Protein AF-F4PU18-F1 (afdb_monomer)

Solvent-accessible surface area (backbone atoms only — not comparable to full-atom values): 32353 Å² total; per-residue (Å²): 118,70,70,62,52,55,51,50,51,51,52,50,49,50,50,49,54,50,52,64,65,69,61,72,71,82,73,64,43,27,36,27,38,69,55,65,57,72,38,96,82,24,49,23,77,75,90,49,86,57,50,41,47,47,77,37,74,53,84,44,94,93,34,92,56,51,36,38,30,37,48,58,71,89,50,53,90,70,27,47,22,42,37,38,46,48,82,70,54,35,102,73,51,53,53,43,73,77,41,72,59,80,87,52,79,81,71,53,93,81,44,41,31,30,44,38,47,75,72,58,40,88,60,36,50,55,70,69,30,65,84,54,48,76,69,38,76,34,42,35,23,33,42,78,86,39,82,37,47,33,36,37,48,50,54,71,42,43,61,94,73,50,46,86,68,52,56,53,49,79,50,64,58,78,89,77,28,42,91,33,33,38,35,75,41,70,75,53,57,62,43,50,14,43,62,47,49,54,49,47,60,56,19,52,76,63,35,60,64,43,15,60,24,73,41,81,55,76,40,84,77,57,68,93,77,51,72,100,49,69,85,83,30,69,40,52,25,37,47,50,49,24,59,52,41,25,45,20,50,28,22,53,24,60,43,42,43,70,37,75,54,50,58,59,51,53,49,40,44,20,44,55,20,33,12,42,20,37,36,42,37,25,85,57,47,74,63,61,46,62,75,64,48,59,49,58,50,87,81,36,97,45,43,56,57,47,22,53,49,52,54,50,39,72,76,29,65,70,70,46,51,57,41,52,54,56,62,80,47,83,78,50,68,53,35,52,58,36,31,64,18,8,58,74,81,29,25,61,46,53,45,46,53,50,50,51,50,52,54,52,51,46,54,58,40,69,77,70,65,67,82,69,69,42,80,48,43,39,55,83,91,36,54,91,50,54,32,21,33,47,35,40,91,76,17,22,34,37,33,35,43,90,86,66,69,49,63,30,49,79,66,15,29,24,42,33,32,36,38,24,33,67,58,83,41,59,20,32,45,37,41,34,33,55,97,87,46,34,39,40,33,31,35,39,63,55,96,93,41,20,27,47,32,46,26,27,73,89,27,69,54,60,48,77,64,59,66,51,71,75,38,55,42,38,42,34,40,32,31,30,77,56,37,40,35,38,24,53,65,43,36,86,62,39,78,45,72,39,85,82,54,46,60,60,56,70,39,37,55,35,33,42,34,38,29,65,48,86,51,37,42,37,30,37,38,32,49,43,35,32,32,64,31,50,65,52,67,67,55,43,37,47,51,74,35,50,42,61,64,24,75,55,89,58,50,56,43,31,31,58,23,31,41,87,93,28,69,52,44,50,13,82,68,54,45,48,67,59,65,43,68,49,49,47,40,81,54,75,86,79,67,63,67,75,72,84,74,78,70,78,88,125

Foldseek 3Di:
DVVVVVVVVVVVVVVVVVVVVPPPPLPEAEEEELQADQDPLRCYDDDALFPPQAQHWDPDPLFPHTYHYHNDVVCVVVHLEYEYELPRQDPQCVVCVVPVQVSDDFDFLSYAYELDDAADCQQRVLSPDPVNCVQGPFYDYLDPPTLQHFFQLWDFLCRQNTDPLLLLDDADDLVQADLEEEEADADCDGPQNVVVLVQVVVLCVQTHYQYDYPHPHDDDDDPVLADPDCDRYRSVVLVSLLSVLSSHQEYEQEDSAADASNDHNSCVSNSSSNHAYAYHHYPPCCLAFPPLQHNDPVPDPGSNRVSVVSVVLSVDVVVSCSNVPCSVDPTDPSNVVNHCRHPRHHVVSSVSVSSVVVSVVVVVVVVPFDDAQDLGQADPVLRPFAKWWFQDVFWKKKWAQPDDKDFFAQQWKKKKKKWAFQDAAWAWFKWFADPQWIKTWIWHDDPNFIWIWIATPNFIDIFPDGDDHRAIWMWMWIDHPFWIFIDILLHTRDIDGPPPGHDRGGTIRRMMMGQRDPPGTGTTMAWIWMFSHGDDSVRSNSSSRYDHNQDPPRTDFTWGLSDQVATWTRHPSTTDIDTDPGGMDHDDGHRRPPVPPPDPDD

Sequence (602 aa):
MHHNQTIIVAITLLLLVLLEYNNQVVESVYILNWNEKALWTGFGIHPFPLPNYVGQYITKKECEVECYYLGDRARLADADAVLFEPQQIGGWVRQYFDDPLTPFPQKEPHQKWINFGFEHDEYFPLASEKRFVQHMDINMTYRSSCNVPTTFACSWGQQYNGSVNDFYVTPKEFNVKRSAAVFMAENCCLGGASFRNIYLLEMMKYTKVESVGSCLHNYDIPVEETQKSIWTDLGKAMINKVRILGRYKFALTFENNNLTDYVSEKVYTALLSGALPVYMGAPNIYSYIPENSIVDTSKFSNPKQLADYLNYLTNNETAYQEYFAWKKKPLPQHLIEKYERCIFYTGECALCKHVDKLLKEDKLKLGNIVQYRVNYGEPNHVRHSMRALSLKNGTCMRLYQESKSHVIGDNGFTISFWIEPFHLGTSHIIEIGDTNYKCEIQTYRILKKTFIRLCVDGQCFASERPLRKKEWTHVGFVLTETKAIIYMNGKPDVEDLVGGGPKPSGLDLKVVSVGCDRPALAGHMDDLTIYKRALTEDEIGILMHKKLRGNEKDLILYLTFNDIDGPTDYSINHYSAKSQLADTVEITHRPLNLRCCDYKKN

Secondary structure (DSSP, 8-state):
-HHHHHHHHHHHHHHHHHHHHT-----PEEEEES--S--TTS-SSSS--SS--TT-EE--TT--S-EEEE--GGGGGG-SEEEE-TTTSSTTSHHHHH-SSTTSPPPPTTPEEEEEESS-TTTSGGGG-HHHHTT-SEEEES-TTSSS--B--S-TT-GGG--GGGGGPPPPPGGGSEEEEEE--S-SSGGGHHHHHHHHHHHTTTS-EEE-SSTT---PPPGGGS-S-SSS-HHHHHHHHHHHHTTEEEEEEE-SS--TT---HHHHHHHHHT-EEEEES-TTGGGTS-TT-SEEGGGSSSHHHHHHHHHHHHH-HHHHHHTTGGGGSPPPHHHHHHHTTBTTTTHHHHHHHHHHHHHHHHHHHHTSS-PPPB-SSS-TTTTT--EEEEE-TT-EEEEE-SS---B--TT-EEEEEEEEESS-S-EEEEEEE-SSSEEEEEEEEETTEEEEEEEETTEEEE-SSPB-TT--EEEEEEE-SSEEEEEETTEEEEEEE-SS----TT-BTTEEEES-SSSBPPEEEEEEEEESSPPPHHHHHHHTTB---S--TTEEEEE----SSS--B-STT--EEEEES--EEE---------TT-----

Organism: Cavenderia fasciculata (NCBI:txid261658)

Nearest PDB structures (foldseek):
  7yro-assembly2_D  TM=7.881E-01  e=1.896E-17  Mangifera indica
  7yro-assembly1_B  TM=7.735E-01  e=3.926E-17  Mangifera indica
  7yro-assembly4_H  TM=7.750E-01  e=1.017E-16  Mangifera indica
  7yro-assembly1_A  TM=7.520E-01  e=7.685E-17  Mangifera indica
  7yro-assembly3_E  TM=7.748E-01  e=1.682E-16  Mangifera indica

Structure (mmCIF, N/CA/C/O backbone):
data_AF-F4PU18-F1
#
_entry.id   AF-F4PU18-F1
#
loop_
_atom_site.group_PDB
_atom_site.id
_atom_site.type_symbol
_atom_site.label_atom_id
_atom_site.label_alt_id
_atom_site.label_comp_id
_atom_site.label_asym_id
_atom_site.label_entity_id
_atom_site.label_seq_id
_atom_site.pdbx_PDB_ins_code
_atom_site.Cartn_x
_atom_site.Cartn_y
_atom_site.Cartn_z
_atom_site.occupancy
_atom_site.B_iso_or_equiv
_atom_site.auth_seq_id
_atom_site.auth_comp_id
_atom_site.auth_asym_id
_atom_site.auth_atom_id
_atom_site.pdbx_PDB_model_num
ATOM 1 N N . MET A 1 1 ? -34.562 -25.175 -48.359 1.00 48.41 1 MET A N 1
ATOM 2 C CA . MET A 1 1 ? -33.096 -25.049 -48.176 1.00 48.41 1 MET A CA 1
ATOM 3 C C . MET A 1 1 ? -32.672 -23.720 -47.547 1.00 48.41 1 MET A C 1
ATOM 5 O O . MET A 1 1 ? -31.821 -23.763 -46.673 1.00 48.41 1 MET A O 1
ATOM 9 N N . HIS A 1 2 ? -33.285 -22.573 -47.876 1.00 47.03 2 HIS A N 1
ATOM 10 C CA . HIS A 1 2 ? -32.896 -21.282 -47.276 1.00 47.03 2 HIS A CA 1
ATOM 11 C C . HIS A 1 2 ? -33.195 -21.117 -45.775 1.00 47.03 2 HIS A C 1
ATOM 13 O O . HIS A 1 2 ? -32.419 -20.473 -45.083 1.00 47.03 2 HIS A O 1
ATOM 19 N N . HIS A 1 3 ? -34.251 -21.738 -45.239 1.00 46.78 3 HIS A N 1
ATOM 20 C CA . HIS A 1 3 ? -34.620 -21.561 -43.825 1.00 46.78 3 HIS A CA 1
ATOM 21 C C . HIS A 1 3 ? -33.630 -22.226 -42.843 1.00 46.78 3 HIS A C 1
ATOM 23 O O . HIS A 1 3 ? -33.329 -21.670 -41.792 1.00 46.78 3 HIS A O 1
ATOM 29 N N . ASN A 1 4 ? -33.038 -23.366 -43.225 1.00 49.88 4 ASN A N 1
ATOM 30 C CA . ASN A 1 4 ? -32.031 -24.047 -42.402 1.00 49.88 4 ASN A CA 1
ATOM 31 C C . ASN A 1 4 ? -30.692 -23.296 -42.372 1.00 49.88 4 ASN A C 1
ATOM 33 O O . ASN A 1 4 ? -30.007 -23.331 -41.357 1.00 49.88 4 ASN A O 1
ATOM 37 N N . GLN A 1 5 ? -30.327 -22.580 -43.442 1.00 52.97 5 GLN A N 1
ATOM 38 C CA . GLN A 1 5 ? -29.100 -21.777 -43.458 1.00 52.97 5 GLN A CA 1
ATOM 39 C C . GLN A 1 5 ? -29.197 -20.567 -42.522 1.00 52.97 5 GLN A C 1
ATOM 41 O O . GLN A 1 5 ? -28.233 -20.267 -41.825 1.00 52.97 5 GLN A O 1
ATOM 46 N N . THR A 1 6 ? -30.358 -19.913 -42.435 1.00 61.38 6 THR A N 1
ATOM 47 C CA . THR A 1 6 ? -30.553 -18.768 -41.531 1.00 61.38 6 THR A CA 1
ATOM 48 C C . THR A 1 6 ? -30.500 -19.183 -40.059 1.00 61.38 6 THR A C 1
ATOM 50 O O . THR A 1 6 ? -29.904 -18.479 -39.248 1.00 61.38 6 THR A O 1
ATOM 53 N N . ILE A 1 7 ? -31.055 -20.352 -39.718 1.00 66.81 7 ILE A N 1
ATOM 54 C CA . ILE A 1 7 ? -31.020 -20.898 -38.351 1.00 66.81 7 ILE A CA 1
ATOM 55 C C . ILE A 1 7 ? -29.593 -21.310 -37.965 1.00 66.81 7 ILE A C 1
ATOM 57 O O . ILE A 1 7 ? -29.150 -20.997 -36.865 1.00 66.81 7 ILE A O 1
ATOM 61 N N . ILE A 1 8 ? -28.840 -21.941 -38.873 1.00 69.69 8 ILE A N 1
ATOM 62 C CA . ILE A 1 8 ? -27.438 -22.307 -38.618 1.00 69.69 8 ILE A CA 1
ATOM 63 C C . ILE A 1 8 ? -26.579 -21.052 -38.432 1.00 69.69 8 ILE A C 1
ATOM 65 O O . ILE A 1 8 ? -25.792 -21.001 -37.493 1.00 69.69 8 ILE A O 1
ATOM 69 N N . VAL A 1 9 ? -26.762 -20.012 -39.251 1.00 71.44 9 VAL A N 1
ATOM 70 C CA . VAL A 1 9 ? -26.031 -18.742 -39.104 1.00 71.44 9 VAL A CA 1
ATOM 71 C C . VAL A 1 9 ? -26.380 -18.048 -37.786 1.00 71.44 9 VAL A C 1
ATOM 73 O O . VAL A 1 9 ? -25.472 -17.600 -37.094 1.00 71.44 9 VAL A O 1
ATOM 76 N N . ALA A 1 10 ? -27.655 -18.029 -37.383 1.00 70.31 10 ALA A N 1
ATOM 77 C CA . ALA A 1 10 ? -28.077 -17.452 -36.106 1.00 70.31 10 ALA A CA 1
ATOM 78 C C . ALA A 1 10 ? -27.537 -18.229 -34.894 1.00 70.31 10 ALA A C 1
ATOM 80 O O . ALA A 1 10 ? -27.071 -17.612 -33.944 1.00 70.31 10 ALA A O 1
ATOM 81 N N . ILE A 1 11 ? -27.534 -19.567 -34.936 1.00 70.81 11 ILE A N 1
ATOM 82 C CA . ILE A 1 11 ? -26.961 -20.412 -33.875 1.00 70.81 11 ILE A CA 1
ATOM 83 C C . ILE A 1 11 ? -25.437 -20.265 -33.825 1.00 70.81 11 ILE A C 1
ATOM 85 O O . ILE A 1 11 ? -24.871 -20.226 -32.740 1.00 70.81 11 ILE A O 1
ATOM 89 N N . THR A 1 12 ? -24.771 -20.124 -34.975 1.00 69.81 12 THR A N 1
ATOM 90 C CA . THR A 1 12 ? -23.314 -19.918 -35.039 1.00 69.81 12 THR A CA 1
ATOM 91 C C . THR A 1 12 ? -22.930 -18.531 -34.528 1.00 69.81 12 THR A C 1
ATOM 93 O O . THR A 1 12 ? -21.967 -18.415 -33.783 1.00 69.81 12 THR A O 1
ATOM 96 N N . LEU A 1 13 ? -23.709 -17.491 -34.848 1.00 65.00 13 LEU A N 1
ATOM 97 C CA . LEU A 1 13 ? -23.558 -16.145 -34.281 1.00 65.00 13 LEU A CA 1
ATOM 98 C C . LEU A 1 13 ? -23.832 -16.131 -32.776 1.00 65.00 13 LEU A C 1
ATOM 100 O O . LEU A 1 13 ? -23.079 -15.510 -32.041 1.00 65.00 13 LEU A O 1
ATOM 104 N N . LEU A 1 14 ? -24.856 -16.845 -32.302 1.00 60.66 14 LEU A N 1
ATOM 105 C CA . LEU A 1 14 ? -25.147 -16.952 -30.873 1.00 60.66 14 LEU A CA 1
ATOM 106 C C . LEU A 1 14 ? -24.043 -17.725 -30.134 1.00 60.66 14 LEU A C 1
ATOM 108 O O . LEU A 1 14 ? -23.648 -17.317 -29.051 1.00 60.66 14 LEU A O 1
ATOM 112 N N . LEU A 1 15 ? -23.506 -18.798 -30.727 1.00 53.75 15 LEU A N 1
ATOM 113 C CA . LEU A 1 15 ? -22.363 -19.546 -30.195 1.00 53.75 15 LEU A CA 1
ATOM 114 C C . LEU A 1 15 ? -21.071 -18.727 -30.232 1.00 53.75 15 LEU A C 1
ATOM 116 O O . LEU A 1 15 ? -20.306 -18.820 -29.286 1.00 53.75 15 LEU A O 1
ATOM 120 N N . LEU A 1 16 ? -20.836 -17.911 -31.263 1.00 50.12 16 LEU A N 1
ATOM 121 C CA . LEU A 1 16 ? -19.694 -16.993 -31.339 1.00 50.12 16 LEU A CA 1
ATOM 122 C C . LEU A 1 16 ? -19.806 -15.869 -30.307 1.00 50.12 16 LEU A C 1
ATOM 124 O O . LEU A 1 16 ? -18.826 -15.589 -29.633 1.00 50.12 16 LEU A O 1
ATOM 128 N N . VAL A 1 17 ? -20.998 -15.300 -30.105 1.00 50.28 17 VAL A N 1
ATOM 129 C CA . VAL A 1 17 ? -21.257 -14.308 -29.047 1.00 50.28 17 VAL A CA 1
ATOM 130 C C . VAL A 1 17 ? -21.132 -14.945 -27.660 1.00 50.28 17 VAL A C 1
ATOM 132 O O . VAL A 1 17 ? -20.564 -14.334 -26.764 1.00 50.28 17 VAL A O 1
ATOM 135 N N . LEU A 1 18 ? -21.590 -16.187 -27.471 1.00 44.03 18 LEU A N 1
ATOM 136 C CA . LEU A 1 18 ? -21.411 -16.928 -26.217 1.00 44.03 18 LEU A CA 1
ATOM 137 C C . LEU A 1 18 ? -19.950 -17.354 -25.992 1.00 44.03 18 LEU A C 1
ATOM 139 O O . LEU A 1 18 ? -19.516 -17.380 -24.847 1.00 44.03 18 LEU A O 1
ATOM 143 N N . LEU A 1 19 ? -19.181 -17.645 -27.046 1.00 40.06 19 LEU A N 1
ATOM 144 C CA . LEU A 1 19 ? -17.743 -17.940 -26.981 1.00 40.06 19 LEU A CA 1
ATOM 145 C C . LEU A 1 19 ? -16.905 -16.673 -26.745 1.00 40.06 19 LEU A C 1
ATOM 147 O O . LEU A 1 19 ? -15.921 -16.740 -26.017 1.00 40.06 19 LEU A O 1
ATOM 151 N N . GLU A 1 20 ? -17.310 -15.518 -27.279 1.00 40.41 20 GLU A N 1
ATOM 152 C CA . GLU A 1 20 ? -16.718 -14.214 -26.947 1.00 40.41 20 GLU A CA 1
ATOM 153 C C . GLU A 1 20 ? -17.079 -13.771 -25.520 1.00 40.41 20 GLU A C 1
ATOM 155 O O . GLU A 1 20 ? -16.263 -13.133 -24.858 1.00 40.41 20 GLU A O 1
ATOM 160 N N . TYR A 1 21 ? -18.245 -14.171 -24.996 1.00 36.62 21 TYR A N 1
ATOM 161 C CA . TYR A 1 21 ? -18.636 -13.897 -23.607 1.00 36.62 21 TYR A CA 1
ATOM 162 C C . TYR A 1 21 ? -17.989 -14.858 -22.589 1.00 36.62 21 TYR A C 1
ATOM 164 O O . TYR A 1 21 ? -17.806 -14.483 -21.435 1.00 36.62 21 TYR A O 1
ATOM 172 N N . ASN A 1 22 ? -17.585 -16.066 -23.006 1.00 32.94 22 ASN A N 1
ATOM 173 C CA . ASN A 1 22 ? -16.924 -17.066 -22.148 1.00 32.94 22 ASN A CA 1
ATOM 174 C C . ASN A 1 22 ? -15.386 -17.041 -22.191 1.00 32.94 22 ASN A C 1
ATOM 176 O O . ASN A 1 22 ? -14.753 -17.916 -21.605 1.00 32.94 22 ASN A O 1
ATOM 180 N N . ASN A 1 23 ? -14.779 -16.043 -22.836 1.00 35.84 23 ASN A N 1
ATOM 181 C CA . ASN A 1 23 ? -13.324 -15.862 -22.866 1.00 35.84 23 ASN A CA 1
ATOM 182 C C . ASN A 1 23 ? -12.829 -14.708 -21.976 1.00 35.84 23 ASN A C 1
ATOM 184 O O . ASN A 1 23 ? -11.719 -14.210 -22.170 1.00 35.84 23 ASN A O 1
ATOM 188 N N . GLN A 1 24 ? -13.603 -14.296 -20.965 1.00 42.22 24 GLN A N 1
ATOM 189 C CA . GLN A 1 24 ? -13.020 -13.553 -19.846 1.00 42.22 24 GLN A CA 1
ATOM 190 C C . GLN A 1 24 ? -12.249 -14.533 -18.966 1.00 42.22 24 GLN A C 1
ATOM 192 O O . GLN A 1 24 ? -12.755 -15.055 -17.977 1.00 42.22 24 GLN A O 1
ATOM 197 N N . VAL A 1 25 ? -11.018 -14.805 -19.399 1.00 43.22 25 VAL A N 1
ATOM 198 C CA . VAL A 1 25 ? -9.947 -15.391 -18.600 1.00 43.22 25 VAL A CA 1
ATOM 199 C C . VAL A 1 25 ? -10.025 -14.773 -17.207 1.00 43.22 25 VAL A C 1
ATOM 201 O O . VAL A 1 25 ? -9.895 -13.556 -17.059 1.00 43.22 25 VAL A O 1
ATOM 204 N N . VAL A 1 26 ? -10.290 -15.600 -16.196 1.00 47.12 26 VAL A N 1
ATOM 205 C CA . VAL A 1 26 ? -10.050 -15.214 -14.810 1.00 47.12 26 VAL A CA 1
ATOM 206 C C . VAL A 1 26 ? -8.537 -15.097 -14.698 1.00 47.12 26 VAL A C 1
ATOM 208 O O . VAL A 1 26 ? -7.834 -16.082 -14.503 1.00 47.12 26 VAL A O 1
ATOM 211 N N . GLU A 1 27 ? -8.008 -13.908 -14.960 1.00 65.94 27 GLU A N 1
ATOM 212 C CA . GLU A 1 27 ? -6.644 -13.605 -14.568 1.00 65.94 27 GLU A CA 1
ATOM 213 C C . GLU A 1 27 ? -6.659 -13.474 -13.059 1.00 65.94 27 GLU A C 1
ATOM 215 O O . GLU A 1 27 ? -7.241 -12.545 -12.499 1.00 65.94 27 GLU A O 1
ATOM 220 N N . SER A 1 28 ? -6.081 -14.465 -12.399 1.00 85.31 28 SER A N 1
ATOM 221 C CA . SER A 1 28 ? -5.889 -14.403 -10.967 1.00 85.31 28 SER A CA 1
ATOM 222 C C . SER A 1 28 ? -4.938 -13.248 -10.640 1.00 85.31 28 SER A C 1
ATOM 224 O O . SER A 1 28 ? -3.918 -13.078 -11.305 1.00 85.31 28 SER A O 1
ATOM 226 N N . VAL A 1 29 ? -5.256 -12.478 -9.604 1.00 88.44 29 VAL A N 1
ATOM 227 C CA . VAL A 1 29 ? -4.448 -11.339 -9.156 1.00 88.44 29 VAL A CA 1
ATOM 228 C C . VAL A 1 29 ? -3.458 -11.785 -8.084 1.00 88.44 29 VAL A C 1
ATOM 230 O O . VAL A 1 29 ? -3.832 -12.392 -7.077 1.00 88.44 29 VAL A O 1
ATOM 233 N N . TYR A 1 30 ? -2.188 -11.441 -8.259 1.00 89.88 30 TYR A N 1
ATOM 234 C CA . TYR A 1 30 ? -1.110 -11.766 -7.331 1.00 89.88 30 TYR A CA 1
ATOM 235 C C . TYR A 1 30 ? -0.750 -10.549 -6.476 1.00 89.88 30 TYR A C 1
ATOM 237 O O . TYR A 1 30 ? -0.278 -9.530 -6.975 1.00 89.88 30 TYR A O 1
ATOM 245 N N . ILE A 1 31 ? -0.942 -10.654 -5.160 1.00 89.50 31 ILE A N 1
ATOM 246 C CA . ILE A 1 31 ? -0.636 -9.588 -4.198 1.00 89.50 31 ILE A CA 1
ATOM 247 C C . ILE A 1 31 ? 0.511 -10.045 -3.300 1.00 89.50 31 ILE A C 1
ATOM 249 O O . ILE A 1 31 ? 0.336 -10.894 -2.428 1.00 89.50 31 ILE A O 1
ATOM 253 N N . LEU A 1 32 ? 1.699 -9.475 -3.484 1.00 87.69 32 LEU A N 1
ATOM 254 C CA . LEU A 1 32 ? 2.853 -9.735 -2.630 1.00 87.69 32 LEU A CA 1
ATOM 255 C C . LEU A 1 32 ? 2.799 -8.876 -1.373 1.00 87.69 32 LEU A C 1
ATOM 257 O O . LEU A 1 32 ? 2.800 -7.652 -1.445 1.00 87.69 32 LEU A O 1
ATOM 261 N N . ASN A 1 33 ? 2.853 -9.512 -0.210 1.00 84.62 33 ASN A N 1
ATOM 262 C CA . ASN A 1 33 ? 3.158 -8.828 1.030 1.00 84.62 33 ASN A CA 1
ATOM 263 C C . ASN A 1 33 ? 4.667 -8.588 1.134 1.00 84.62 33 ASN A C 1
ATOM 265 O O . ASN A 1 33 ? 5.454 -9.532 1.220 1.00 84.62 33 ASN A O 1
ATOM 269 N N . TRP A 1 34 ? 5.076 -7.321 1.130 1.00 82.44 34 TRP A N 1
ATOM 270 C CA . TRP A 1 34 ? 6.487 -6.958 1.187 1.00 82.44 34 TRP A CA 1
ATOM 271 C C . TRP A 1 34 ? 7.122 -7.242 2.549 1.00 82.44 34 TRP A C 1
ATOM 273 O O . TRP A 1 34 ? 8.339 -7.374 2.659 1.00 82.44 34 TRP A O 1
ATOM 283 N N . ASN A 1 35 ? 6.346 -7.313 3.620 1.00 73.38 35 ASN A N 1
ATOM 284 C CA . ASN A 1 35 ? 6.862 -7.396 4.973 1.00 73.38 35 ASN A CA 1
ATOM 285 C C . ASN A 1 35 ? 6.920 -8.877 5.419 1.00 73.38 35 ASN A C 1
ATOM 287 O O . ASN A 1 35 ? 5.993 -9.396 6.020 1.00 73.38 35 ASN A O 1
ATOM 291 N N . GLU A 1 36 ? 8.033 -9.567 5.124 1.00 59.97 36 GLU A N 1
ATOM 292 C CA . GLU A 1 36 ? 8.254 -11.023 5.334 1.00 59.97 36 GLU A CA 1
ATOM 293 C C . GLU A 1 36 ? 8.100 -11.538 6.785 1.00 59.97 36 GLU A C 1
ATOM 295 O O . GLU A 1 36 ? 8.014 -12.747 7.008 1.00 59.97 36 GLU A O 1
ATOM 300 N N . LYS A 1 37 ? 8.128 -10.657 7.795 1.00 53.94 37 LYS A N 1
ATOM 301 C CA . LYS A 1 37 ? 8.126 -11.031 9.222 1.00 53.94 37 LYS A CA 1
ATOM 302 C C . LYS A 1 37 ? 6.741 -10.833 9.823 1.00 53.94 37 LYS A C 1
ATOM 304 O O . LYS A 1 37 ? 6.111 -9.827 9.534 1.00 53.94 37 LYS A O 1
ATOM 309 N N . ALA A 1 38 ? 6.331 -11.779 10.678 1.00 51.94 38 ALA A N 1
ATOM 310 C CA . ALA A 1 38 ? 5.078 -11.800 11.439 1.00 51.94 38 ALA A CA 1
ATOM 311 C C . ALA A 1 38 ? 4.494 -10.399 11.665 1.00 51.94 38 ALA A C 1
ATOM 313 O O . ALA A 1 38 ? 5.022 -9.606 12.448 1.00 51.94 38 ALA A O 1
ATOM 314 N N . LEU A 1 39 ? 3.424 -10.101 10.934 1.00 54.66 39 LEU A N 1
ATOM 315 C CA . LEU A 1 39 ? 2.808 -8.791 10.981 1.00 54.66 39 LEU A CA 1
ATOM 316 C C . LEU A 1 39 ? 1.972 -8.621 12.235 1.00 54.66 39 LEU A C 1
ATOM 318 O O . LEU A 1 39 ? 1.254 -9.531 12.651 1.00 54.66 39 LEU A O 1
ATOM 322 N N . TRP A 1 40 ? 2.009 -7.407 12.785 1.00 52.12 40 TRP A N 1
ATOM 323 C CA . TRP A 1 40 ? 1.074 -6.981 13.829 1.00 52.12 40 TRP A CA 1
ATOM 324 C C . TRP A 1 40 ? -0.378 -7.139 13.357 1.00 52.12 40 TRP A C 1
ATOM 326 O O . TRP A 1 40 ? -1.280 -7.426 14.138 1.00 52.12 40 TRP A O 1
ATOM 336 N N . THR A 1 41 ? -0.580 -7.008 12.047 1.00 53.62 41 THR A N 1
ATOM 337 C CA . THR A 1 41 ? -1.865 -7.104 11.361 1.00 53.62 41 THR A CA 1
ATOM 338 C C . THR A 1 41 ? -2.326 -8.526 11.048 1.00 53.62 41 THR A C 1
ATOM 340 O O . THR A 1 41 ? -3.454 -8.710 10.592 1.00 53.62 41 THR A O 1
ATOM 343 N N . GLY A 1 42 ? -1.493 -9.535 11.320 1.00 51.88 42 GLY A N 1
ATOM 344 C CA . GLY A 1 42 ? -1.819 -10.945 11.106 1.00 51.88 42 GLY A CA 1
ATOM 345 C C . GLY A 1 42 ? -1.473 -11.500 9.720 1.00 51.88 42 GLY A C 1
ATOM 346 O O . GLY A 1 42 ? -1.604 -12.705 9.528 1.00 51.88 42 GLY A O 1
ATOM 347 N N . PHE A 1 43 ? -0.965 -10.698 8.776 1.00 52.72 43 PHE A N 1
ATOM 348 C CA . PHE A 1 43 ? -0.477 -11.213 7.489 1.00 52.72 43 PHE A CA 1
ATOM 349 C C . PHE A 1 43 ? 0.976 -11.714 7.626 1.00 52.72 43 PHE A C 1
ATOM 351 O O . PHE A 1 43 ? 1.917 -10.981 7.379 1.00 52.72 43 PHE A O 1
ATOM 358 N N . GLY A 1 44 ? 1.235 -12.950 8.036 1.00 44.25 44 GLY A N 1
ATOM 359 C CA . GLY A 1 44 ? 2.621 -13.429 8.098 1.00 44.25 44 GLY A CA 1
ATOM 360 C C . GLY A 1 44 ? 2.745 -14.901 8.445 1.00 44.25 44 GLY A C 1
ATOM 361 O O . GLY A 1 44 ? 1.894 -15.456 9.131 1.00 44.25 44 GLY A O 1
ATOM 362 N N . ILE A 1 45 ? 3.826 -15.526 7.975 1.00 44.34 45 ILE A N 1
ATOM 363 C CA . ILE A 1 45 ? 4.061 -16.974 8.044 1.00 44.34 45 ILE A CA 1
ATOM 364 C C . ILE A 1 45 ? 3.968 -17.499 9.495 1.00 44.34 45 ILE A C 1
ATOM 366 O O . ILE A 1 45 ? 4.898 -17.301 10.270 1.00 44.34 45 ILE A O 1
ATOM 370 N N . HIS A 1 46 ? 2.895 -18.250 9.797 1.00 49.06 46 HIS A N 1
ATOM 371 C CA . HIS A 1 46 ? 2.686 -19.132 10.971 1.00 49.06 46 HIS A CA 1
ATOM 372 C C . HIS A 1 46 ? 2.721 -18.495 12.391 1.00 49.06 46 HIS A C 1
ATOM 374 O O . HIS A 1 46 ? 3.410 -17.510 12.624 1.00 49.06 46 HIS A O 1
ATOM 380 N N . PRO A 1 47 ? 2.054 -19.084 13.418 1.00 46.38 47 PRO A N 1
ATOM 381 C CA . PRO A 1 47 ? 1.105 -20.204 13.421 1.00 46.38 47 PRO A CA 1
ATOM 382 C C . PRO A 1 47 ? -0.360 -19.776 13.666 1.00 46.38 47 PRO A C 1
ATOM 384 O O . PRO A 1 47 ? -1.202 -20.624 13.955 1.00 46.38 47 PRO A O 1
ATOM 387 N N . PHE A 1 48 ? -0.682 -18.481 13.604 1.00 48.19 48 PHE A N 1
ATOM 388 C CA . PHE A 1 48 ? -1.992 -17.973 14.018 1.00 48.19 48 PHE A CA 1
ATOM 389 C C . PHE A 1 48 ? -3.058 -18.094 12.905 1.00 48.19 48 PHE A C 1
ATOM 391 O O . PHE A 1 48 ? -2.844 -17.592 11.804 1.00 48.19 48 PHE A O 1
ATOM 398 N N . PRO A 1 49 ? -4.225 -18.717 13.165 1.00 46.78 49 PRO A N 1
ATOM 399 C CA . PRO A 1 49 ? -5.269 -18.975 12.160 1.00 46.78 49 PRO A CA 1
ATOM 400 C C . PRO A 1 49 ? -6.171 -17.764 11.813 1.00 46.78 49 PRO A C 1
ATOM 402 O O . PRO A 1 49 ? -7.292 -17.954 11.351 1.00 46.78 49 PRO A O 1
ATOM 405 N N . LEU A 1 50 ? -5.720 -16.521 12.033 1.00 48.94 50 LEU A N 1
ATOM 406 C CA . LEU A 1 50 ? -6.488 -15.289 11.782 1.00 48.94 50 LEU A CA 1
ATOM 407 C C . LEU A 1 50 ? -5.574 -14.084 11.462 1.00 48.94 50 LEU A C 1
ATOM 409 O O . LEU A 1 50 ? -4.771 -13.709 12.310 1.00 48.94 50 LEU A O 1
ATOM 413 N N . PRO A 1 51 ? -5.774 -13.411 10.321 1.00 52.38 51 PRO A N 1
ATOM 414 C CA . PRO A 1 51 ? -5.873 -14.003 9.015 1.00 52.38 51 PRO A CA 1
ATOM 415 C C . PRO A 1 51 ? -4.486 -13.965 8.345 1.00 52.38 51 PRO A C 1
ATOM 417 O O . PRO A 1 51 ? -4.051 -12.962 7.778 1.00 52.38 51 PRO A O 1
ATOM 420 N N . ASN A 1 52 ? -3.769 -15.079 8.416 1.00 55.00 52 ASN A N 1
ATOM 421 C CA . ASN A 1 52 ? -2.522 -15.216 7.686 1.00 55.00 52 ASN A CA 1
ATOM 422 C C . ASN A 1 52 ? -2.820 -15.607 6.231 1.00 55.00 52 ASN A C 1
ATOM 424 O O . ASN A 1 52 ? -2.846 -16.791 5.913 1.00 55.00 52 ASN A O 1
ATOM 428 N N . TYR A 1 53 ? -3.062 -14.627 5.358 1.00 56.59 53 TYR A N 1
ATOM 429 C CA . TYR A 1 53 ? -3.346 -14.877 3.935 1.00 56.59 53 TYR A CA 1
ATOM 430 C C . TYR A 1 53 ? -2.098 -15.237 3.116 1.00 56.59 53 TYR A C 1
ATOM 432 O O . TYR A 1 53 ? -2.212 -15.693 1.983 1.00 56.59 53 TYR A O 1
ATOM 440 N N . VAL A 1 54 ? -0.896 -15.046 3.666 1.00 56.03 54 VAL A N 1
ATOM 441 C CA . VAL A 1 54 ? 0.360 -15.350 2.972 1.00 56.03 54 VAL A CA 1
ATOM 442 C C . VAL A 1 54 ? 0.439 -16.848 2.670 1.00 56.03 54 VAL A C 1
ATOM 444 O O . VAL A 1 54 ? 0.409 -17.680 3.577 1.00 56.03 54 VAL A O 1
ATOM 447 N N . GLY A 1 55 ? 0.553 -17.187 1.385 1.00 53.06 55 GLY A N 1
ATOM 448 C CA . GLY A 1 55 ? 0.552 -18.569 0.903 1.00 53.06 55 GLY A CA 1
ATOM 449 C C . GLY A 1 55 ? -0.843 -19.191 0.773 1.00 53.06 55 GLY A C 1
ATOM 450 O O . GLY A 1 55 ? -0.936 -20.391 0.524 1.00 53.06 55 GLY A O 1
ATOM 451 N N . GLN A 1 56 ? -1.919 -18.411 0.932 1.00 55.44 56 GLN A N 1
ATOM 452 C CA . GLN A 1 56 ? -3.298 -18.872 0.756 1.00 55.44 56 GLN A CA 1
ATOM 453 C C . GLN A 1 56 ? -3.869 -18.456 -0.609 1.00 55.44 56 GLN A C 1
ATOM 455 O O . GLN A 1 56 ? -3.629 -17.352 -1.102 1.00 55.44 56 GLN A O 1
ATOM 460 N N . TYR A 1 57 ? -4.668 -19.351 -1.191 1.00 56.59 57 TYR A N 1
ATOM 461 C CA . TYR A 1 57 ? -5.587 -19.051 -2.289 1.00 56.59 57 TYR A CA 1
ATOM 462 C C . TYR A 1 57 ? -6.944 -18.701 -1.689 1.00 56.59 57 TYR A C 1
ATOM 464 O O . TYR A 1 57 ? -7.480 -19.462 -0.879 1.00 56.59 57 TYR A O 1
ATOM 472 N N . ILE A 1 58 ? -7.496 -17.550 -2.064 1.00 58.97 58 ILE A N 1
ATOM 473 C CA . ILE A 1 58 ? -8.790 -17.118 -1.542 1.00 58.97 58 ILE A CA 1
ATOM 474 C C . ILE A 1 58 ? -9.878 -17.516 -2.533 1.00 58.97 58 ILE A C 1
ATOM 476 O O . ILE A 1 58 ? -10.166 -16.789 -3.475 1.00 58.97 58 ILE A O 1
ATOM 480 N N . THR A 1 59 ? -10.522 -18.656 -2.284 1.00 54.38 59 THR A N 1
ATOM 481 C CA . THR A 1 59 ? -11.826 -19.006 -2.875 1.00 54.38 59 THR A CA 1
ATOM 482 C C . THR A 1 59 ? -12.897 -18.839 -1.810 1.00 54.38 59 THR A C 1
ATOM 484 O O . THR A 1 59 ? -13.316 -19.783 -1.142 1.00 54.38 59 THR A O 1
ATOM 487 N N . LYS A 1 60 ? -13.317 -17.593 -1.602 1.00 59.81 60 LYS A N 1
ATOM 488 C CA . LYS A 1 60 ? -14.489 -17.276 -0.781 1.00 59.81 60 LYS A CA 1
ATOM 489 C C . LYS A 1 60 ? -15.667 -17.027 -1.710 1.00 59.81 60 LYS A C 1
ATOM 491 O O . LYS A 1 60 ? -15.491 -16.415 -2.758 1.00 59.81 60 LYS A O 1
ATOM 496 N N . LYS A 1 61 ? -16.870 -17.467 -1.331 1.00 60.97 61 LYS A N 1
ATOM 497 C CA . LYS A 1 61 ? -18.092 -17.253 -2.131 1.00 60.97 61 LYS A CA 1
ATOM 498 C C . LYS A 1 61 ? -18.340 -15.760 -2.391 1.00 60.97 61 LYS A C 1
ATOM 500 O O . LYS A 1 61 ? -18.910 -15.386 -3.407 1.00 60.97 61 LYS A O 1
ATOM 505 N N . GLU A 1 62 ? -17.884 -14.918 -1.473 1.00 62.34 62 GLU A N 1
ATOM 506 C CA . GLU A 1 62 ? -17.988 -13.462 -1.487 1.00 62.34 62 GLU A CA 1
ATOM 507 C C . GLU A 1 62 ? -16.936 -12.794 -2.402 1.00 62.34 62 GLU A C 1
ATOM 509 O O . GLU A 1 62 ? -17.018 -11.587 -2.673 1.00 62.34 62 GLU A O 1
ATOM 514 N N . CYS A 1 63 ? -15.961 -13.566 -2.904 1.00 71.19 63 CYS A N 1
ATOM 515 C CA . CYS A 1 63 ? -14.888 -13.101 -3.774 1.00 71.19 63 CYS A CA 1
ATOM 516 C C . CYS A 1 63 ? -14.974 -13.688 -5.182 1.00 71.19 63 CYS A C 1
ATOM 518 O O . CYS A 1 63 ? -14.489 -14.775 -5.460 1.00 71.19 63 CYS A O 1
ATOM 520 N N . GLU A 1 64 ? -15.577 -12.915 -6.085 1.00 76.75 64 GLU A N 1
ATOM 521 C CA . GLU A 1 64 ? -15.710 -13.247 -7.511 1.00 76.75 64 GLU A CA 1
ATOM 522 C C . GLU A 1 64 ? -14.387 -13.128 -8.292 1.00 76.75 64 GLU A C 1
ATOM 524 O O . GLU A 1 64 ? -14.321 -13.531 -9.448 1.00 76.75 64 GLU A O 1
ATOM 529 N N . VAL A 1 65 ? -13.346 -12.561 -7.672 1.00 81.44 65 VAL A N 1
ATOM 530 C CA . VAL A 1 65 ? -12.003 -12.409 -8.243 1.00 81.44 65 VAL A CA 1
ATOM 531 C C . VAL A 1 65 ? -11.076 -13.402 -7.555 1.00 81.44 65 VAL A C 1
ATOM 533 O O . VAL A 1 65 ? -11.010 -13.440 -6.325 1.00 81.44 65 VAL A O 1
ATOM 536 N N . GLU A 1 66 ? -10.340 -14.185 -8.340 1.00 85.00 66 GLU A N 1
ATOM 537 C CA . GLU A 1 66 ? -9.305 -15.068 -7.811 1.00 85.00 66 GLU A CA 1
ATOM 538 C C . GLU A 1 66 ? -8.069 -14.267 -7.405 1.00 85.00 66 GLU A C 1
ATOM 540 O O . GLU A 1 66 ? -7.488 -13.560 -8.226 1.00 85.00 66 GLU A O 1
ATOM 545 N N . CYS A 1 67 ? -7.639 -14.407 -6.149 1.00 82.38 67 CYS A N 1
ATOM 546 C CA . CYS A 1 67 ? -6.444 -13.743 -5.636 1.00 82.38 67 CYS A CA 1
ATOM 547 C C . CYS A 1 67 ? -5.482 -14.699 -4.930 1.00 82.38 67 CYS A C 1
ATOM 549 O O . CYS A 1 67 ? -5.890 -15.562 -4.145 1.00 82.38 67 CYS A O 1
ATOM 551 N N . TYR A 1 68 ? -4.190 -14.464 -5.156 1.00 84.56 68 TYR A N 1
ATOM 552 C CA . TYR A 1 68 ? -3.075 -15.154 -4.517 1.00 84.56 68 TYR A CA 1
ATOM 553 C C . TYR A 1 68 ? -2.240 -14.168 -3.705 1.00 84.56 68 TYR A C 1
ATOM 555 O O . TYR A 1 68 ? -1.637 -13.248 -4.256 1.00 84.56 68 TYR A O 1
ATOM 563 N N . TYR A 1 69 ? -2.162 -14.385 -2.393 1.00 81.94 69 TYR A N 1
ATOM 564 C CA . TYR A 1 69 ? -1.336 -13.565 -1.510 1.00 81.94 69 TYR A CA 1
ATOM 565 C C . TYR A 1 69 ? 0.030 -14.215 -1.305 1.00 81.94 69 TYR A C 1
ATOM 567 O O . TYR A 1 69 ? 0.152 -15.302 -0.735 1.00 81.94 69 TYR A O 1
ATOM 575 N N . LEU A 1 70 ? 1.076 -13.545 -1.774 1.00 82.31 70 LEU A N 1
ATOM 576 C CA . LEU A 1 70 ? 2.455 -14.016 -1.702 1.00 82.31 70 LEU A CA 1
ATOM 577 C C . LEU A 1 70 ? 3.139 -13.432 -0.462 1.00 82.31 70 LEU A C 1
ATOM 579 O O . LEU A 1 70 ? 2.816 -12.329 -0.032 1.00 82.31 70 LEU A O 1
ATOM 583 N N . GLY A 1 71 ? 4.110 -14.148 0.098 1.00 77.75 71 GLY A N 1
ATOM 584 C CA . GLY A 1 71 ? 4.988 -13.613 1.153 1.00 77.75 71 GLY A CA 1
ATOM 585 C C . GLY A 1 71 ? 6.462 -13.915 0.935 1.00 77.75 71 GLY A C 1
ATOM 586 O O . GLY A 1 71 ? 7.264 -13.695 1.835 1.00 77.75 71 GLY A O 1
ATOM 587 N N . ASP A 1 72 ? 6.809 -14.427 -0.245 1.00 79.00 72 ASP A N 1
ATOM 588 C CA . ASP A 1 72 ? 8.187 -14.607 -0.680 1.00 79.00 72 ASP A CA 1
ATOM 589 C C . ASP A 1 72 ? 8.558 -13.450 -1.612 1.00 79.00 72 ASP A C 1
ATOM 591 O O . ASP A 1 72 ? 8.017 -13.337 -2.717 1.00 79.00 72 ASP A O 1
ATOM 595 N N . ARG A 1 73 ? 9.485 -12.586 -1.179 1.00 83.19 73 ARG A N 1
ATOM 596 C CA . ARG A 1 73 ? 9.957 -11.452 -1.988 1.00 83.19 73 ARG A CA 1
ATOM 597 C C . ARG A 1 73 ? 10.643 -11.883 -3.280 1.00 83.19 73 ARG A C 1
ATOM 599 O O . ARG A 1 73 ? 10.695 -11.078 -4.208 1.00 83.19 73 ARG A O 1
ATOM 606 N N . ALA A 1 74 ? 11.130 -13.123 -3.384 1.00 83.88 74 ALA A N 1
ATOM 607 C CA . ALA A 1 74 ? 11.684 -13.642 -4.634 1.00 83.88 74 ALA A CA 1
ATOM 608 C C . ALA A 1 74 ? 10.639 -13.669 -5.762 1.00 83.88 74 ALA A C 1
ATOM 610 O O . ALA A 1 74 ? 11.001 -13.594 -6.934 1.00 83.88 74 ALA A O 1
ATOM 611 N N . ARG A 1 75 ? 9.346 -13.694 -5.414 1.00 84.25 75 ARG A N 1
ATOM 612 C CA . ARG A 1 75 ? 8.223 -13.639 -6.357 1.00 84.25 75 ARG A CA 1
ATOM 613 C C . ARG A 1 75 ? 7.727 -12.227 -6.668 1.00 84.25 75 ARG A C 1
ATOM 615 O O . ARG A 1 75 ? 6.639 -12.070 -7.209 1.00 84.25 75 ARG A O 1
ATOM 622 N N . LEU A 1 76 ? 8.508 -11.192 -6.354 1.00 85.38 76 LEU A N 1
ATOM 623 C CA . LEU A 1 76 ? 8.172 -9.806 -6.693 1.00 85.38 76 LEU A CA 1
ATOM 624 C C . LEU A 1 76 ? 7.820 -9.632 -8.173 1.00 85.38 76 LEU A C 1
ATOM 626 O O . LEU A 1 76 ? 6.866 -8.925 -8.464 1.00 85.38 76 LEU A O 1
ATOM 630 N N . ALA A 1 77 ? 8.562 -10.261 -9.086 1.00 80.31 77 ALA A N 1
ATOM 631 C CA . ALA A 1 77 ? 8.327 -10.123 -10.525 1.00 80.31 77 ALA A CA 1
ATOM 632 C C . ALA A 1 77 ? 6.966 -10.681 -10.979 1.00 80.31 77 ALA A C 1
ATOM 634 O O . ALA A 1 77 ? 6.456 -10.259 -12.010 1.00 80.31 77 ALA A O 1
ATOM 635 N N . ASP A 1 78 ? 6.380 -11.589 -10.197 1.00 84.19 78 ASP A N 1
ATOM 636 C CA . ASP A 1 78 ? 5.101 -12.226 -10.508 1.00 84.19 78 ASP A CA 1
ATOM 637 C C . ASP A 1 78 ? 3.909 -11.491 -9.879 1.00 84.19 78 ASP A C 1
ATOM 639 O O . ASP A 1 78 ? 2.763 -11.885 -10.078 1.00 84.19 78 ASP A O 1
ATOM 643 N N . ALA A 1 79 ? 4.167 -10.495 -9.030 1.00 89.44 79 ALA A N 1
ATOM 644 C CA . ALA A 1 79 ? 3.133 -9.810 -8.274 1.00 89.44 79 ALA A CA 1
ATOM 645 C C . ALA A 1 79 ? 2.533 -8.667 -9.094 1.00 89.44 79 ALA A C 1
ATOM 647 O O . ALA A 1 79 ? 3.263 -7.764 -9.493 1.00 89.44 79 ALA A O 1
ATOM 648 N N . ASP A 1 80 ? 1.209 -8.640 -9.240 1.00 88.94 80 ASP A N 1
ATOM 649 C CA . ASP A 1 80 ? 0.472 -7.509 -9.813 1.00 88.94 80 ASP A CA 1
ATOM 650 C C . ASP A 1 80 ? 0.352 -6.340 -8.832 1.00 88.94 80 ASP A C 1
ATOM 652 O O . ASP A 1 80 ? 0.202 -5.179 -9.219 1.00 88.94 80 ASP A O 1
ATOM 656 N N . ALA A 1 81 ? 0.402 -6.634 -7.534 1.00 91.12 81 ALA A N 1
ATOM 657 C CA . ALA A 1 81 ? 0.420 -5.623 -6.496 1.00 91.12 81 ALA A CA 1
ATOM 658 C C . ALA A 1 81 ? 1.377 -5.982 -5.360 1.00 91.12 81 ALA A C 1
ATOM 660 O O . ALA A 1 81 ? 1.577 -7.148 -5.032 1.00 91.12 81 ALA A O 1
ATOM 661 N N . VAL A 1 82 ? 1.944 -4.959 -4.729 1.00 89.44 82 VAL A N 1
ATOM 662 C CA . VAL A 1 82 ? 2.853 -5.075 -3.592 1.00 89.44 82 VAL A CA 1
ATOM 663 C C . VAL A 1 82 ? 2.268 -4.298 -2.422 1.00 89.44 82 VAL A C 1
ATOM 665 O O . VAL A 1 82 ? 2.062 -3.085 -2.495 1.00 89.44 82 VAL A O 1
ATOM 668 N N . LEU A 1 83 ? 1.977 -5.013 -1.344 1.00 89.00 83 LEU A N 1
ATOM 669 C CA . LEU A 1 83 ? 1.424 -4.487 -0.111 1.00 89.00 83 LEU A CA 1
ATOM 670 C C . LEU A 1 83 ? 2.536 -4.168 0.879 1.00 89.00 83 LEU A C 1
ATOM 672 O O . LEU A 1 83 ? 3.353 -5.025 1.212 1.00 89.00 83 LEU A O 1
ATOM 676 N N . PHE A 1 84 ? 2.530 -2.929 1.356 1.00 85.44 84 PHE A N 1
ATOM 677 C CA . PHE A 1 84 ? 3.465 -2.399 2.332 1.00 85.44 84 PHE A CA 1
ATOM 678 C C . PHE A 1 84 ? 2.725 -2.098 3.628 1.00 85.44 84 PHE A C 1
ATOM 680 O O . PHE A 1 84 ? 1.743 -1.359 3.619 1.00 85.44 84 PHE A O 1
ATOM 687 N N . GLU A 1 85 ? 3.233 -2.626 4.738 1.00 82.94 85 GLU A N 1
ATOM 688 C CA . GLU A 1 85 ? 2.797 -2.278 6.088 1.00 82.94 85 GLU A CA 1
ATOM 689 C C . GLU A 1 85 ? 3.796 -1.274 6.700 1.00 82.94 85 GLU A C 1
ATOM 691 O O . GLU A 1 85 ? 4.888 -1.678 7.130 1.00 82.94 85 GLU A O 1
ATOM 696 N N . PRO A 1 86 ? 3.478 0.038 6.744 1.00 77.88 86 PRO A N 1
ATOM 697 C CA . PRO A 1 86 ? 4.389 1.072 7.240 1.00 77.88 86 PRO A CA 1
ATOM 698 C C . PRO A 1 86 ? 4.893 0.825 8.666 1.00 77.88 86 PRO A C 1
ATOM 700 O O . PRO A 1 86 ? 5.992 1.254 9.006 1.00 77.88 86 PRO A O 1
ATOM 703 N N . GLN A 1 87 ? 4.120 0.107 9.486 1.00 75.25 87 GLN A N 1
ATOM 704 C CA . GLN A 1 87 ? 4.457 -0.291 10.855 1.00 75.25 87 GLN A CA 1
ATOM 705 C C . GLN A 1 87 ? 5.788 -1.061 10.933 1.00 75.25 87 GLN A C 1
ATOM 707 O O . GLN A 1 87 ? 6.474 -1.007 11.951 1.00 75.25 87 GLN A O 1
ATOM 712 N N . GLN A 1 88 ? 6.150 -1.783 9.869 1.00 69.06 88 GLN A N 1
ATOM 713 C CA . GLN A 1 88 ? 7.284 -2.711 9.832 1.00 69.06 88 GLN A CA 1
ATOM 714 C C . GLN A 1 88 ? 8.454 -2.213 8.976 1.00 69.06 88 GLN A C 1
ATOM 716 O O . GLN A 1 88 ? 9.545 -2.789 9.017 1.00 69.06 88 GLN A O 1
ATOM 721 N N . ILE A 1 89 ? 8.249 -1.170 8.169 1.00 67.81 89 ILE A N 1
ATOM 722 C CA . ILE A 1 89 ? 9.280 -0.638 7.274 1.00 67.81 89 ILE A CA 1
ATOM 723 C C . ILE A 1 89 ? 10.222 0.254 8.083 1.00 67.81 89 ILE A C 1
ATOM 725 O O . ILE A 1 89 ? 10.026 1.458 8.235 1.00 67.81 89 ILE A O 1
ATOM 729 N N . GLY A 1 90 ? 11.261 -0.397 8.606 1.00 51.00 90 GLY A N 1
ATOM 730 C CA . GLY A 1 90 ? 12.351 0.195 9.366 1.00 51.00 90 GLY A CA 1
ATOM 731 C C . GLY A 1 90 ? 11.973 0.434 10.816 1.00 51.00 90 GLY A C 1
ATOM 732 O O . GLY A 1 90 ? 10.931 1.013 11.084 1.00 51.00 90 GLY A O 1
ATOM 733 N N . GLY A 1 91 ? 12.805 -0.029 11.754 1.00 52.34 91 GLY A N 1
ATOM 734 C CA . GLY A 1 91 ? 12.537 -0.010 13.199 1.00 52.34 91 GLY A CA 1
ATOM 735 C C . GLY A 1 91 ? 12.271 1.385 13.779 1.00 52.34 91 GLY A C 1
ATOM 736 O O . GLY A 1 91 ? 13.117 1.903 14.496 1.00 52.34 91 GLY A O 1
ATOM 737 N N . TRP A 1 92 ? 11.085 1.939 13.503 1.00 52.75 92 TRP A N 1
ATOM 738 C CA . TRP A 1 92 ? 10.589 3.297 13.746 1.00 52.75 92 TRP A CA 1
ATOM 739 C C . TRP A 1 92 ? 11.091 4.376 12.771 1.00 52.75 92 TRP A C 1
ATOM 741 O O . TRP A 1 92 ? 11.802 5.283 13.189 1.00 52.75 92 TRP A O 1
ATOM 751 N N . VAL A 1 93 ? 10.675 4.320 11.489 1.00 58.16 93 VAL A N 1
ATOM 752 C CA . VAL A 1 93 ? 10.631 5.436 10.493 1.00 58.16 93 VAL A CA 1
ATOM 753 C C . VAL A 1 93 ? 11.987 6.033 10.060 1.00 58.16 93 VAL A C 1
ATOM 755 O O . VAL A 1 93 ? 12.146 6.505 8.937 1.00 58.16 93 VAL A O 1
ATOM 758 N N . ARG A 1 94 ? 13.009 5.964 10.908 1.00 58.81 94 ARG A N 1
ATOM 759 C CA . ARG A 1 94 ? 14.326 6.570 10.726 1.00 58.81 94 ARG A CA 1
ATOM 760 C C . ARG A 1 94 ? 15.043 6.048 9.488 1.00 58.81 94 ARG A C 1
ATOM 762 O O . ARG A 1 94 ? 15.557 6.841 8.717 1.00 58.81 94 ARG A O 1
ATOM 769 N N . GLN A 1 95 ? 14.978 4.739 9.244 1.00 59.56 95 GLN A N 1
ATOM 770 C CA . GLN A 1 95 ? 15.580 4.134 8.051 1.00 59.56 95 GLN A CA 1
ATOM 771 C C . GLN A 1 95 ? 14.966 4.668 6.750 1.00 59.56 95 GLN A C 1
ATOM 773 O O . GLN A 1 95 ? 15.692 4.868 5.787 1.00 59.56 95 GLN A O 1
ATOM 778 N N . TYR A 1 96 ? 13.659 4.961 6.733 1.00 64.56 96 TYR A N 1
ATOM 779 C CA . TYR A 1 96 ? 13.013 5.587 5.578 1.00 64.56 96 TYR A CA 1
ATOM 780 C C . TYR A 1 96 ? 13.482 7.031 5.358 1.00 64.56 96 TYR A C 1
ATOM 782 O O . TYR A 1 96 ? 13.634 7.472 4.222 1.00 64.56 96 TYR A O 1
ATOM 790 N N . PHE A 1 97 ? 13.703 7.784 6.437 1.00 65.50 97 PHE A N 1
ATOM 791 C CA . PHE A 1 97 ? 14.184 9.160 6.328 1.00 65.50 97 PHE A CA 1
ATOM 792 C C . PHE A 1 97 ? 15.660 9.256 5.942 1.00 65.50 97 PHE A C 1
ATOM 794 O O . PHE A 1 97 ? 16.014 10.200 5.237 1.00 65.50 97 PHE A O 1
ATOM 801 N N . ASP A 1 98 ? 16.479 8.297 6.374 1.00 66.00 98 ASP A N 1
ATOM 802 C CA . ASP A 1 98 ? 17.902 8.232 6.041 1.00 66.00 98 ASP A CA 1
ATOM 803 C C . ASP A 1 98 ? 18.111 7.753 4.589 1.00 66.00 98 ASP A C 1
ATOM 805 O O . ASP A 1 98 ? 18.930 8.323 3.870 1.00 66.00 98 ASP A O 1
ATOM 809 N N . ASP A 1 99 ? 17.337 6.760 4.129 1.00 65.31 99 ASP A N 1
ATOM 810 C CA . ASP A 1 99 ? 17.332 6.302 2.736 1.00 65.31 99 ASP A CA 1
ATOM 811 C C . ASP A 1 99 ? 15.950 5.747 2.314 1.00 65.31 99 ASP A C 1
ATOM 813 O O . ASP A 1 99 ? 15.621 4.583 2.579 1.00 65.31 99 ASP A O 1
ATOM 817 N N . PRO A 1 100 ? 15.123 6.546 1.611 1.00 60.03 100 PRO A N 1
ATOM 818 C CA . PRO A 1 100 ? 13.756 6.164 1.271 1.00 60.03 100 PRO A CA 1
ATOM 819 C C . PRO A 1 100 ? 13.660 5.076 0.195 1.00 60.03 100 PRO A C 1
ATOM 821 O O . PRO A 1 100 ? 12.561 4.577 -0.038 1.00 60.03 100 PRO A O 1
ATOM 824 N N . LEU A 1 101 ? 14.757 4.716 -0.484 1.00 59.81 101 LEU A N 1
ATOM 825 C CA . LEU A 1 101 ? 14.757 3.712 -1.556 1.00 59.81 101 LEU A CA 1
ATOM 826 C C . LEU A 1 101 ? 15.216 2.334 -1.068 1.00 59.81 101 LEU A C 1
ATOM 828 O O . LEU A 1 101 ? 14.759 1.319 -1.598 1.00 59.81 101 LEU A O 1
ATOM 832 N N . THR A 1 102 ? 16.074 2.290 -0.049 1.00 58.72 102 THR A N 1
ATOM 833 C CA . THR A 1 102 ? 16.758 1.063 0.380 1.00 58.72 102 THR A CA 1
ATOM 834 C C . THR A 1 102 ? 15.879 -0.017 1.033 1.00 58.72 102 THR A C 1
ATOM 836 O O . THR A 1 102 ? 16.232 -1.187 0.880 1.00 58.72 102 THR A O 1
ATOM 839 N N . PRO A 1 103 ? 14.704 0.240 1.654 1.00 63.09 103 PRO A N 1
ATOM 840 C CA . PRO A 1 103 ? 13.840 -0.871 2.052 1.00 63.09 103 PRO A CA 1
ATOM 841 C C . PRO A 1 103 ? 12.814 -1.273 0.983 1.00 63.09 103 PRO A C 1
ATOM 843 O O . PRO A 1 103 ? 12.093 -2.243 1.207 1.00 63.09 103 PRO A O 1
ATOM 846 N N . PHE A 1 104 ? 12.709 -0.566 -0.148 1.00 72.56 104 PHE A N 1
ATOM 847 C CA . PHE A 1 104 ? 11.665 -0.811 -1.148 1.00 72.56 104 PHE A CA 1
ATOM 848 C C . PHE A 1 104 ? 12.205 -1.502 -2.403 1.00 72.56 104 PHE A C 1
ATOM 850 O O . PHE A 1 104 ? 13.302 -1.158 -2.853 1.00 72.56 104 PHE A O 1
ATOM 857 N N . PRO A 1 105 ? 11.434 -2.404 -3.037 1.00 74.50 105 PRO A N 1
ATOM 858 C CA . PRO A 1 105 ? 11.811 -2.966 -4.325 1.00 74.50 105 PRO A CA 1
ATOM 859 C C . PRO A 1 105 ? 11.707 -1.916 -5.425 1.00 74.50 105 PRO A C 1
ATOM 861 O O . PRO A 1 105 ? 11.080 -0.875 -5.245 1.00 74.50 105 PRO A O 1
ATOM 864 N N . GLN A 1 106 ? 12.273 -2.193 -6.594 1.00 72.88 106 GLN A N 1
ATOM 865 C CA . GLN A 1 106 ? 11.927 -1.415 -7.774 1.00 72.88 106 GLN A CA 1
ATOM 866 C C . GLN A 1 106 ? 10.499 -1.756 -8.216 1.00 72.88 106 GLN A C 1
ATOM 868 O O . GLN A 1 106 ? 10.192 -2.921 -8.439 1.00 72.88 106 GLN A O 1
ATOM 873 N N . LYS A 1 107 ? 9.629 -0.747 -8.314 1.00 74.62 107 LYS A N 1
ATOM 874 C CA . LYS A 1 107 ? 8.263 -0.898 -8.825 1.00 74.62 107 LYS A CA 1
ATOM 875 C C . LYS A 1 107 ? 8.287 -1.207 -10.319 1.00 74.62 107 LYS A C 1
ATOM 877 O O . LYS A 1 107 ? 8.831 -0.413 -11.090 1.00 74.62 107 LYS A O 1
ATOM 882 N N . GLU A 1 108 ? 7.672 -2.312 -10.724 1.00 73.06 108 GLU A N 1
ATOM 883 C CA . GLU A 1 108 ? 7.437 -2.586 -12.142 1.00 73.06 108 GLU A CA 1
ATOM 884 C C . GLU A 1 108 ? 6.252 -1.763 -12.680 1.00 73.06 108 GLU A C 1
ATOM 886 O O . GLU A 1 108 ? 5.333 -1.451 -11.921 1.00 73.06 108 GLU A O 1
ATOM 891 N N . PRO A 1 109 ? 6.215 -1.402 -13.979 1.00 68.38 109 PRO A N 1
ATOM 892 C CA . PRO A 1 109 ? 5.158 -0.544 -14.523 1.00 68.38 109 PRO A CA 1
ATOM 893 C C . PRO A 1 109 ? 3.732 -1.076 -14.374 1.00 68.38 109 PRO A C 1
ATOM 895 O O . PRO A 1 109 ? 2.797 -0.284 -14.281 1.00 68.38 109 PRO A O 1
ATOM 898 N N . HIS A 1 110 ? 3.562 -2.398 -14.341 1.00 72.44 110 HIS A N 1
ATOM 899 C CA . HIS A 1 110 ? 2.263 -3.038 -14.138 1.00 72.44 110 HIS A CA 1
ATOM 900 C C . HIS A 1 110 ? 1.845 -3.082 -12.657 1.00 72.44 110 HIS A C 1
ATOM 902 O O . HIS A 1 110 ? 0.665 -3.253 -12.363 1.00 72.44 110 HIS A O 1
ATOM 908 N N . GLN A 1 111 ? 2.790 -2.912 -11.724 1.00 81.00 111 GLN A N 1
ATOM 909 C CA . GLN A 1 111 ? 2.553 -3.142 -10.304 1.00 81.00 111 GLN A CA 1
ATOM 910 C C . GLN A 1 111 ? 1.769 -2.026 -9.629 1.00 81.00 111 GLN A C 1
ATOM 912 O O . GLN A 1 111 ? 2.070 -0.840 -9.788 1.00 81.00 111 GLN A O 1
ATOM 917 N N . LYS A 1 112 ? 0.836 -2.422 -8.759 1.00 86.50 112 LYS A N 1
ATOM 918 C CA . LYS A 1 112 ? 0.153 -1.529 -7.817 1.00 86.50 112 LYS A CA 1
ATOM 919 C C . LYS A 1 112 ? 0.776 -1.595 -6.436 1.00 86.50 112 LYS A C 1
ATOM 921 O O . LYS A 1 112 ? 0.931 -2.660 -5.862 1.00 86.50 112 LYS A O 1
ATOM 926 N N . TRP A 1 113 ? 1.141 -0.456 -5.876 1.00 89.75 113 TRP A N 1
ATOM 927 C CA . TRP A 1 113 ? 1.692 -0.356 -4.532 1.00 89.75 113 TRP A CA 1
ATOM 928 C C . TRP A 1 113 ? 0.604 0.048 -3.549 1.00 89.75 113 TRP A C 1
ATOM 930 O O . TRP A 1 113 ? -0.127 1.013 -3.780 1.00 89.75 113 TRP A O 1
ATOM 940 N N . ILE A 1 114 ? 0.486 -0.708 -2.461 1.00 91.00 114 ILE A N 1
ATOM 941 C CA . ILE A 1 114 ? -0.585 -0.563 -1.478 1.00 91.00 114 ILE A CA 1
ATOM 942 C C . ILE A 1 114 ? 0.015 -0.109 -0.151 1.00 91.00 114 ILE A C 1
ATOM 944 O O . ILE A 1 114 ? 0.837 -0.810 0.436 1.00 91.00 114 ILE A O 1
ATOM 948 N N . ASN A 1 115 ? -0.449 1.034 0.346 1.00 88.94 115 ASN A N 1
ATOM 949 C CA . ASN A 1 115 ? -0.277 1.443 1.733 1.00 88.94 115 ASN A CA 1
ATOM 950 C C . ASN A 1 115 ? -1.334 0.743 2.583 1.00 88.94 115 ASN A C 1
ATOM 952 O O . ASN A 1 115 ? -2.525 1.048 2.463 1.00 88.94 115 ASN A O 1
ATOM 956 N N . PHE A 1 116 ? -0.903 -0.188 3.424 1.00 88.31 116 PHE A N 1
ATOM 957 C CA . PHE A 1 116 ? -1.787 -0.974 4.265 1.00 88.31 116 PHE A CA 1
ATOM 958 C C . PHE A 1 116 ? -1.529 -0.713 5.747 1.00 88.31 116 PHE A C 1
ATOM 960 O O . PHE A 1 116 ? -0.407 -0.834 6.227 1.00 88.31 116 PHE A O 1
ATOM 967 N N . GLY A 1 117 ? -2.583 -0.404 6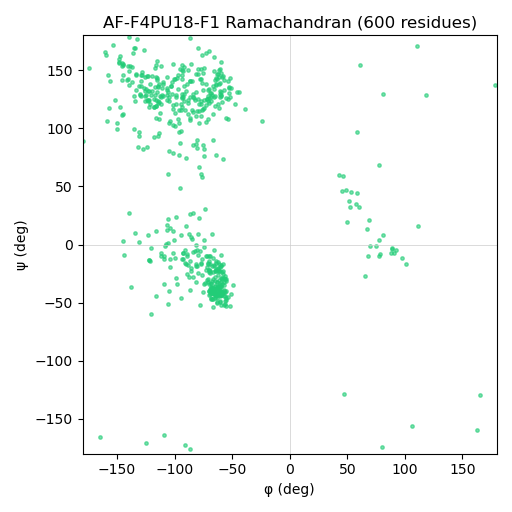.498 1.00 83.44 117 GLY A N 1
ATOM 968 C CA . GLY A 1 117 ? -2.473 -0.279 7.946 1.00 83.44 117 GLY A CA 1
ATOM 969 C C . GLY A 1 117 ? -3.780 0.123 8.610 1.00 83.44 117 GLY A C 1
ATOM 970 O O . GLY A 1 117 ? -4.488 1.012 8.146 1.00 83.44 117 GLY A O 1
ATOM 971 N N . PHE A 1 118 ? -4.098 -0.516 9.730 1.00 82.25 118 PHE A N 1
ATOM 972 C CA . PHE A 1 118 ? -5.295 -0.201 10.516 1.00 82.25 118 PHE A CA 1
ATOM 973 C C . PHE A 1 118 ? -5.001 0.598 11.788 1.00 82.25 118 PHE A C 1
ATOM 975 O O . PHE A 1 118 ? -5.923 1.111 12.415 1.00 82.25 118 PHE A O 1
ATOM 982 N N . GLU A 1 119 ? -3.731 0.701 12.181 1.00 84.31 119 GLU A N 1
ATOM 983 C CA . GLU A 1 119 ? -3.323 1.571 13.279 1.00 84.31 119 GLU A CA 1
ATOM 984 C C . GLU A 1 119 ? -3.229 3.013 12.796 1.00 84.31 119 GLU A C 1
ATOM 986 O O . GLU A 1 119 ? -2.955 3.284 11.623 1.00 84.31 119 GLU A O 1
ATOM 991 N N . HIS A 1 120 ? -3.468 3.949 13.706 1.00 87.00 120 HIS A N 1
ATOM 992 C CA . HIS A 1 120 ? -3.456 5.357 13.357 1.00 87.00 120 HIS A CA 1
ATOM 993 C C . HIS A 1 120 ? -2.040 5.899 13.144 1.00 87.00 120 HIS A C 1
ATOM 995 O O . HIS A 1 120 ? -1.053 5.441 13.720 1.00 87.00 120 HIS A O 1
ATOM 1001 N N . ASP A 1 121 ? -1.952 6.920 12.305 1.00 82.50 121 ASP A N 1
ATOM 1002 C CA . ASP A 1 121 ? -0.718 7.554 11.859 1.00 82.50 121 ASP A CA 1
ATOM 1003 C C . ASP A 1 121 ? -0.001 8.354 12.952 1.00 82.50 121 ASP A C 1
ATOM 1005 O O . ASP A 1 121 ? 1.211 8.505 12.888 1.00 82.50 121 ASP A O 1
ATOM 1009 N N . GLU A 1 122 ? -0.679 8.787 14.018 1.00 81.94 122 GLU A N 1
ATOM 1010 C CA . GLU A 1 122 ? 0.054 9.310 15.188 1.00 81.94 122 GLU A CA 1
ATOM 1011 C C . GLU A 1 122 ? 0.870 8.225 15.907 1.00 81.94 122 GLU A C 1
ATOM 1013 O O . GLU A 1 122 ? 1.847 8.536 16.588 1.00 81.94 122 GLU A O 1
ATOM 1018 N N . TYR A 1 123 ? 0.484 6.953 15.764 1.00 81.62 123 TYR A N 1
ATOM 1019 C CA . TYR A 1 123 ? 1.292 5.839 16.243 1.00 81.62 123 TYR A CA 1
ATOM 1020 C C . TYR A 1 123 ? 2.322 5.407 15.186 1.00 81.62 123 TYR A C 1
ATOM 1022 O O . TYR A 1 123 ? 3.478 5.145 15.523 1.00 81.62 123 TYR A O 1
ATOM 1030 N N . PHE A 1 124 ? 1.934 5.404 13.906 1.00 81.62 124 PHE A N 1
ATOM 1031 C CA . PHE A 1 124 ? 2.783 5.004 12.779 1.00 81.62 124 PHE A CA 1
ATOM 1032 C C . PHE A 1 124 ? 2.818 6.073 11.674 1.00 81.62 124 PHE A C 1
ATOM 1034 O O . PHE A 1 124 ? 2.123 5.949 10.662 1.00 81.62 124 PHE A O 1
ATOM 1041 N N . PRO A 1 125 ? 3.657 7.115 11.818 1.00 79.12 125 PRO A N 1
ATOM 1042 C CA . PRO A 1 125 ? 3.566 8.316 10.984 1.00 79.12 125 PRO A CA 1
ATOM 1043 C C . PRO A 1 125 ? 3.996 8.102 9.535 1.00 79.12 125 PRO A C 1
ATOM 1045 O O . PRO A 1 125 ? 3.632 8.896 8.673 1.00 79.12 125 PRO A O 1
ATOM 1048 N N . LEU A 1 126 ? 4.709 7.011 9.230 1.00 79.06 126 LEU A N 1
ATOM 1049 C CA . LEU A 1 126 ? 5.040 6.659 7.849 1.00 79.06 126 LEU A CA 1
ATOM 1050 C C . LEU A 1 126 ? 3.777 6.444 6.993 1.00 79.06 126 LEU A C 1
ATOM 1052 O O . LEU A 1 126 ? 3.777 6.807 5.822 1.00 79.06 126 LEU A O 1
ATOM 1056 N N . ALA A 1 127 ? 2.685 5.943 7.585 1.00 82.00 127 ALA A N 1
ATOM 1057 C CA . ALA A 1 127 ? 1.434 5.660 6.880 1.00 82.00 127 ALA A CA 1
ATOM 1058 C C . ALA A 1 127 ? 0.762 6.904 6.269 1.00 82.00 127 ALA A C 1
ATOM 1060 O O . ALA A 1 127 ? -0.060 6.761 5.364 1.00 82.00 127 ALA A O 1
ATOM 1061 N N . SER A 1 128 ? 1.098 8.110 6.743 1.00 83.06 128 SER A N 1
ATOM 1062 C CA . SER A 1 128 ? 0.610 9.383 6.194 1.00 83.06 128 SER A CA 1
ATOM 1063 C C . SER A 1 128 ? 1.728 10.333 5.753 1.00 83.06 128 SER A C 1
ATOM 1065 O O . SER A 1 128 ? 1.467 11.477 5.370 1.00 83.06 128 SER A O 1
ATOM 1067 N N . GLU A 1 129 ? 2.980 9.872 5.750 1.00 78.38 129 GLU A N 1
ATOM 1068 C CA . GLU A 1 129 ? 4.115 10.678 5.316 1.00 78.38 129 GLU A CA 1
ATOM 1069 C C . GLU A 1 129 ? 4.044 10.895 3.796 1.00 78.38 129 GLU A C 1
ATOM 1071 O O . GLU A 1 129 ? 3.920 9.954 3.013 1.00 78.38 129 GLU A O 1
ATOM 1076 N N . LYS A 1 130 ? 4.092 12.159 3.359 1.00 72.81 130 LYS A N 1
ATOM 1077 C CA . LYS A 1 130 ? 3.825 12.535 1.960 1.00 72.81 130 LYS A CA 1
ATOM 1078 C C . LYS A 1 130 ? 4.766 11.873 0.956 1.00 72.81 130 LYS A C 1
ATOM 1080 O O . LYS A 1 130 ? 4.312 11.473 -0.113 1.00 72.81 130 LYS A O 1
ATOM 1085 N N . ARG A 1 131 ? 6.058 11.772 1.281 1.00 67.44 131 ARG A N 1
ATOM 1086 C CA . ARG A 1 131 ? 7.062 11.119 0.435 1.00 67.44 131 ARG A CA 1
ATOM 1087 C C . ARG A 1 131 ? 6.808 9.626 0.333 1.00 67.44 131 ARG A C 1
ATOM 1089 O O . ARG A 1 131 ? 7.137 9.066 -0.700 1.00 67.44 131 ARG A O 1
ATOM 1096 N N . PHE A 1 132 ? 6.220 8.991 1.342 1.00 76.31 132 PHE A N 1
ATOM 1097 C CA . PHE A 1 132 ? 5.836 7.583 1.269 1.00 76.31 132 PHE A CA 1
ATOM 1098 C C . PHE A 1 132 ? 4.540 7.405 0.469 1.00 76.31 132 PHE A C 1
ATOM 1100 O O . PHE A 1 132 ? 4.512 6.661 -0.510 1.00 76.31 132 PHE A O 1
ATOM 1107 N N . VAL A 1 133 ? 3.487 8.144 0.826 1.00 76.75 133 VAL A N 1
ATOM 1108 C CA . VAL A 1 133 ? 2.149 8.005 0.229 1.00 76.75 133 VAL A CA 1
ATOM 1109 C C . VAL A 1 133 ? 2.136 8.348 -1.263 1.00 76.75 133 VAL A C 1
ATOM 1111 O O . VAL A 1 133 ? 1.412 7.708 -2.016 1.00 76.75 133 VAL A O 1
ATOM 1114 N N . GLN A 1 134 ? 2.970 9.284 -1.732 1.00 71.62 134 GLN A N 1
ATOM 1115 C CA . GLN A 1 134 ? 3.080 9.598 -3.168 1.00 71.62 134 GLN A CA 1
ATOM 1116 C C . GLN A 1 134 ? 3.557 8.415 -4.035 1.00 71.62 134 GLN A C 1
ATOM 1118 O O . GLN A 1 134 ? 3.436 8.472 -5.256 1.00 71.62 134 GLN A O 1
ATOM 1123 N N . HIS A 1 135 ? 4.143 7.371 -3.435 1.00 73.38 135 HIS A N 1
ATOM 1124 C CA . HIS A 1 135 ? 4.573 6.167 -4.153 1.00 73.38 135 HIS A CA 1
ATOM 1125 C C . HIS A 1 135 ? 3.481 5.092 -4.236 1.00 73.38 135 HIS A C 1
ATOM 1127 O O . HIS A 1 135 ? 3.645 4.108 -4.961 1.00 73.38 135 HIS A O 1
ATOM 1133 N N . MET A 1 136 ? 2.388 5.274 -3.498 1.00 83.31 136 MET A N 1
ATOM 1134 C CA . MET A 1 136 ? 1.329 4.289 -3.315 1.00 83.31 136 MET A CA 1
ATOM 1135 C C . MET A 1 136 ? 0.187 4.587 -4.284 1.00 83.31 136 MET A C 1
ATOM 1137 O O . MET A 1 136 ? -0.248 5.730 -4.405 1.00 83.31 136 MET A O 1
ATOM 1141 N N . ASP A 1 137 ? -0.317 3.558 -4.961 1.00 85.94 137 ASP A N 1
ATOM 1142 C CA . ASP A 1 137 ? -1.489 3.678 -5.836 1.00 85.94 137 ASP A CA 1
ATOM 1143 C C . ASP A 1 137 ? -2.791 3.470 -5.056 1.00 85.94 137 ASP A C 1
ATOM 1145 O O . ASP A 1 137 ? -3.841 3.988 -5.434 1.00 85.94 137 ASP A O 1
ATOM 1149 N N . ILE A 1 138 ? -2.727 2.694 -3.969 1.00 92.69 138 ILE A N 1
ATOM 1150 C CA . ILE A 1 138 ? -3.883 2.281 -3.175 1.00 92.69 138 ILE A CA 1
ATOM 1151 C C . ILE A 1 138 ? -3.599 2.567 -1.702 1.00 92.69 138 ILE A C 1
ATOM 1153 O O . ILE A 1 138 ? -2.590 2.128 -1.156 1.00 92.69 138 ILE A O 1
ATOM 1157 N N . ASN A 1 139 ? -4.524 3.248 -1.031 1.00 92.25 139 ASN A N 1
ATOM 1158 C CA . ASN A 1 139 ? -4.576 3.298 0.425 1.00 92.25 139 ASN A CA 1
ATOM 1159 C C . ASN A 1 139 ? -5.660 2.340 0.932 1.00 92.25 139 ASN A C 1
ATOM 1161 O O . ASN A 1 139 ? -6.839 2.509 0.609 1.00 92.25 139 ASN A O 1
ATOM 1165 N N . MET A 1 140 ? -5.255 1.366 1.748 1.00 92.31 140 MET A N 1
ATOM 1166 C CA . MET A 1 140 ? -6.130 0.434 2.455 1.00 92.31 140 MET A CA 1
ATOM 1167 C C . MET A 1 140 ? -5.945 0.616 3.964 1.00 92.31 140 MET A C 1
ATOM 1169 O O . MET A 1 140 ? -5.054 0.031 4.580 1.00 92.31 140 MET A O 1
ATOM 1173 N N . THR A 1 141 ? -6.772 1.471 4.562 1.00 89.81 141 THR A N 1
ATOM 1174 C CA . THR A 1 141 ? -6.629 1.875 5.970 1.00 89.81 141 THR A CA 1
ATOM 1175 C C . THR A 1 141 ? -7.976 1.970 6.678 1.00 89.81 141 THR A C 1
ATOM 1177 O O . THR A 1 141 ? -9.022 1.771 6.060 1.00 89.81 141 THR A O 1
ATOM 1180 N N . TYR A 1 142 ? -7.971 2.300 7.972 1.00 90.75 142 TYR A N 1
ATOM 1181 C CA . TYR A 1 142 ? -9.202 2.530 8.740 1.00 90.75 142 TYR A CA 1
ATOM 1182 C C . TYR A 1 142 ? -9.995 3.765 8.270 1.00 90.75 142 TYR A C 1
ATOM 1184 O O . TYR A 1 142 ? -11.174 3.902 8.587 1.00 90.75 142 TYR A O 1
ATOM 1192 N N . ARG A 1 143 ? -9.369 4.684 7.518 1.00 91.38 143 ARG A N 1
ATOM 1193 C CA . ARG A 1 143 ? -10.004 5.934 7.081 1.00 91.38 143 ARG A CA 1
ATOM 1194 C C . ARG A 1 143 ? -11.091 5.657 6.049 1.00 91.38 143 ARG A C 1
ATOM 1196 O O . ARG A 1 143 ? -10.838 5.016 5.033 1.00 91.38 143 ARG A O 1
ATOM 1203 N N . SER A 1 144 ? -12.278 6.224 6.246 1.00 90.94 144 SER A N 1
ATOM 1204 C CA . SER A 1 144 ? -13.401 6.050 5.314 1.00 90.94 144 SER A CA 1
ATOM 1205 C C . SER A 1 144 ? -13.149 6.648 3.923 1.00 90.94 144 SER A C 1
ATOM 1207 O O . SER A 1 144 ? -13.765 6.210 2.955 1.00 90.94 144 SER A O 1
ATOM 1209 N N . SER A 1 145 ? -12.231 7.613 3.818 1.00 90.06 145 SER A N 1
ATOM 1210 C CA . SER A 1 145 ? -11.876 8.318 2.582 1.00 90.06 145 SER A CA 1
ATOM 1211 C C . SER A 1 145 ? -10.847 7.604 1.698 1.00 90.06 145 SER A C 1
ATOM 1213 O O . SER A 1 145 ? -10.549 8.099 0.612 1.00 90.06 145 SER A O 1
ATOM 1215 N N . CYS A 1 146 ? -10.261 6.488 2.145 1.00 90.88 146 CYS A N 1
ATOM 1216 C CA . CYS A 1 146 ? -9.247 5.782 1.361 1.00 90.88 146 CYS A CA 1
ATOM 1217 C C . CYS A 1 146 ? -9.859 4.903 0.254 1.00 90.88 146 CYS A C 1
ATOM 1219 O O . CYS A 1 146 ? -11.069 4.690 0.208 1.00 90.88 146 CYS A O 1
ATOM 1221 N N . ASN A 1 147 ? -9.018 4.403 -0.657 1.00 93.75 147 ASN A N 1
ATOM 1222 C CA . ASN A 1 147 ? -9.451 3.598 -1.804 1.00 93.75 147 ASN A CA 1
ATOM 1223 C C . ASN A 1 147 ? -10.181 2.319 -1.371 1.00 93.75 147 ASN A C 1
ATOM 1225 O O . ASN A 1 147 ? -11.178 1.936 -1.983 1.00 93.75 147 ASN A O 1
ATOM 1229 N N . VAL A 1 148 ? -9.668 1.672 -0.319 1.00 92.38 148 VAL A N 1
ATOM 1230 C CA . VAL A 1 148 ? -10.197 0.423 0.239 1.00 92.38 148 VAL A CA 1
ATOM 1231 C C . VAL A 1 148 ? -10.325 0.578 1.761 1.00 92.38 148 VAL A C 1
ATOM 1233 O O . VAL A 1 148 ? -9.415 0.203 2.503 1.00 92.38 148 VAL A O 1
ATOM 1236 N N . PRO A 1 149 ? -11.425 1.165 2.263 1.00 91.69 149 PRO A N 1
ATOM 1237 C CA . PRO A 1 149 ? -11.617 1.345 3.697 1.00 91.69 149 PRO A CA 1
ATOM 1238 C C . PRO A 1 149 ? -11.817 -0.006 4.383 1.00 91.69 149 PRO A C 1
ATOM 1240 O O . PRO A 1 149 ? -12.707 -0.771 4.004 1.00 91.69 149 PRO A O 1
ATOM 1243 N N . THR A 1 150 ? -11.019 -0.270 5.415 1.00 88.31 150 THR A N 1
ATOM 1244 C CA . THR A 1 150 ? -11.073 -1.507 6.203 1.00 88.31 150 THR A CA 1
ATOM 1245 C C . THR A 1 150 ? -11.574 -1.246 7.618 1.00 88.31 150 THR A C 1
ATOM 1247 O O . THR A 1 150 ? -11.448 -0.139 8.141 1.00 88.31 150 THR A O 1
ATOM 1250 N N . THR A 1 151 ? -12.165 -2.258 8.248 1.00 90.56 151 THR A N 1
ATOM 1251 C CA . THR A 1 151 ? -12.743 -2.130 9.590 1.00 90.56 151 THR A CA 1
ATOM 1252 C C . THR A 1 151 ? -12.348 -3.289 10.501 1.00 90.56 151 THR A C 1
ATOM 1254 O O . THR A 1 151 ? -11.859 -4.333 10.063 1.00 90.56 151 THR A O 1
ATOM 1257 N N . PHE A 1 152 ? -12.645 -3.113 11.787 1.00 88.44 152 PHE A N 1
ATOM 1258 C CA . PHE A 1 152 ? -12.620 -4.170 12.793 1.00 88.44 152 PHE A CA 1
ATOM 1259 C C . PHE A 1 152 ? -14.008 -4.628 13.245 1.00 88.44 152 PHE A C 1
ATOM 1261 O O . PHE A 1 152 ? -14.131 -5.284 14.281 1.00 88.44 152 PHE A O 1
ATOM 1268 N N . ALA A 1 153 ? -15.045 -4.291 12.474 1.00 90.00 153 ALA A N 1
ATOM 1269 C CA . ALA A 1 153 ? -16.448 -4.463 12.829 1.00 90.00 153 ALA A CA 1
ATOM 1270 C C . ALA A 1 153 ? -16.927 -5.908 12.699 1.00 90.00 153 ALA A C 1
ATOM 1272 O O . ALA A 1 153 ? -17.808 -6.200 11.903 1.00 90.00 153 ALA A O 1
ATOM 1273 N N . CYS A 1 154 ? -16.332 -6.834 13.444 1.00 84.31 154 CYS A N 1
ATOM 1274 C CA . CYS A 1 154 ? -16.576 -8.250 13.228 1.00 84.31 154 CYS A CA 1
ATOM 1275 C C . CYS A 1 154 ? -16.371 -9.125 14.467 1.00 84.31 154 CYS A C 1
ATOM 1277 O O . CYS A 1 154 ? -15.931 -8.675 15.524 1.00 84.31 154 CYS A O 1
ATOM 1279 N N . SER A 1 155 ? -16.750 -10.393 14.333 1.00 79.50 155 SER A N 1
ATOM 1280 C CA . SER A 1 155 ? -16.789 -11.422 15.377 1.00 79.50 155 SER A CA 1
ATOM 1281 C C . SER A 1 155 ? -15.404 -12.015 15.670 1.00 79.50 155 SER A C 1
ATOM 1283 O O . SER A 1 155 ? -15.137 -13.186 15.396 1.00 79.50 155 SER A O 1
ATOM 1285 N N . TRP A 1 156 ? -14.498 -11.198 16.214 1.00 74.00 156 TRP A N 1
ATOM 1286 C CA . TRP A 1 156 ? -13.115 -11.598 16.498 1.00 74.00 156 TRP A CA 1
ATOM 1287 C C . TRP A 1 156 ? -13.024 -12.908 17.295 1.00 74.00 156 TRP A C 1
ATOM 1289 O O . TRP A 1 156 ? -13.711 -13.104 18.297 1.00 74.00 156 TRP A O 1
ATOM 1299 N N . GLY A 1 157 ? -12.122 -13.794 16.866 1.00 66.19 157 GLY A N 1
ATOM 1300 C CA . GLY A 1 157 ? -11.886 -15.091 17.505 1.00 66.19 157 GLY A CA 1
ATOM 1301 C C . GLY A 1 157 ? -12.724 -16.249 16.959 1.00 66.19 157 GLY A C 1
ATOM 1302 O O . GLY A 1 157 ? -12.420 -17.390 17.286 1.00 66.19 157 GLY A O 1
ATOM 1303 N N . GLN A 1 158 ? -13.700 -15.999 16.078 1.00 66.75 158 GLN A N 1
ATOM 1304 C CA . GLN A 1 158 ? -14.523 -17.053 15.458 1.00 66.75 158 GLN A CA 1
ATOM 1305 C C . GLN A 1 158 ? -13.920 -17.656 14.173 1.00 66.75 158 GLN A C 1
ATOM 1307 O O . GLN A 1 158 ? -14.585 -18.429 13.484 1.00 66.75 158 GLN A O 1
ATOM 1312 N N . GLN A 1 159 ? -12.662 -17.332 13.842 1.00 64.19 159 GLN A N 1
ATOM 1313 C CA . GLN A 1 159 ? -11.988 -17.783 12.611 1.00 64.19 159 GLN A CA 1
ATOM 1314 C C . GLN A 1 159 ? -12.894 -17.590 11.381 1.00 64.19 159 GLN A C 1
ATOM 1316 O O . GLN A 1 159 ? -13.451 -16.509 11.224 1.00 64.19 159 GLN A O 1
ATOM 1321 N N . TYR A 1 160 ? -13.082 -18.627 10.560 1.00 60.00 160 TYR A N 1
ATOM 1322 C CA . TYR A 1 160 ? -13.924 -18.623 9.358 1.00 60.00 160 TYR A CA 1
ATOM 1323 C C . TYR A 1 160 ? -15.436 -18.748 9.633 1.00 60.00 160 TYR A C 1
ATOM 1325 O O . TYR A 1 160 ? -16.223 -18.633 8.702 1.00 60.00 160 TYR A O 1
ATOM 1333 N N . ASN A 1 161 ? -15.853 -18.966 10.885 1.00 67.44 161 ASN A N 1
ATOM 1334 C CA . ASN A 1 161 ? -17.256 -19.207 11.259 1.00 67.44 161 ASN A CA 1
ATOM 1335 C C . ASN A 1 161 ? -17.948 -17.973 11.856 1.00 67.44 161 ASN A C 1
ATOM 1337 O O . ASN A 1 161 ? -19.024 -18.092 12.439 1.00 67.44 161 ASN A O 1
ATOM 1341 N N . GLY A 1 162 ? -17.324 -16.801 11.752 1.00 79.88 162 GLY A N 1
ATOM 1342 C CA . GLY A 1 162 ? -17.928 -15.560 12.214 1.00 79.88 162 GLY A CA 1
ATOM 1343 C C . GLY A 1 162 ? -19.189 -15.203 11.436 1.00 79.88 162 GLY A C 1
ATOM 1344 O O . GLY A 1 162 ? -19.258 -15.399 10.223 1.00 79.88 162 GLY A O 1
ATOM 1345 N N . SER A 1 163 ? -20.173 -14.639 12.130 1.00 86.88 163 SER A N 1
ATOM 1346 C CA . SER A 1 163 ? -21.371 -14.080 11.513 1.00 86.88 163 SER A CA 1
ATOM 1347 C C . SER A 1 163 ? -21.692 -12.707 12.087 1.00 86.88 163 SER A C 1
ATOM 1349 O O . SER A 1 163 ? -21.529 -12.453 13.279 1.00 86.88 163 SER A O 1
ATOM 1351 N N . VAL A 1 164 ? -22.252 -11.821 11.260 1.00 90.19 164 VAL A N 1
ATOM 1352 C CA . VAL 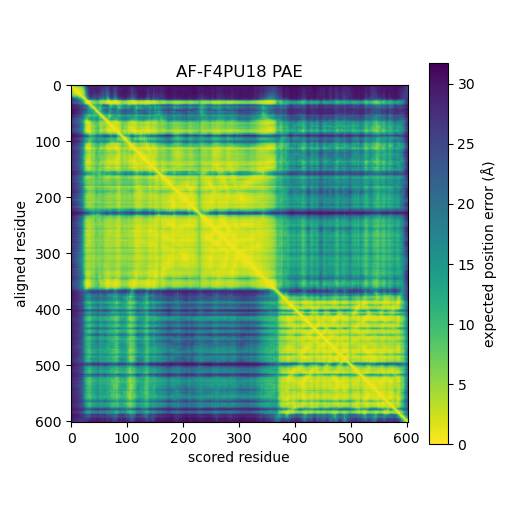A 1 164 ? -22.831 -10.562 11.751 1.00 90.19 164 VAL A CA 1
ATOM 1353 C C . VAL A 1 164 ? -23.934 -10.824 12.791 1.00 90.19 164 VAL A C 1
ATOM 1355 O O . VAL A 1 164 ? -24.148 -10.023 13.698 1.00 90.19 164 VAL A O 1
ATOM 1358 N N . ASN A 1 165 ? -24.580 -11.995 12.741 1.00 91.75 165 ASN A N 1
ATOM 1359 C CA . ASN A 1 165 ? -25.584 -12.398 13.722 1.00 91.75 165 ASN A CA 1
ATOM 1360 C C . ASN A 1 165 ? -25.004 -12.700 15.114 1.00 91.75 165 ASN A C 1
ATOM 1362 O O . ASN A 1 165 ? -25.763 -12.725 16.081 1.00 91.75 165 ASN A O 1
ATOM 1366 N N . ASP A 1 166 ? -23.685 -12.856 15.264 1.00 91.69 166 ASP A N 1
ATOM 1367 C CA . ASP A 1 166 ? -23.048 -13.087 16.570 1.00 91.69 166 ASP A CA 1
ATOM 1368 C C . ASP A 1 166 ? -23.254 -11.900 17.530 1.00 91.69 166 ASP A C 1
ATOM 1370 O O . ASP A 1 166 ? -23.258 -12.055 18.755 1.00 91.69 166 ASP A O 1
ATOM 1374 N N . PHE A 1 167 ? -23.524 -10.703 16.994 1.00 93.38 167 PHE A N 1
ATOM 1375 C CA . PHE A 1 167 ? -23.897 -9.535 17.793 1.00 93.38 167 PHE A CA 1
ATOM 1376 C C . PHE A 1 167 ? -25.231 -9.707 18.543 1.00 93.38 167 PHE A C 1
ATOM 1378 O O . PHE A 1 167 ? -25.470 -8.992 19.521 1.00 93.38 167 PHE A O 1
ATOM 1385 N N . TYR A 1 168 ? -26.067 -10.686 18.181 1.00 94.31 168 TYR A N 1
ATOM 1386 C CA . TYR A 1 168 ? -27.299 -11.035 18.900 1.00 94.31 168 TYR A CA 1
ATOM 1387 C C . TYR A 1 168 ? -27.087 -11.900 20.150 1.00 94.31 168 TYR A C 1
ATOM 1389 O O . TYR A 1 168 ? -28.060 -12.335 20.765 1.00 94.31 168 TYR A O 1
ATOM 1397 N N . VAL A 1 169 ? -25.837 -12.110 20.585 1.00 90.00 169 VAL A N 1
ATOM 1398 C CA . VAL A 1 169 ? -25.524 -12.802 21.846 1.00 90.00 169 VAL A CA 1
ATOM 1399 C C . VAL A 1 169 ? -26.390 -12.296 23.007 1.00 90.00 169 VAL A C 1
ATOM 1401 O O . VAL A 1 169 ? -26.508 -11.085 23.232 1.00 90.00 169 VAL A O 1
ATOM 1404 N N . THR A 1 170 ? -26.991 -13.223 23.755 1.00 92.88 170 THR A N 1
ATOM 1405 C CA . THR A 1 170 ? -27.797 -12.898 24.938 1.00 92.88 170 THR A CA 1
ATOM 1406 C C . THR A 1 170 ? -26.869 -12.563 26.113 1.00 92.88 170 THR A C 1
ATOM 1408 O O . THR A 1 170 ? -26.043 -13.402 26.482 1.00 92.88 170 THR A O 1
ATOM 1411 N N . PRO A 1 171 ? -26.948 -11.351 26.697 1.00 94.31 171 PRO A N 1
ATOM 1412 C CA . PRO A 1 171 ? -26.160 -10.994 27.873 1.00 94.31 171 PRO A CA 1
ATOM 1413 C C . PRO A 1 171 ? -26.469 -11.897 29.070 1.00 94.31 171 PRO A C 1
ATOM 1415 O O . PRO A 1 171 ? -27.595 -12.352 29.237 1.00 94.31 171 PRO A O 1
ATOM 1418 N N . LYS A 1 172 ? -25.484 -12.095 29.954 1.00 94.75 172 LYS A N 1
ATOM 1419 C CA . LYS A 1 172 ? -25.746 -12.675 31.281 1.00 94.75 172 LYS A CA 1
ATOM 1420 C C . LYS A 1 172 ? -26.689 -11.776 32.085 1.00 94.75 172 LYS A C 1
ATOM 1422 O O . LYS A 1 172 ? -26.611 -10.553 31.953 1.00 94.75 172 LYS A O 1
ATOM 1427 N N . GLU A 1 173 ? -27.480 -12.387 32.965 1.00 95.19 173 GLU A N 1
ATOM 1428 C CA . GLU A 1 173 ? -28.409 -11.684 33.857 1.00 95.19 173 GLU A CA 1
ATOM 1429 C C . GLU A 1 173 ? -27.728 -10.553 34.643 1.00 95.19 173 GLU A C 1
ATOM 1431 O O . GLU A 1 173 ? -26.578 -10.669 35.081 1.00 95.19 173 GLU A O 1
ATOM 1436 N N . PHE A 1 174 ? -28.447 -9.450 34.858 1.00 96.00 174 PHE A N 1
ATOM 1437 C CA . PHE A 1 174 ? -27.908 -8.249 35.503 1.00 96.00 174 PHE A CA 1
ATOM 1438 C C . PHE A 1 174 ? -27.308 -8.532 36.887 1.00 96.00 174 PHE A C 1
ATOM 1440 O O . PHE A 1 174 ? -26.230 -8.032 37.216 1.00 96.00 174 PHE A O 1
ATOM 1447 N N . ASN A 1 175 ? -27.981 -9.381 37.670 1.00 95.31 175 ASN A N 1
ATOM 1448 C CA . ASN A 1 175 ? -27.621 -9.692 39.054 1.00 95.31 175 ASN A CA 1
ATOM 1449 C C . ASN A 1 175 ? -26.430 -10.654 39.190 1.00 95.31 175 ASN A C 1
ATOM 1451 O O . ASN A 1 175 ? -25.835 -10.722 40.262 1.00 95.31 175 ASN A O 1
ATOM 1455 N N . VAL A 1 176 ? -26.052 -11.378 38.126 1.00 95.56 176 VAL A N 1
ATOM 1456 C CA . VAL A 1 176 ? -24.872 -12.268 38.152 1.00 95.56 176 VAL A CA 1
ATOM 1457 C C . VAL A 1 176 ? -23.603 -11.584 37.647 1.00 95.56 176 VAL A C 1
ATOM 1459 O O . VAL A 1 176 ? -22.503 -12.120 37.794 1.00 95.56 176 VAL A O 1
ATOM 1462 N N . LYS A 1 177 ? -23.736 -10.413 37.016 1.00 95.62 177 LYS A N 1
ATOM 1463 C CA . LYS A 1 177 ? -22.602 -9.632 36.525 1.00 95.62 177 LYS A CA 1
ATOM 1464 C C . LYS A 1 177 ? -21.925 -8.886 37.671 1.00 95.62 177 LYS A C 1
ATOM 1466 O O . LYS A 1 177 ? -22.577 -8.328 38.550 1.00 95.62 177 LYS A O 1
ATOM 1471 N N . ARG A 1 178 ? -20.595 -8.811 37.617 1.00 94.62 178 ARG A N 1
ATOM 1472 C CA . ARG A 1 178 ? -19.783 -8.042 38.563 1.00 94.62 178 ARG A CA 1
ATOM 1473 C C . ARG A 1 178 ? -20.172 -6.563 38.503 1.00 94.62 178 ARG A C 1
ATOM 1475 O O . ARG A 1 178 ? -20.177 -5.961 37.426 1.00 94.62 178 ARG A O 1
ATOM 1482 N N . SER A 1 179 ? -20.442 -5.976 39.669 1.00 92.25 179 SER A N 1
ATOM 1483 C CA . SER A 1 179 ? -20.682 -4.537 39.859 1.00 92.25 179 SER A CA 1
ATOM 1484 C C . SER A 1 179 ? -19.367 -3.743 39.822 1.00 92.25 179 SER A C 1
ATOM 1486 O O . SER A 1 179 ? -18.981 -3.099 40.794 1.00 92.25 179 SER A O 1
ATOM 1488 N N . ALA A 1 180 ? -18.645 -3.858 38.710 1.00 92.88 180 ALA A N 1
ATOM 1489 C CA . ALA A 1 180 ? -17.425 -3.125 38.395 1.00 92.88 180 ALA A CA 1
ATOM 1490 C C . ALA A 1 180 ? -17.342 -2.919 36.876 1.00 92.88 180 ALA A C 1
ATOM 1492 O O . ALA A 1 180 ? -17.933 -3.686 36.105 1.00 92.88 180 ALA A O 1
ATOM 1493 N N . ALA A 1 181 ? -16.591 -1.908 36.447 1.00 97.62 181 ALA A N 1
ATOM 1494 C CA . ALA A 1 181 ? -16.132 -1.817 35.067 1.00 97.62 181 ALA A CA 1
ATOM 1495 C C . ALA A 1 181 ? -14.813 -2.584 34.905 1.00 97.62 181 ALA A C 1
ATOM 1497 O O . ALA A 1 181 ? -13.962 -2.528 35.791 1.00 97.62 181 ALA A O 1
ATOM 1498 N N . VAL A 1 182 ? -14.626 -3.286 33.788 1.00 98.00 182 VAL A N 1
ATOM 1499 C CA . VAL A 1 182 ? -13.352 -3.950 33.470 1.00 98.00 182 VAL A CA 1
ATOM 1500 C C . VAL A 1 182 ? -12.567 -3.162 32.431 1.00 98.00 182 VAL A C 1
ATOM 1502 O O . VAL A 1 182 ? -13.130 -2.712 31.431 1.00 98.00 182 VAL A O 1
ATOM 1505 N N . PHE A 1 183 ? -11.261 -3.025 32.647 1.00 97.38 183 PHE A N 1
ATOM 1506 C CA . PHE A 1 183 ? -10.321 -2.460 31.681 1.00 97.38 183 PHE A CA 1
ATOM 1507 C C . PHE A 1 183 ? -9.235 -3.481 31.342 1.00 97.38 183 PHE A C 1
ATOM 1509 O O . PHE A 1 183 ? -8.610 -4.058 32.226 1.00 97.38 183 PHE A O 1
ATOM 1516 N N . MET A 1 184 ? -9.012 -3.725 30.052 1.00 94.12 184 MET A N 1
ATOM 1517 C CA . MET A 1 184 ? -8.030 -4.700 29.577 1.00 94.12 184 MET A CA 1
ATOM 1518 C C . MET A 1 184 ? -7.229 -4.093 28.423 1.00 94.12 184 MET A C 1
ATOM 1520 O O . MET A 1 184 ? -7.706 -4.060 27.287 1.00 94.12 184 MET A O 1
ATOM 1524 N N . ALA A 1 185 ? -6.025 -3.601 28.724 1.00 91.25 185 ALA A N 1
ATOM 1525 C CA . ALA A 1 185 ? -5.121 -2.987 27.754 1.00 91.25 185 ALA A CA 1
ATOM 1526 C C . ALA A 1 185 ? -3.644 -3.289 28.061 1.00 91.25 185 ALA A C 1
ATOM 1528 O O . ALA A 1 185 ? -3.248 -3.341 29.226 1.00 91.25 185 ALA A O 1
ATOM 1529 N N . GLU A 1 186 ? -2.846 -3.426 26.997 1.00 87.25 186 GLU A N 1
ATOM 1530 C CA . GLU A 1 186 ? -1.389 -3.650 27.047 1.00 87.25 186 GLU A CA 1
ATOM 1531 C C . GLU A 1 186 ? -0.575 -2.397 26.689 1.00 87.25 186 GLU A C 1
ATOM 1533 O O . GLU A 1 186 ? 0.436 -2.100 27.317 1.00 87.25 186 GLU A O 1
ATOM 1538 N N . ASN A 1 187 ? -1.007 -1.625 25.685 1.00 87.31 187 ASN A N 1
ATOM 1539 C CA . ASN A 1 187 ? -0.324 -0.385 25.316 1.00 87.31 187 ASN A CA 1
ATOM 1540 C C . ASN A 1 187 ? -0.678 0.723 26.312 1.00 87.31 187 ASN A C 1
ATOM 1542 O O . ASN A 1 187 ? -1.807 1.208 26.289 1.00 87.31 187 ASN A O 1
ATOM 1546 N N . CYS A 1 188 ? 0.269 1.154 27.146 1.00 90.62 188 CYS A N 1
ATOM 1547 C CA . CYS A 1 188 ? 0.009 2.146 28.196 1.00 90.62 188 CYS A CA 1
ATOM 1548 C C . CYS A 1 188 ? 0.433 3.576 27.851 1.00 90.62 188 CYS A C 1
ATOM 1550 O O . CYS A 1 188 ? 0.076 4.499 28.582 1.00 90.62 188 CYS A O 1
ATOM 1552 N N . CYS A 1 189 ? 1.193 3.768 26.771 1.00 86.62 189 CYS A N 1
ATOM 1553 C CA . CYS A 1 189 ? 1.882 5.038 26.524 1.00 86.62 189 CYS A CA 1
ATOM 1554 C C . CYS A 1 189 ? 1.823 5.497 25.066 1.00 86.62 189 CYS A C 1
ATOM 1556 O O . CYS A 1 189 ? 1.759 6.695 24.806 1.00 86.62 189 CYS A O 1
ATOM 1558 N N . LEU A 1 190 ? 1.886 4.568 24.113 1.00 82.31 190 LEU A N 1
ATOM 1559 C CA . LEU A 1 190 ? 2.113 4.883 22.708 1.00 82.31 190 LEU A CA 1
ATOM 1560 C C . LEU A 1 190 ? 0.802 5.225 21.992 1.00 82.31 190 LEU A C 1
ATOM 1562 O O . LEU A 1 190 ? -0.273 4.800 22.417 1.00 82.31 190 LEU A O 1
ATOM 1566 N N . GLY A 1 191 ? 0.884 5.993 20.903 1.00 77.25 191 GLY A N 1
ATOM 1567 C CA . GLY A 1 191 ? -0.279 6.319 20.074 1.00 77.25 191 GLY A CA 1
ATOM 1568 C C . GLY A 1 191 ? -1.397 7.062 20.819 1.00 77.25 191 GLY A C 1
ATOM 1569 O O . GLY A 1 191 ? -2.562 6.831 20.541 1.00 77.25 191 GLY A O 1
ATOM 1570 N N . GLY A 1 192 ? -1.072 7.902 21.807 1.00 82.19 192 GLY A N 1
ATOM 1571 C CA . GLY A 1 192 ? -2.067 8.659 22.585 1.00 82.19 192 GLY A CA 1
ATOM 1572 C C . GLY A 1 192 ? -2.612 7.946 23.832 1.00 82.19 192 GLY A C 1
ATOM 1573 O O . GLY A 1 192 ? -3.323 8.565 24.627 1.00 82.19 192 GLY A O 1
ATOM 1574 N N . ALA A 1 193 ? -2.223 6.687 24.080 1.00 88.69 193 ALA A N 1
ATOM 1575 C CA . ALA A 1 193 ? -2.742 5.877 25.189 1.00 88.69 193 ALA A CA 1
ATOM 1576 C C . ALA A 1 193 ? -2.495 6.474 26.594 1.00 88.69 193 ALA A C 1
ATOM 1578 O O . ALA A 1 193 ? -3.181 6.111 27.554 1.00 88.69 193 ALA A O 1
ATOM 1579 N N . SER A 1 194 ? -1.554 7.412 26.731 1.00 89.62 194 SER A N 1
ATOM 1580 C CA . SER A 1 194 ? -1.324 8.161 27.970 1.00 89.62 194 SER A CA 1
ATOM 1581 C C . SER A 1 194 ? -2.536 9.010 28.378 1.00 89.62 194 SER A C 1
ATOM 1583 O O . SER A 1 194 ? -2.923 8.986 29.547 1.00 89.62 194 SER A O 1
ATOM 1585 N N . PHE A 1 195 ? -3.193 9.697 27.435 1.00 90.38 195 PHE A N 1
ATOM 1586 C CA . PHE A 1 195 ? -4.383 10.515 27.710 1.00 90.38 195 PHE A CA 1
ATOM 1587 C C . PHE A 1 195 ? -5.558 9.663 28.191 1.00 90.38 195 PHE A C 1
ATOM 1589 O O . PHE A 1 195 ? -6.223 10.005 29.171 1.00 90.38 195 PHE A O 1
ATOM 1596 N N . ARG A 1 196 ? -5.753 8.500 27.560 1.00 93.38 196 ARG A N 1
ATOM 1597 C CA . ARG A 1 196 ? -6.724 7.491 27.993 1.00 93.38 196 ARG A CA 1
ATOM 1598 C C . ARG A 1 196 ? -6.491 7.074 29.447 1.00 93.38 196 ARG A C 1
ATOM 1600 O O . ARG A 1 196 ? -7.432 7.021 30.237 1.00 93.38 196 ARG A O 1
ATOM 1607 N N . ASN A 1 197 ? -5.242 6.778 29.806 1.00 94.19 197 ASN A N 1
ATOM 1608 C CA . ASN A 1 197 ? -4.901 6.318 31.150 1.00 94.19 197 ASN A CA 1
ATOM 1609 C C . ASN A 1 197 ? -5.080 7.424 32.205 1.00 94.19 197 ASN A C 1
ATOM 1611 O O . ASN A 1 197 ? -5.511 7.127 33.315 1.00 94.19 197 ASN A O 1
ATOM 1615 N N . ILE A 1 198 ? -4.824 8.692 31.862 1.00 94.88 198 ILE A N 1
ATOM 1616 C CA . ILE A 1 198 ? -5.099 9.839 32.747 1.00 94.88 198 ILE A CA 1
ATOM 1617 C C . ILE A 1 198 ? -6.601 9.956 33.036 1.00 94.88 198 ILE A C 1
ATOM 1619 O O . ILE A 1 198 ? -6.994 10.094 34.195 1.00 94.88 198 ILE A O 1
ATOM 1623 N N . TYR A 1 199 ? -7.446 9.850 32.006 1.00 95.62 199 TYR A N 1
ATOM 1624 C CA . TYR A 1 199 ? -8.900 9.865 32.184 1.00 95.62 199 TYR A CA 1
ATOM 1625 C C . TYR A 1 199 ? -9.362 8.711 33.086 1.00 95.62 199 TYR A C 1
ATOM 1627 O O . TYR A 1 199 ? -10.178 8.905 33.989 1.00 95.62 199 TYR A O 1
ATOM 1635 N N . LEU A 1 200 ? -8.809 7.512 32.870 1.00 96.25 200 LEU A N 1
ATOM 1636 C CA . LEU A 1 200 ? -9.132 6.328 33.659 1.00 96.25 200 LEU A CA 1
ATOM 1637 C C . LEU A 1 200 ? -8.711 6.464 35.131 1.00 96.25 200 LEU A C 1
ATOM 1639 O O . LEU A 1 200 ? -9.505 6.151 36.014 1.00 96.25 200 LEU A O 1
ATOM 1643 N N . LEU A 1 201 ? -7.511 6.981 35.408 1.00 97.19 201 LEU A N 1
ATOM 1644 C CA . LEU A 1 201 ? -7.036 7.236 36.774 1.00 97.19 201 LEU A CA 1
ATOM 1645 C C . LEU A 1 201 ? -7.969 8.169 37.554 1.00 97.19 201 LEU A C 1
ATOM 1647 O O . LEU A 1 201 ? -8.209 7.950 38.741 1.00 97.19 201 LEU A O 1
ATOM 1651 N N . GLU A 1 202 ? -8.508 9.200 36.902 1.00 97.69 202 GLU A N 1
ATOM 1652 C CA . GLU A 1 202 ? -9.480 10.093 37.535 1.00 97.69 202 GLU A CA 1
ATOM 1653 C C . GLU A 1 202 ? -10.822 9.386 37.768 1.00 97.69 202 GLU A C 1
ATOM 1655 O O . GLU A 1 202 ? -11.388 9.482 38.854 1.00 97.69 202 GLU A O 1
ATOM 1660 N N . MET A 1 203 ? -11.311 8.618 36.789 1.00 96.38 203 MET A N 1
ATOM 1661 C CA . MET A 1 203 ? -12.549 7.837 36.902 1.00 96.38 203 MET A CA 1
ATOM 1662 C C . MET A 1 203 ? -12.507 6.821 38.058 1.00 96.38 203 MET A C 1
ATOM 1664 O O . MET A 1 203 ? -13.489 6.671 38.789 1.00 96.38 203 MET A O 1
ATOM 1668 N N . MET A 1 204 ? -11.362 6.155 38.252 1.00 97.81 204 MET A N 1
ATOM 1669 C CA . MET A 1 204 ? -11.137 5.137 39.291 1.00 97.81 204 MET A CA 1
ATOM 1670 C C . MET A 1 204 ? -11.328 5.656 40.724 1.00 97.81 204 MET A C 1
ATOM 1672 O O . MET A 1 204 ? -11.521 4.858 41.638 1.00 97.81 204 MET A O 1
ATOM 1676 N N . LYS A 1 205 ? -11.318 6.978 40.938 1.00 98.06 205 LYS A N 1
ATOM 1677 C CA . LYS A 1 205 ? -11.596 7.591 42.247 1.00 98.06 205 LYS A CA 1
ATOM 1678 C C . LYS A 1 205 ? -13.076 7.527 42.641 1.00 98.06 205 LYS A C 1
ATOM 1680 O O . LYS A 1 205 ? -13.387 7.648 43.822 1.00 98.06 205 LYS A O 1
ATOM 1685 N N . TYR A 1 206 ? -13.981 7.367 41.673 1.00 98.12 206 TYR A N 1
ATOM 1686 C CA . TYR A 1 206 ? -15.428 7.541 41.873 1.00 98.12 206 TYR A CA 1
ATOM 1687 C C . TYR A 1 206 ? -16.260 6.298 41.531 1.00 98.12 206 TYR A C 1
ATOM 1689 O O . TYR A 1 206 ? -17.433 6.217 41.896 1.00 98.12 206 TYR A O 1
ATOM 1697 N N . THR A 1 207 ? -15.688 5.320 40.830 1.00 96.94 207 THR A N 1
ATOM 1698 C CA . THR A 1 207 ? -16.344 4.038 40.548 1.00 96.94 207 THR A CA 1
ATOM 1699 C C . THR A 1 207 ? -15.324 2.905 40.518 1.00 96.94 207 THR A C 1
ATOM 1701 O O . THR A 1 207 ? -14.141 3.121 40.246 1.00 96.94 207 THR A O 1
ATOM 1704 N N . LYS A 1 208 ? -15.772 1.681 40.810 1.00 97.31 208 LYS A N 1
ATOM 1705 C CA . LYS A 1 208 ? -14.891 0.514 40.858 1.00 97.31 208 LYS A CA 1
ATOM 1706 C C . LYS A 1 208 ? -14.509 0.084 39.441 1.00 97.31 208 LYS A C 1
ATOM 1708 O O . LYS A 1 208 ? -15.362 -0.362 38.671 1.00 97.31 208 LYS A O 1
ATOM 1713 N N . VAL A 1 209 ? -13.212 0.144 39.144 1.00 97.94 209 VAL A N 1
ATOM 1714 C CA . VAL A 1 209 ? -12.628 -0.408 37.918 1.00 97.94 209 VAL A CA 1
ATOM 1715 C C . VAL A 1 209 ? -11.630 -1.507 38.269 1.00 97.94 209 VAL A C 1
ATOM 1717 O O . VAL A 1 209 ? -10.687 -1.279 39.027 1.00 97.94 209 VAL A O 1
ATOM 1720 N N . GLU A 1 210 ? -11.836 -2.686 37.690 1.00 97.38 210 GLU A N 1
ATOM 1721 C CA . GLU A 1 210 ? -10.889 -3.802 37.712 1.00 97.38 210 GLU A CA 1
ATOM 1722 C C . GLU A 1 210 ? -10.075 -3.764 36.412 1.00 97.38 210 GLU A C 1
ATOM 1724 O O . GLU A 1 210 ? -10.576 -4.082 35.331 1.00 97.38 210 GLU A O 1
ATOM 1729 N N . SER A 1 211 ? -8.827 -3.309 36.508 1.00 96.62 211 SER A N 1
ATOM 1730 C CA . SER A 1 211 ? -7.867 -3.328 35.412 1.00 96.62 211 SER A CA 1
ATOM 1731 C C . SER A 1 211 ? -7.069 -4.622 35.435 1.00 96.62 211 SER A C 1
ATOM 1733 O O . SER A 1 211 ? -6.314 -4.886 36.373 1.00 96.62 211 SER A O 1
ATOM 1735 N N . VAL A 1 212 ? -7.247 -5.409 34.378 1.00 93.44 212 VAL A N 1
ATOM 1736 C CA . VAL A 1 212 ? -6.735 -6.780 34.264 1.00 93.44 212 VAL A CA 1
ATOM 1737 C C . VAL A 1 212 ? -5.629 -6.933 33.220 1.00 93.44 212 VAL A C 1
ATOM 1739 O O . VAL A 1 212 ? -5.004 -7.984 33.146 1.00 93.44 212 VAL A O 1
ATOM 1742 N N . GLY A 1 213 ? -5.395 -5.906 32.397 1.00 90.31 213 GLY A N 1
ATOM 1743 C CA . GLY A 1 213 ? -4.235 -5.845 31.497 1.00 90.31 213 GLY A CA 1
ATOM 1744 C C . GLY A 1 213 ? -3.008 -5.252 32.192 1.00 90.31 213 GLY A C 1
ATOM 1745 O O . GLY A 1 213 ? -3.071 -4.917 33.373 1.00 90.31 213 GLY A O 1
ATOM 1746 N N . SER A 1 214 ? -1.907 -5.068 31.460 1.00 91.00 214 SER A N 1
ATOM 1747 C CA . SER A 1 214 ? -0.678 -4.463 32.002 1.00 91.00 214 SER A CA 1
ATOM 1748 C C . SER A 1 214 ? -0.846 -2.994 32.417 1.00 91.00 214 SER A C 1
ATOM 1750 O O . SER A 1 214 ? -0.155 -2.510 33.316 1.00 91.00 214 SER A O 1
ATOM 1752 N N . CYS A 1 215 ? -1.767 -2.256 31.791 1.00 93.19 215 CYS A N 1
ATOM 1753 C CA . CYS A 1 215 ? -1.967 -0.840 32.097 1.00 93.19 215 CYS A CA 1
ATOM 1754 C C . CYS A 1 215 ? -2.803 -0.626 33.355 1.00 93.19 215 CYS A C 1
ATOM 1756 O O . CYS A 1 215 ? -3.942 -1.077 33.424 1.00 93.19 215 CYS A O 1
ATOM 1758 N N . LEU A 1 216 ? -2.276 0.144 34.316 1.00 95.44 216 LEU A N 1
ATOM 1759 C CA . LEU A 1 216 ? -2.950 0.438 35.592 1.00 95.44 216 LEU A CA 1
ATOM 1760 C C . LEU A 1 216 ? -3.426 -0.830 36.318 1.00 95.44 216 LEU A C 1
ATOM 1762 O O . LEU A 1 216 ? -4.475 -0.812 36.960 1.00 95.44 216 LEU A O 1
ATOM 1766 N N . HIS A 1 217 ? -2.688 -1.931 36.156 1.00 95.25 217 HIS A N 1
ATOM 1767 C CA . HIS A 1 217 ? -3.062 -3.244 36.660 1.00 95.25 217 HIS A CA 1
ATOM 1768 C C . HIS A 1 217 ? -3.377 -3.194 38.159 1.00 95.25 217 HIS A C 1
ATOM 1770 O O . HIS A 1 217 ? -2.557 -2.736 38.956 1.00 95.25 217 HIS A O 1
ATOM 1776 N N . ASN A 1 218 ? -4.567 -3.656 38.541 1.00 96.56 218 ASN A N 1
ATOM 1777 C CA . ASN A 1 218 ? -4.998 -3.686 39.940 1.00 96.56 218 ASN A CA 1
ATOM 1778 C C . ASN A 1 218 ? -5.862 -4.908 40.291 1.00 96.56 218 ASN A C 1
ATOM 1780 O O . ASN A 1 218 ? -6.364 -4.988 41.414 1.00 96.56 218 ASN A O 1
ATOM 1784 N N . TYR A 1 219 ? -6.080 -5.819 39.339 1.00 94.75 219 TYR A N 1
ATOM 1785 C CA . TYR A 1 219 ? -6.921 -6.988 39.534 1.00 94.75 219 TYR A CA 1
ATOM 1786 C C . TYR A 1 219 ? -6.414 -8.189 38.730 1.00 94.75 219 TYR A C 1
ATOM 1788 O O . TYR A 1 219 ? -6.442 -8.190 37.498 1.00 94.75 219 TYR A O 1
ATOM 1796 N N . ASP A 1 220 ? -6.048 -9.249 39.445 1.00 91.50 220 ASP A N 1
ATOM 1797 C CA . ASP A 1 220 ? -5.728 -10.547 38.864 1.00 91.50 220 ASP A CA 1
ATOM 1798 C C . ASP A 1 220 ? -7.004 -11.356 38.614 1.00 91.50 220 ASP A C 1
ATOM 1800 O O . ASP A 1 220 ? -7.811 -11.597 39.518 1.00 91.50 220 ASP A O 1
ATOM 1804 N N . ILE A 1 221 ? -7.190 -11.815 37.377 1.00 86.81 221 ILE A N 1
ATOM 1805 C CA . ILE A 1 221 ? -8.317 -12.686 37.036 1.00 86.81 221 ILE A CA 1
ATOM 1806 C C . ILE A 1 221 ? -8.081 -14.068 37.670 1.00 86.81 221 ILE A C 1
ATOM 1808 O O . ILE A 1 221 ? -7.025 -14.657 37.422 1.00 86.81 221 ILE A O 1
ATOM 1812 N N . PRO A 1 222 ? -9.045 -14.632 38.430 1.00 86.56 222 PRO A N 1
ATOM 1813 C CA . PRO A 1 222 ? -8.868 -15.950 39.029 1.00 86.56 222 PRO A CA 1
ATOM 1814 C C . PRO A 1 222 ? -8.602 -17.024 37.971 1.00 86.56 222 PRO A C 1
ATOM 1816 O O . PRO A 1 222 ? -9.163 -16.994 36.870 1.00 86.56 222 PRO A O 1
ATOM 1819 N N . VAL A 1 223 ? -7.750 -17.995 38.305 1.00 79.19 223 VAL A N 1
ATOM 1820 C CA . VAL A 1 223 ? -7.278 -19.008 37.349 1.00 79.19 223 VAL A CA 1
ATOM 1821 C C . VAL A 1 223 ? -8.441 -19.819 36.781 1.00 79.19 223 VAL A C 1
ATOM 1823 O O . VAL A 1 223 ? -8.434 -20.112 35.591 1.00 79.19 223 VAL A O 1
ATOM 1826 N N . GLU A 1 224 ? -9.483 -20.103 37.569 1.00 80.06 224 GLU A N 1
ATOM 1827 C CA . GLU A 1 224 ? -10.672 -20.835 37.107 1.00 80.06 224 GLU A CA 1
ATOM 1828 C C . GLU A 1 224 ? -11.482 -20.050 36.060 1.00 80.06 224 GLU A C 1
ATOM 1830 O O . GLU A 1 224 ? -12.303 -20.610 35.330 1.00 80.06 224 GLU A O 1
ATOM 1835 N N . GLU A 1 225 ? -11.267 -18.737 35.976 1.00 77.94 225 GLU A N 1
ATOM 1836 C CA . GLU A 1 225 ? -11.926 -17.858 35.019 1.00 77.94 225 GLU A CA 1
ATOM 1837 C C . GLU A 1 225 ? -11.137 -17.667 33.719 1.00 77.94 225 GLU A C 1
ATOM 1839 O O . GLU A 1 225 ? -11.704 -17.183 32.732 1.00 77.94 225 GLU A O 1
ATOM 1844 N N . THR A 1 226 ? -9.870 -18.090 33.699 1.00 69.06 226 THR A N 1
ATOM 1845 C CA . THR A 1 226 ? -8.963 -17.984 32.551 1.00 69.06 226 THR A CA 1
ATOM 1846 C C . THR A 1 226 ? -8.675 -19.362 31.957 1.00 69.06 226 THR A C 1
ATOM 1848 O O . THR A 1 226 ? -8.484 -20.347 32.662 1.00 69.06 226 THR A O 1
ATOM 1851 N N . GLN A 1 227 ? -8.626 -19.470 30.629 1.00 65.12 227 GLN A N 1
ATOM 1852 C CA . GLN A 1 227 ? -8.025 -20.646 29.994 1.00 65.12 227 GLN A CA 1
ATOM 1853 C C . GLN A 1 227 ? -6.539 -20.358 29.740 1.00 65.12 227 GLN A C 1
ATOM 1855 O O . GLN A 1 227 ? -6.197 -19.272 29.273 1.00 65.12 227 GLN A O 1
ATOM 1860 N N . LYS A 1 228 ? -5.656 -21.329 30.032 1.00 54.25 228 LYS A N 1
ATOM 1861 C CA . LYS A 1 228 ? -4.202 -21.271 29.768 1.00 54.25 228 LYS A CA 1
ATOM 1862 C C . LYS A 1 228 ? -3.914 -21.207 28.259 1.00 54.25 228 LYS A C 1
ATOM 1864 O O . LYS A 1 228 ? -3.569 -22.208 27.648 1.00 54.25 228 LYS A O 1
ATOM 1869 N N . SER A 1 229 ? -4.094 -20.042 27.649 1.00 53.53 229 SER A N 1
ATOM 1870 C CA . SER A 1 229 ? -3.564 -19.660 26.334 1.00 53.53 229 SER A CA 1
ATOM 1871 C C . SER A 1 229 ? -4.028 -18.229 26.066 1.00 53.53 229 SER A C 1
ATOM 1873 O O . SER A 1 229 ? -5.122 -18.008 25.553 1.00 53.53 229 SER A O 1
ATOM 1875 N N . ILE A 1 230 ? -3.236 -17.245 26.496 1.00 54.31 230 ILE A N 1
ATOM 1876 C CA . ILE A 1 230 ? -3.525 -15.825 26.221 1.00 54.31 230 ILE A CA 1
ATOM 1877 C C . ILE A 1 230 ? -2.595 -15.290 25.118 1.00 54.31 230 ILE A C 1
ATOM 1879 O O . ILE A 1 230 ? -2.948 -14.344 24.431 1.00 54.31 230 ILE A O 1
ATOM 1883 N N . TRP A 1 231 ? -1.464 -15.957 24.852 1.00 50.09 231 TRP A N 1
ATOM 1884 C CA . TRP A 1 231 ? -0.424 -15.431 23.952 1.00 50.09 231 TRP A CA 1
ATOM 1885 C C . TRP A 1 231 ? 0.069 -16.419 22.887 1.00 50.09 231 TRP A C 1
ATOM 1887 O O . TRP A 1 231 ? 0.966 -16.093 22.119 1.00 50.09 231 TRP A O 1
ATOM 1897 N N . THR A 1 232 ? -0.501 -17.628 22.826 1.00 54.41 232 THR A N 1
ATOM 1898 C CA . THR A 1 232 ? -0.120 -18.646 21.827 1.00 54.41 232 THR A CA 1
ATOM 1899 C C . THR A 1 232 ? -1.094 -18.753 20.659 1.00 54.41 232 THR A C 1
ATOM 1901 O O . THR A 1 232 ? -0.785 -19.448 19.696 1.00 54.41 232 THR A O 1
ATOM 1904 N N . ASP A 1 233 ? -2.239 -18.061 20.712 1.00 65.56 233 ASP A N 1
ATOM 1905 C CA . ASP A 1 233 ? -3.210 -17.967 19.618 1.00 65.56 233 ASP A CA 1
ATOM 1906 C C . ASP A 1 233 ? -4.075 -16.701 19.759 1.00 65.56 233 ASP A C 1
ATOM 1908 O O . ASP A 1 233 ? -4.802 -16.568 20.744 1.00 65.56 233 ASP A O 1
ATOM 1912 N N . LEU A 1 234 ? -4.006 -15.774 18.792 1.00 69.94 234 LEU A N 1
ATOM 1913 C CA . LEU A 1 234 ? -4.766 -14.515 18.834 1.00 69.94 234 LEU A CA 1
ATOM 1914 C C . LEU A 1 234 ? -6.287 -14.749 18.821 1.00 69.94 234 LEU A C 1
ATOM 1916 O O . LEU A 1 234 ? -7.026 -14.063 19.52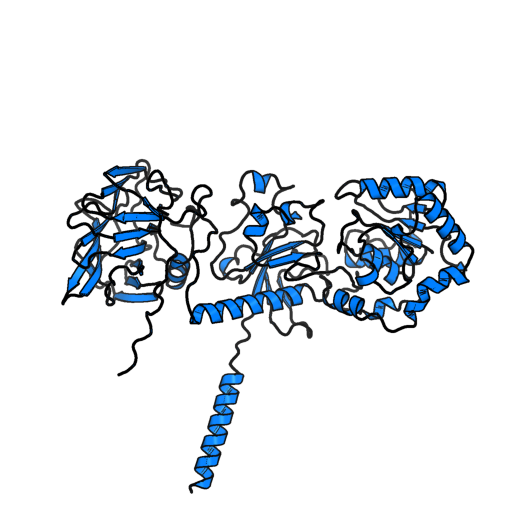4 1.00 69.94 234 LEU A O 1
ATOM 1920 N N . GLY A 1 235 ? -6.768 -15.752 18.085 1.00 72.56 235 GLY A N 1
ATOM 1921 C CA . GLY A 1 235 ? -8.183 -16.118 18.076 1.00 72.56 235 GLY A CA 1
ATOM 1922 C C . GLY A 1 235 ? -8.652 -16.624 19.439 1.00 72.56 235 GLY A C 1
ATOM 1923 O O . GLY A 1 235 ? -9.666 -16.153 19.961 1.00 72.56 235 GLY A O 1
ATOM 1924 N N . LYS A 1 236 ? -7.879 -17.515 20.074 1.00 74.44 236 LYS A N 1
ATOM 1925 C CA . LYS A 1 236 ? -8.168 -17.999 21.440 1.00 74.44 236 LYS A CA 1
ATOM 1926 C C . LYS A 1 236 ? -8.066 -16.885 22.478 1.00 74.44 236 LYS A C 1
ATOM 1928 O O . LYS A 1 236 ? -8.886 -16.843 23.397 1.00 74.44 236 LYS A O 1
ATOM 1933 N N . ALA A 1 237 ? -7.114 -15.965 22.321 1.00 77.19 237 ALA A N 1
ATOM 1934 C CA . ALA A 1 237 ? -6.990 -14.791 23.177 1.00 77.19 237 ALA A CA 1
ATOM 1935 C C . ALA A 1 237 ? -8.263 -13.933 23.124 1.00 77.19 237 ALA A C 1
ATOM 1937 O O . ALA A 1 237 ? -8.789 -13.548 24.169 1.00 77.19 237 ALA A O 1
ATOM 1938 N N . MET A 1 238 ? -8.826 -13.721 21.931 1.00 81.50 238 MET A N 1
ATOM 1939 C CA . MET A 1 238 ? -10.075 -12.972 21.772 1.00 81.50 238 MET A CA 1
ATOM 1940 C C . MET A 1 238 ? -11.293 -13.707 22.330 1.00 81.50 238 MET A C 1
ATOM 1942 O O . MET A 1 238 ? -12.100 -13.083 23.016 1.00 81.50 238 MET A O 1
ATOM 1946 N N . ILE A 1 239 ? -11.399 -15.029 22.150 1.00 81.25 239 ILE A N 1
ATOM 1947 C CA . ILE A 1 239 ? -12.449 -15.836 22.801 1.00 81.25 239 ILE A CA 1
ATOM 1948 C C . ILE A 1 239 ? -12.378 -15.679 24.329 1.00 81.25 239 ILE A C 1
ATOM 1950 O O . ILE A 1 239 ? -13.401 -15.490 24.996 1.00 81.25 239 ILE A O 1
ATOM 1954 N N . ASN A 1 240 ? -11.171 -15.723 24.899 1.00 83.56 240 ASN A N 1
ATOM 1955 C CA . ASN A 1 240 ? -10.962 -15.511 26.329 1.00 83.56 240 ASN A CA 1
ATOM 1956 C C . ASN A 1 240 ? -11.337 -14.088 26.756 1.00 83.56 240 ASN A C 1
ATOM 1958 O O . ASN A 1 240 ? -12.041 -13.928 27.754 1.00 83.56 240 ASN A O 1
ATOM 1962 N N . LYS A 1 241 ? -10.945 -13.070 25.980 1.00 88.25 241 LYS A N 1
ATOM 1963 C CA . LYS A 1 241 ? -11.318 -11.668 26.212 1.00 88.25 241 LYS A CA 1
ATOM 1964 C C . LYS A 1 241 ? -12.840 -11.514 26.252 1.00 88.25 241 LYS A C 1
ATOM 1966 O O . LYS A 1 241 ? -13.363 -11.035 27.253 1.00 88.25 241 LYS A O 1
ATOM 1971 N N . VAL A 1 242 ? -13.563 -12.020 25.249 1.00 90.38 242 VAL A N 1
ATOM 1972 C CA . VAL A 1 242 ? -15.040 -12.026 25.214 1.00 90.38 242 VAL A CA 1
ATOM 1973 C C . VAL A 1 242 ? -15.624 -12.705 26.461 1.00 90.38 242 VAL A C 1
ATOM 1975 O O . VAL A 1 242 ? -16.510 -12.150 27.112 1.00 90.38 242 VAL A O 1
ATOM 1978 N N . ARG A 1 243 ? -15.101 -13.874 26.859 1.00 90.06 243 ARG A N 1
ATOM 1979 C CA . ARG A 1 243 ? -15.570 -14.598 28.054 1.00 90.06 243 ARG A CA 1
ATOM 1980 C C . ARG A 1 243 ? -15.385 -13.791 29.343 1.00 90.06 243 ARG A C 1
ATOM 1982 O O . ARG A 1 243 ? -16.280 -13.807 30.191 1.00 90.06 243 ARG A O 1
ATOM 1989 N N . ILE A 1 244 ? -14.236 -13.137 29.506 1.00 92.12 244 ILE A N 1
ATOM 1990 C CA . ILE A 1 244 ? -13.910 -12.318 30.681 1.00 92.12 244 ILE A CA 1
ATOM 1991 C C . ILE A 1 244 ? -14.825 -11.095 30.724 1.00 92.12 244 ILE A C 1
ATOM 1993 O O . ILE A 1 244 ? -15.525 -10.906 31.719 1.00 92.12 244 ILE A O 1
ATOM 1997 N N . LEU A 1 245 ? -14.889 -10.317 29.636 1.00 94.62 245 LEU A N 1
ATOM 1998 C CA . LEU A 1 245 ? -15.705 -9.100 29.567 1.00 94.62 245 LEU A CA 1
ATOM 1999 C C . LEU A 1 245 ? -17.177 -9.388 29.897 1.00 94.62 245 LEU A C 1
ATOM 2001 O O . LEU A 1 245 ? -17.786 -8.659 30.677 1.00 94.62 245 LEU A O 1
ATOM 2005 N N . GLY A 1 246 ? -17.727 -10.508 29.417 1.00 95.12 246 GLY A N 1
ATOM 2006 C CA . GLY A 1 246 ? -19.129 -10.873 29.639 1.00 95.12 246 GLY A CA 1
ATOM 2007 C C . GLY A 1 246 ? -19.518 -11.096 31.108 1.00 95.12 246 GLY A C 1
ATOM 2008 O O . GLY A 1 246 ? -20.711 -11.110 31.428 1.00 95.12 246 GLY A O 1
ATOM 2009 N N . ARG A 1 247 ? -18.543 -11.247 32.020 1.00 95.12 247 ARG A N 1
ATOM 2010 C CA . ARG A 1 247 ? -18.761 -11.329 33.480 1.00 95.12 247 ARG A CA 1
ATOM 2011 C C . ARG A 1 247 ? -19.031 -9.971 34.129 1.00 95.12 247 ARG A C 1
ATOM 2013 O O . ARG A 1 247 ? -19.526 -9.942 35.251 1.00 95.12 247 ARG A O 1
ATOM 2020 N N . TYR A 1 248 ? -18.732 -8.873 33.448 1.00 97.56 248 TYR A N 1
ATOM 2021 C CA . TYR A 1 248 ? -18.883 -7.518 33.966 1.00 97.56 248 TYR A CA 1
ATOM 2022 C C . TYR A 1 248 ? -20.148 -6.852 33.424 1.00 97.56 248 TYR A C 1
ATOM 2024 O O . TYR A 1 248 ? -20.667 -7.222 32.361 1.00 97.56 248 TYR A O 1
ATOM 2032 N N . LYS A 1 249 ? -20.660 -5.866 34.170 1.00 97.81 249 LYS A N 1
ATOM 2033 C CA . LYS A 1 249 ? -21.701 -4.954 33.672 1.00 97.81 249 LYS A CA 1
ATOM 2034 C C . LYS A 1 249 ? -21.134 -4.050 32.580 1.00 97.81 249 LYS A C 1
ATOM 2036 O O . LYS A 1 249 ? -21.732 -3.946 31.514 1.00 97.81 249 LYS A O 1
ATOM 2041 N N . PHE A 1 250 ? -19.949 -3.484 32.813 1.00 98.62 250 PHE A N 1
ATOM 2042 C CA . PHE A 1 250 ? -19.319 -2.529 31.904 1.00 98.62 250 PHE A CA 1
ATOM 2043 C C . PHE A 1 250 ? -17.947 -3.007 31.441 1.00 98.62 250 PHE A C 1
ATOM 2045 O O . PHE A 1 250 ? -17.146 -3.469 32.253 1.00 98.62 250 PHE A O 1
ATOM 2052 N N . ALA A 1 251 ? -17.657 -2.831 30.156 1.00 98.38 251 ALA A N 1
ATOM 2053 C CA . ALA A 1 251 ? -16.320 -2.989 29.595 1.00 98.38 251 ALA A CA 1
ATOM 2054 C C . ALA A 1 251 ? -15.826 -1.627 29.101 1.00 98.38 251 ALA A C 1
ATOM 2056 O O . ALA A 1 251 ? -16.490 -0.990 28.285 1.00 98.38 251 ALA A O 1
ATOM 2057 N N . LEU A 1 252 ? -14.673 -1.170 29.590 1.00 98.56 252 LEU A N 1
ATOM 2058 C CA . LEU A 1 252 ? -14.074 0.089 29.153 1.00 98.56 252 LEU A CA 1
ATOM 2059 C C . LEU A 1 252 ? -13.380 -0.127 27.806 1.00 98.56 252 LEU A C 1
ATOM 2061 O O . LEU A 1 252 ? -12.309 -0.730 27.725 1.00 98.56 252 LEU A O 1
ATOM 2065 N N . THR A 1 253 ? -14.006 0.358 26.739 1.00 97.75 253 THR A N 1
ATOM 2066 C CA . THR A 1 253 ? -13.552 0.202 25.353 1.00 97.75 253 THR A CA 1
ATOM 2067 C C . THR A 1 253 ? -12.984 1.519 24.855 1.00 97.75 253 THR A C 1
ATOM 2069 O O . THR A 1 253 ? -13.526 2.143 23.944 1.00 97.75 253 THR A O 1
ATOM 2072 N N . PHE A 1 254 ? -11.934 1.980 25.528 1.00 97.56 254 PHE A N 1
ATOM 2073 C CA . PHE A 1 254 ? -11.269 3.231 25.197 1.00 97.56 254 PHE A CA 1
ATOM 2074 C C . PHE A 1 254 ? -10.167 2.986 24.164 1.00 97.56 254 PHE A C 1
ATOM 2076 O O . PHE A 1 254 ? -9.262 2.171 24.384 1.00 97.56 254 PHE A O 1
ATOM 2083 N N . GLU A 1 255 ? -10.234 3.700 23.049 1.00 96.31 255 GLU A N 1
ATOM 2084 C CA . GLU A 1 255 ? -9.196 3.701 22.031 1.00 96.31 255 GLU A CA 1
ATOM 2085 C C . GLU A 1 255 ? -7.898 4.321 22.542 1.00 96.31 255 GLU A C 1
ATOM 2087 O O . GLU A 1 255 ? -7.867 5.028 23.551 1.00 96.31 255 GLU A O 1
ATOM 2092 N N . ASN A 1 256 ? -6.795 4.028 21.850 1.00 91.25 256 ASN A N 1
ATOM 2093 C CA . ASN A 1 256 ? -5.522 4.682 22.151 1.00 91.25 256 ASN A CA 1
ATOM 2094 C C . ASN A 1 256 ? -5.607 6.189 21.861 1.00 91.25 256 ASN A C 1
ATOM 2096 O O . ASN A 1 256 ? -4.997 6.973 22.578 1.00 91.25 256 ASN A O 1
ATOM 2100 N N . ASN A 1 257 ? -6.409 6.585 20.868 1.00 91.25 257 ASN A N 1
ATOM 2101 C CA . ASN A 1 257 ? -6.634 7.974 20.501 1.00 91.25 257 ASN A CA 1
ATOM 2102 C C . ASN A 1 257 ? -8.052 8.198 19.952 1.00 91.25 257 ASN A C 1
ATOM 2104 O O . ASN A 1 257 ? -8.677 7.278 19.419 1.00 91.25 257 ASN A O 1
ATOM 2108 N N . ASN A 1 258 ? -8.539 9.434 20.040 1.00 94.44 258 ASN A N 1
ATOM 2109 C CA . ASN A 1 258 ? -9.884 9.829 19.631 1.00 94.44 258 ASN A CA 1
ATOM 2110 C C . ASN A 1 258 ? -9.864 10.407 18.214 1.00 94.44 258 ASN A C 1
ATOM 2112 O O . ASN A 1 258 ? -9.922 11.620 18.019 1.00 94.44 258 ASN A O 1
ATOM 2116 N N . LEU A 1 259 ? -9.766 9.526 17.218 1.00 93.88 259 LEU A N 1
ATOM 2117 C CA . LEU A 1 259 ? -9.659 9.905 15.809 1.00 93.88 259 LEU A CA 1
ATOM 2118 C C . LEU A 1 259 ? -10.897 9.468 15.025 1.00 93.88 259 LEU A C 1
ATOM 2120 O O . LEU A 1 259 ? -11.391 8.355 15.199 1.00 93.88 259 LEU A O 1
ATOM 2124 N N . THR A 1 260 ? -11.384 10.332 14.132 1.00 96.00 260 THR A N 1
ATOM 2125 C CA . THR A 1 260 ? -12.463 9.994 13.188 1.00 96.00 260 THR A CA 1
ATOM 2126 C C . THR A 1 260 ? -12.117 8.720 12.423 1.00 96.00 260 THR A C 1
ATOM 2128 O O . THR A 1 260 ? -10.992 8.568 11.949 1.00 96.00 260 THR A O 1
ATOM 2131 N N . ASP A 1 261 ? -13.095 7.820 12.308 1.00 95.56 261 ASP A N 1
ATOM 2132 C CA . ASP A 1 261 ? -12.997 6.488 11.695 1.00 95.56 261 ASP A CA 1
ATOM 2133 C C . ASP A 1 261 ? -12.139 5.442 12.427 1.00 95.56 261 ASP A C 1
ATOM 2135 O O . ASP A 1 261 ? -12.209 4.264 12.076 1.00 95.56 261 ASP A O 1
ATOM 2139 N N . TYR A 1 262 ? -11.366 5.807 13.456 1.00 95.38 262 TYR A N 1
ATOM 2140 C CA . TYR A 1 262 ? -10.549 4.845 14.204 1.00 95.38 262 TYR A CA 1
ATOM 2141 C C . TYR A 1 262 ? -11.402 4.085 15.230 1.00 95.38 262 TYR A C 1
ATOM 2143 O O . TYR A 1 262 ? -11.485 4.445 16.405 1.00 95.38 262 TYR A O 1
ATOM 2151 N N . VAL A 1 263 ? -12.076 3.033 14.758 1.00 95.88 263 VAL A N 1
ATOM 2152 C CA . VAL A 1 263 ? -12.880 2.120 15.582 1.00 95.88 263 VAL A CA 1
ATOM 2153 C C . VAL A 1 263 ? -12.273 0.722 15.525 1.00 95.88 263 VAL A C 1
ATOM 2155 O O . VAL A 1 263 ? -12.347 0.037 14.503 1.00 95.88 263 VAL A O 1
ATOM 2158 N N . SER A 1 264 ? -11.669 0.305 16.635 1.00 92.69 264 SER A N 1
ATOM 2159 C CA . SER A 1 264 ? -10.946 -0.960 16.750 1.00 92.69 264 SER A CA 1
ATOM 2160 C C . SER A 1 264 ? -11.827 -2.116 17.225 1.00 92.69 264 SER A C 1
ATOM 2162 O O . SER A 1 264 ? -13.041 -1.993 17.394 1.00 92.69 264 SER A O 1
ATOM 2164 N N . GLU A 1 265 ? -11.199 -3.257 17.497 1.00 90.75 265 GLU A N 1
ATOM 2165 C CA . GLU A 1 265 ? -11.840 -4.448 18.042 1.00 90.75 265 GLU A CA 1
ATOM 2166 C C . GLU A 1 265 ? -12.481 -4.225 19.411 1.00 90.75 265 GLU A C 1
ATOM 2168 O O . GLU A 1 265 ? -13.364 -4.990 19.805 1.00 90.75 265 GLU A O 1
ATOM 2173 N N . LYS A 1 266 ? -12.037 -3.207 20.161 1.00 93.75 266 LYS A N 1
ATOM 2174 C CA . LYS A 1 266 ? -12.392 -3.008 21.575 1.00 93.75 266 LYS A CA 1
ATOM 2175 C C . LYS A 1 266 ? -13.902 -2.947 21.781 1.00 93.75 266 LYS A C 1
ATOM 2177 O O . LYS A 1 266 ? -14.432 -3.718 22.583 1.00 93.75 266 LYS A O 1
ATOM 2182 N N . VAL A 1 267 ? -14.594 -2.077 21.039 1.00 97.06 267 VAL A N 1
ATOM 2183 C CA . VAL A 1 267 ? -16.052 -1.904 21.158 1.00 97.06 267 VAL A CA 1
ATOM 2184 C C . VAL A 1 267 ? -16.803 -3.172 20.754 1.00 97.06 267 VAL A C 1
ATOM 2186 O O . VAL A 1 267 ? -17.693 -3.621 21.475 1.00 97.06 267 VAL A O 1
ATOM 2189 N N . TYR A 1 268 ? -16.392 -3.815 19.659 1.00 95.31 268 TYR A N 1
ATOM 2190 C CA . TYR A 1 268 ? -17.051 -5.020 19.161 1.00 95.31 268 TYR A CA 1
ATOM 2191 C C . TYR A 1 268 ? -16.858 -6.200 20.110 1.00 95.31 268 TYR A C 1
ATOM 2193 O O . TYR A 1 268 ? -17.808 -6.928 20.375 1.00 95.31 268 TYR A O 1
ATOM 2201 N N . THR A 1 269 ? -15.677 -6.339 20.715 1.00 93.12 269 THR A N 1
ATOM 2202 C CA . THR A 1 269 ? -15.403 -7.382 21.716 1.00 93.12 269 THR A CA 1
ATOM 2203 C C . THR A 1 269 ? -16.333 -7.249 22.925 1.00 93.12 269 THR A C 1
ATOM 2205 O O . THR A 1 269 ? -16.829 -8.251 23.439 1.00 93.12 269 THR A O 1
ATOM 2208 N N . ALA A 1 270 ? -16.624 -6.020 23.362 1.00 95.88 270 ALA A N 1
ATOM 2209 C CA . ALA A 1 270 ? -17.590 -5.780 24.430 1.00 95.88 270 ALA A CA 1
ATOM 2210 C C . ALA A 1 270 ? -19.028 -6.116 23.992 1.00 95.88 270 ALA A C 1
ATOM 2212 O O . ALA A 1 270 ? -19.704 -6.872 24.695 1.00 95.88 270 ALA A O 1
ATOM 2213 N N . LEU A 1 271 ? -19.463 -5.670 22.807 1.00 96.44 271 LEU A N 1
ATOM 2214 C CA . LEU A 1 271 ? -20.793 -5.985 22.259 1.00 96.44 271 LEU A CA 1
ATOM 2215 C C . LEU A 1 271 ? -21.027 -7.503 22.109 1.00 96.44 271 LEU A C 1
ATOM 2217 O O . LEU A 1 271 ? -22.099 -8.003 22.470 1.00 96.44 271 LEU A O 1
ATOM 2221 N N . LEU A 1 272 ? -20.007 -8.234 21.645 1.00 94.19 272 LEU A N 1
ATOM 2222 C CA . LEU A 1 272 ? -19.983 -9.699 21.493 1.00 94.19 272 LEU A CA 1
ATOM 2223 C C . LEU A 1 272 ? -19.898 -10.448 22.830 1.00 94.19 272 LEU A C 1
ATOM 2225 O O . LEU A 1 272 ? -20.219 -11.629 22.905 1.00 94.19 272 LEU A O 1
ATOM 2229 N N . SER A 1 273 ? -19.473 -9.783 23.904 1.00 94.50 273 SER A N 1
ATOM 2230 C CA . SER A 1 273 ? -19.449 -10.373 25.248 1.00 94.50 273 SER A CA 1
ATOM 2231 C C . SER A 1 273 ? -20.767 -10.224 26.009 1.00 94.50 273 SER A C 1
ATOM 2233 O O . SER A 1 273 ? -20.965 -10.859 27.048 1.00 94.50 273 SER A O 1
ATOM 2235 N N . GLY A 1 274 ? -21.661 -9.352 25.532 1.00 95.38 274 GLY A N 1
ATOM 2236 C CA . GLY A 1 274 ? -22.849 -8.942 26.277 1.00 95.38 274 GLY A CA 1
ATOM 2237 C C . GLY A 1 274 ? -22.531 -8.082 27.509 1.00 95.38 274 GLY A C 1
ATOM 2238 O O . GLY A 1 274 ? -23.324 -8.045 28.449 1.00 95.38 274 GLY A O 1
ATOM 2239 N N . ALA A 1 275 ? -21.366 -7.436 27.560 1.00 97.06 275 ALA A N 1
ATOM 2240 C CA . ALA A 1 275 ? -21.097 -6.325 28.473 1.00 97.06 275 ALA A CA 1
ATOM 2241 C C . ALA A 1 275 ? -21.506 -5.004 27.808 1.00 97.06 275 ALA A C 1
ATOM 2243 O O . ALA A 1 275 ? -21.437 -4.889 26.585 1.00 97.06 275 ALA A O 1
ATOM 2244 N N . LEU A 1 276 ? -21.912 -4.011 28.601 1.00 98.50 276 LEU A N 1
ATOM 2245 C CA . LEU A 1 276 ? -22.194 -2.668 28.098 1.00 98.50 276 LEU A CA 1
ATOM 2246 C C . LEU A 1 276 ? -20.861 -1.944 27.828 1.00 98.50 276 LEU A C 1
ATOM 2248 O O . LEU A 1 276 ? -20.100 -1.723 28.778 1.00 98.50 276 LEU A O 1
ATOM 2252 N N . PRO A 1 277 ? -20.529 -1.590 26.572 1.00 98.62 277 PRO A N 1
ATOM 2253 C CA . PRO A 1 277 ? -19.304 -0.861 26.288 1.00 98.62 277 PRO A CA 1
ATOM 2254 C C . PRO A 1 277 ? -19.395 0.573 26.821 1.00 98.62 277 PRO A C 1
ATOM 2256 O O . PRO A 1 277 ? -20.384 1.272 26.596 1.00 98.62 277 PRO A O 1
ATOM 2259 N N . VAL A 1 278 ? -18.339 1.021 27.494 1.00 98.81 278 VAL A N 1
ATOM 2260 C CA . VAL A 1 278 ? -18.110 2.429 27.837 1.00 98.81 278 VAL A CA 1
ATOM 2261 C C . VAL A 1 278 ? -17.035 2.932 26.886 1.00 98.81 278 VAL A C 1
ATOM 2263 O O . VAL A 1 278 ? -15.876 2.525 26.985 1.00 98.81 278 VAL A O 1
ATOM 2266 N N . TYR A 1 279 ? -17.431 3.748 25.915 1.00 98.69 279 TYR A N 1
ATOM 2267 C CA . TYR A 1 279 ? -16.635 4.023 24.724 1.00 98.69 279 TYR A CA 1
ATOM 2268 C C . TYR A 1 279 ? -16.003 5.416 24.740 1.00 98.69 279 TYR A C 1
ATOM 2270 O O . TYR A 1 279 ? -16.669 6.425 24.984 1.00 98.69 279 TYR A O 1
ATOM 2278 N N . MET A 1 280 ? -14.715 5.458 24.411 1.00 98.25 280 MET A N 1
ATOM 2279 C CA . MET A 1 280 ? -13.936 6.668 24.160 1.00 98.25 280 MET A CA 1
ATOM 2280 C C . MET A 1 280 ? -13.126 6.422 22.894 1.00 98.25 280 MET A C 1
ATOM 2282 O O . MET A 1 280 ? -12.409 5.428 22.834 1.00 98.25 280 MET A O 1
ATOM 2286 N N . GLY A 1 281 ? -13.260 7.270 21.881 1.00 96.94 281 GLY A N 1
ATOM 2287 C CA . GLY A 1 281 ? -12.600 7.039 20.601 1.00 96.94 281 GLY A CA 1
ATOM 2288 C C . GLY A 1 281 ? -13.166 7.919 19.499 1.00 96.94 281 GLY A C 1
ATOM 2289 O O . GLY A 1 281 ? -13.283 9.133 19.663 1.00 96.94 281 GLY A O 1
ATOM 2290 N N . ALA A 1 282 ? -13.514 7.302 18.374 1.00 97.50 282 ALA A N 1
ATOM 2291 C CA . ALA A 1 282 ? -13.970 7.994 17.182 1.00 97.50 282 ALA A CA 1
ATOM 2292 C C . ALA A 1 282 ? -15.246 8.824 17.439 1.00 97.50 282 ALA A C 1
ATOM 2294 O O . ALA A 1 282 ? -16.256 8.275 17.890 1.00 97.50 282 ALA A O 1
ATOM 2295 N N . PRO A 1 283 ? -15.263 10.125 17.087 1.00 97.31 283 PRO A N 1
ATOM 2296 C CA . PRO A 1 283 ? -16.439 10.983 17.265 1.00 97.31 283 PRO A CA 1
ATOM 2297 C C . PRO A 1 283 ? -17.643 10.537 16.421 1.00 97.31 283 PRO A C 1
ATOM 2299 O O . PRO A 1 283 ? -18.783 10.864 16.734 1.00 97.31 283 PRO A O 1
ATOM 2302 N N . ASN A 1 284 ? -17.410 9.767 15.356 1.00 97.38 284 ASN A N 1
ATOM 2303 C CA . ASN A 1 284 ? -18.440 9.235 14.469 1.00 97.38 284 ASN A CA 1
ATOM 2304 C C . ASN A 1 284 ? -18.824 7.773 14.772 1.00 97.38 284 ASN A C 1
ATOM 2306 O O . ASN A 1 284 ? -19.346 7.089 13.887 1.00 97.38 284 ASN A O 1
ATOM 2310 N N . ILE A 1 285 ? -18.604 7.291 16.003 1.00 97.75 285 ILE A N 1
ATOM 2311 C CA . ILE A 1 285 ? -18.877 5.904 16.425 1.00 97.75 285 ILE A CA 1
ATOM 2312 C C . ILE A 1 285 ? -20.281 5.406 16.054 1.00 97.75 285 ILE A C 1
ATOM 2314 O O . ILE A 1 285 ? -20.423 4.256 15.660 1.00 97.75 285 ILE A O 1
ATOM 2318 N N . TYR A 1 286 ? -21.316 6.251 16.073 1.00 97.69 286 TYR A N 1
ATOM 2319 C CA . TYR A 1 286 ? -22.689 5.842 15.733 1.00 97.69 286 TYR A CA 1
ATOM 2320 C C . TYR A 1 286 ? -22.875 5.380 14.275 1.00 97.69 286 TYR A C 1
ATOM 2322 O O . TYR A 1 286 ? -23.857 4.712 13.977 1.00 97.69 286 TYR A O 1
ATOM 2330 N N . SER A 1 287 ? -21.913 5.650 13.385 1.00 96.56 287 SER A N 1
ATOM 2331 C CA . SER A 1 287 ? -21.864 5.062 12.032 1.00 96.56 287 SER A CA 1
ATOM 2332 C C . SER A 1 287 ? -21.262 3.646 11.983 1.00 96.56 287 SER A C 1
ATOM 2334 O O . SER A 1 287 ? -21.178 3.043 10.915 1.00 96.56 287 SER A O 1
ATOM 2336 N N . TYR A 1 288 ? -20.846 3.106 13.132 1.00 96.50 288 TYR A N 1
ATOM 2337 C CA . TYR A 1 288 ? -20.172 1.812 13.278 1.00 96.50 288 TYR A CA 1
ATOM 2338 C C . TYR A 1 288 ? -20.907 0.839 14.208 1.00 96.50 288 TYR A C 1
ATOM 2340 O O . TYR A 1 288 ? -20.575 -0.341 14.232 1.00 96.50 288 TYR A O 1
ATOM 2348 N N . ILE A 1 289 ? -21.888 1.305 14.983 1.00 97.06 289 ILE A N 1
ATOM 2349 C CA . ILE A 1 289 ? -22.583 0.502 15.999 1.00 97.06 289 ILE A CA 1
ATOM 2350 C C . ILE A 1 289 ? -24.100 0.736 15.955 1.00 97.06 289 ILE A C 1
ATOM 2352 O O . ILE A 1 289 ? -24.554 1.723 15.369 1.00 97.06 289 ILE A O 1
ATOM 2356 N N . PRO A 1 290 ? -24.906 -0.129 16.595 1.00 97.19 290 PRO A N 1
ATOM 2357 C CA . PRO A 1 290 ? -26.318 0.147 16.833 1.00 97.19 290 PRO A CA 1
ATOM 2358 C C . PRO A 1 290 ? -26.519 1.374 17.725 1.00 97.19 290 PRO A C 1
ATOM 2360 O O . PRO A 1 290 ? -25.737 1.626 18.645 1.00 97.19 290 PRO A O 1
ATOM 2363 N N . GLU A 1 291 ? -27.593 2.124 17.489 1.00 94.75 291 GLU A N 1
ATOM 2364 C CA . GLU A 1 291 ? -27.973 3.227 18.372 1.00 94.75 291 GLU A CA 1
ATOM 2365 C C . GLU A 1 291 ? -28.245 2.730 19.798 1.00 94.75 291 GLU A C 1
ATOM 2367 O O . GLU A 1 291 ? -28.720 1.612 20.008 1.00 94.75 291 GLU A O 1
ATOM 2372 N N . ASN A 1 292 ? -27.950 3.584 20.782 1.00 96.31 292 ASN A N 1
ATOM 2373 C CA . ASN A 1 292 ? -28.130 3.294 22.206 1.00 96.31 292 ASN A CA 1
ATOM 2374 C C . ASN A 1 292 ? -27.492 1.966 22.666 1.00 96.31 292 ASN A C 1
ATOM 2376 O O . ASN A 1 292 ? -28.064 1.256 23.484 1.00 96.31 292 ASN A O 1
ATOM 2380 N N . SER A 1 293 ? -26.322 1.604 22.127 1.00 98.00 293 SER A N 1
ATOM 2381 C CA . SER A 1 293 ? -25.611 0.361 22.480 1.00 98.00 293 SER A CA 1
ATOM 2382 C C . SER A 1 293 ? -24.341 0.571 23.313 1.00 98.00 293 SER A C 1
ATOM 2384 O O . SER A 1 293 ? -23.695 -0.406 23.684 1.00 98.00 293 SER A O 1
ATOM 2386 N N . ILE A 1 294 ? -23.988 1.825 23.621 1.00 98.69 294 ILE A N 1
ATOM 2387 C CA . ILE A 1 294 ? -22.781 2.212 24.367 1.00 98.69 294 ILE A CA 1
ATOM 2388 C C . ILE A 1 294 ? -23.077 3.331 25.366 1.00 98.69 294 ILE A C 1
ATOM 2390 O O . ILE A 1 294 ? -23.936 4.177 25.119 1.00 98.69 294 ILE A O 1
ATOM 2394 N N . VAL A 1 295 ? -22.279 3.407 26.430 1.00 98.75 295 VAL A N 1
ATOM 2395 C CA . VAL A 1 295 ? -22.111 4.639 27.209 1.00 98.75 295 VAL A CA 1
ATOM 2396 C C . VAL A 1 295 ? -21.005 5.461 26.549 1.00 98.75 295 VAL A C 1
ATOM 2398 O O . VAL A 1 295 ? -19.829 5.110 26.613 1.00 98.75 295 VAL A O 1
ATOM 2401 N N . ASP A 1 296 ? -21.388 6.541 25.878 1.00 98.31 296 ASP A N 1
ATOM 2402 C CA . ASP A 1 296 ? -20.481 7.422 25.138 1.00 98.31 296 ASP A CA 1
ATOM 2403 C C . ASP A 1 296 ? -19.844 8.453 26.072 1.00 98.31 296 ASP A C 1
ATOM 2405 O O . ASP A 1 296 ? -20.529 9.320 26.620 1.00 98.31 296 ASP A O 1
ATOM 2409 N N . THR A 1 297 ? -18.527 8.365 26.251 1.00 97.94 297 THR A N 1
ATOM 2410 C CA . THR A 1 297 ? -17.793 9.254 27.163 1.00 97.94 297 THR A CA 1
ATOM 2411 C C . THR A 1 297 ? -17.828 10.721 26.743 1.00 97.94 297 THR A C 1
ATOM 2413 O O . THR A 1 297 ? -17.697 11.588 27.605 1.00 97.94 297 THR A O 1
ATOM 2416 N N . SER A 1 298 ? -18.069 11.021 25.461 1.00 96.56 298 SER A N 1
ATOM 2417 C CA . SER A 1 298 ? -18.130 12.399 24.959 1.00 96.56 298 SER A CA 1
ATOM 2418 C C . SER A 1 298 ? -19.355 13.172 25.469 1.00 96.56 298 SER A C 1
ATOM 2420 O O . SER A 1 298 ? -19.368 14.401 25.452 1.00 96.56 298 SER A O 1
ATOM 2422 N N . LYS A 1 299 ? -20.365 12.462 25.996 1.00 97.50 299 LYS A N 1
ATOM 2423 C CA . LYS A 1 299 ? -21.577 13.039 26.603 1.00 97.50 299 LYS A CA 1
ATOM 2424 C C . LYS A 1 299 ? -21.388 13.516 28.046 1.00 97.50 299 LYS A C 1
ATOM 2426 O O . LYS A 1 299 ? -22.317 14.085 28.615 1.00 97.50 299 LYS A O 1
ATOM 2431 N N . PHE A 1 300 ? -20.220 13.293 28.646 1.00 98.12 300 PHE A N 1
ATOM 2432 C CA . PHE A 1 300 ? -19.923 13.669 30.028 1.00 98.12 300 PHE A CA 1
ATOM 2433 C C . PHE A 1 300 ? -18.838 14.737 30.059 1.00 98.12 300 PHE A C 1
ATOM 2435 O O . PHE A 1 300 ? -17.816 14.618 29.388 1.00 98.12 300 PHE A O 1
ATOM 2442 N N . SER A 1 301 ? -19.017 15.771 30.883 1.00 97.00 301 SER A N 1
ATOM 2443 C CA . SER A 1 301 ? -18.038 16.863 30.956 1.00 97.00 301 SER A CA 1
ATOM 2444 C C . SER A 1 301 ? -16.720 16.445 31.618 1.00 97.00 301 SER A C 1
ATOM 2446 O O . SER A 1 301 ? -15.711 17.123 31.445 1.00 97.00 301 SER A O 1
ATOM 2448 N N . ASN A 1 302 ? -16.722 15.376 32.423 1.00 96.88 302 ASN A N 1
ATOM 2449 C CA . ASN A 1 302 ? -15.543 14.882 33.135 1.00 96.88 302 ASN A CA 1
ATOM 2450 C C . ASN A 1 302 ? -15.701 13.407 33.580 1.00 96.88 302 ASN A C 1
ATOM 2452 O O . ASN A 1 302 ? -16.823 12.890 33.611 1.00 96.88 302 ASN A O 1
ATOM 2456 N N . PRO A 1 303 ? -14.598 12.736 33.980 1.00 97.94 303 PRO A N 1
ATOM 2457 C CA . PRO A 1 303 ? -14.619 11.338 34.421 1.00 97.94 303 PRO A CA 1
ATOM 2458 C C . PRO A 1 303 ? -15.519 11.058 35.632 1.00 97.94 303 PRO A C 1
ATOM 2460 O O . PRO A 1 303 ? -16.055 9.957 35.753 1.00 97.94 303 PRO A O 1
ATOM 2463 N N . LYS A 1 304 ? -15.722 12.043 36.521 1.00 98.38 304 LYS A N 1
ATOM 2464 C CA . LYS A 1 304 ? -16.606 11.892 37.683 1.00 98.38 304 LYS A CA 1
ATOM 2465 C C . LYS A 1 304 ? -18.067 11.742 37.258 1.00 98.38 304 LYS A C 1
ATOM 2467 O O . LYS A 1 304 ? -18.736 10.841 37.747 1.00 98.38 304 LYS A O 1
ATOM 2472 N N . GLN A 1 305 ? -18.559 12.578 36.343 1.00 98.62 305 GLN A N 1
ATOM 2473 C CA . GLN A 1 305 ? -19.942 12.472 35.859 1.00 98.62 305 GLN A CA 1
ATOM 2474 C C . GLN A 1 305 ? -20.203 11.131 35.164 1.00 98.62 305 GLN A C 1
ATOM 2476 O O . GLN A 1 305 ? -21.263 10.536 35.355 1.00 98.62 305 GLN A O 1
ATOM 2481 N N . LEU A 1 306 ? -19.226 10.629 34.402 1.00 98.44 306 LEU A N 1
ATOM 2482 C CA . LEU A 1 306 ? -19.297 9.284 33.837 1.00 98.44 306 LEU A CA 1
ATOM 2483 C C . LEU A 1 306 ? -19.399 8.228 34.946 1.00 98.44 306 LEU A C 1
ATOM 2485 O O . LEU A 1 306 ? -20.273 7.368 34.896 1.00 98.44 306 LEU A O 1
ATOM 2489 N N . ALA A 1 307 ? -18.530 8.297 35.956 1.00 98.44 307 ALA A N 1
ATOM 2490 C CA . ALA A 1 307 ? -18.541 7.368 37.081 1.00 98.44 307 ALA A CA 1
ATOM 2491 C C . ALA A 1 307 ? -19.864 7.407 37.869 1.00 98.44 307 ALA A C 1
ATOM 2493 O O . ALA A 1 307 ? -20.416 6.351 38.179 1.00 98.44 307 ALA A O 1
ATOM 2494 N N . ASP A 1 308 ? -20.411 8.599 38.126 1.00 98.56 308 ASP A N 1
ATOM 2495 C CA . ASP A 1 308 ? -21.720 8.785 38.761 1.00 98.56 308 ASP A CA 1
ATOM 2496 C C . ASP A 1 308 ? -22.830 8.101 37.933 1.00 98.56 308 ASP A C 1
ATOM 2498 O O . ASP A 1 308 ? -23.686 7.406 38.485 1.00 98.56 308 ASP A O 1
ATOM 2502 N N . TYR A 1 309 ? -22.781 8.218 36.600 1.00 98.62 309 TYR A N 1
ATOM 2503 C CA . TYR A 1 309 ? -23.733 7.558 35.705 1.00 98.62 309 TYR A CA 1
ATOM 2504 C C . TYR A 1 309 ? -23.582 6.029 35.680 1.00 98.62 309 TYR A C 1
ATOM 2506 O O . TYR A 1 309 ? -24.582 5.311 35.723 1.00 98.62 309 TYR A O 1
ATOM 2514 N N . LEU A 1 310 ? -22.354 5.500 35.688 1.00 98.50 310 LEU A N 1
ATOM 2515 C CA . LEU A 1 310 ? -22.139 4.052 35.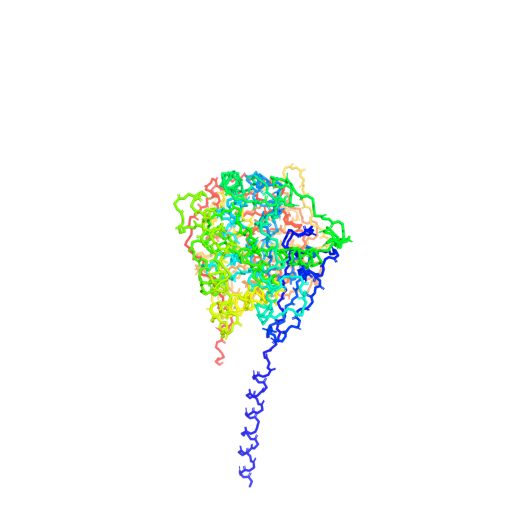805 1.00 98.50 310 LEU A CA 1
ATOM 2516 C C . LEU A 1 310 ? -22.619 3.512 37.159 1.00 98.50 310 LEU A C 1
ATOM 2518 O O . LEU A 1 310 ? -23.182 2.417 37.219 1.00 98.50 310 LEU A O 1
ATOM 2522 N N . ASN A 1 311 ? -22.462 4.280 38.240 1.00 98.38 311 ASN A N 1
ATOM 2523 C CA . ASN A 1 311 ? -22.998 3.929 39.555 1.00 98.38 311 ASN A CA 1
ATOM 2524 C C . ASN A 1 311 ? -24.539 3.920 39.547 1.00 98.38 311 ASN A C 1
ATOM 2526 O O . ASN A 1 311 ? -25.144 3.014 40.122 1.00 98.38 311 ASN A O 1
ATOM 2530 N N . TYR A 1 312 ? -25.184 4.863 38.849 1.00 98.38 312 TYR A N 1
ATOM 2531 C CA . TYR A 1 312 ? -26.634 4.835 38.615 1.00 98.38 312 TYR A CA 1
ATOM 2532 C C . TYR A 1 312 ? -27.064 3.562 37.868 1.00 98.38 312 TYR A C 1
ATOM 2534 O O . TYR A 1 312 ? -27.914 2.824 38.364 1.00 98.38 312 TYR A O 1
ATOM 2542 N N . LEU A 1 313 ? -26.427 3.244 36.735 1.00 98.19 313 LEU A N 1
ATOM 2543 C CA . LEU A 1 313 ? -26.736 2.040 35.950 1.00 98.19 313 LEU A CA 1
ATOM 2544 C C . LEU A 1 313 ? -26.457 0.740 36.719 1.00 98.19 313 LEU A C 1
ATOM 2546 O O . LEU A 1 313 ? -27.169 -0.247 36.563 1.00 98.19 313 LEU A O 1
ATOM 2550 N N . THR A 1 314 ? -25.450 0.729 37.594 1.00 97.50 314 THR A N 1
ATOM 2551 C CA . THR A 1 314 ? -25.140 -0.427 38.452 1.00 97.50 314 THR A CA 1
ATOM 2552 C C . THR A 1 314 ? -26.293 -0.781 39.387 1.00 97.50 314 THR A C 1
ATOM 2554 O O . THR A 1 314 ? -26.462 -1.962 39.699 1.00 97.50 314 THR A O 1
ATOM 2557 N N . ASN A 1 315 ? -27.078 0.217 39.801 1.00 96.69 315 ASN A N 1
ATOM 2558 C CA . ASN A 1 315 ? -28.184 0.091 40.750 1.00 96.69 315 ASN A CA 1
ATOM 2559 C C . ASN A 1 315 ? -29.571 0.179 40.089 1.00 96.69 315 ASN A C 1
ATOM 2561 O O . ASN A 1 315 ? -30.580 0.111 40.786 1.00 96.69 315 ASN A O 1
ATOM 2565 N N . ASN A 1 316 ? -29.640 0.329 38.763 1.00 98.00 316 ASN A N 1
ATOM 2566 C CA . ASN A 1 316 ? -30.889 0.444 38.019 1.00 98.00 316 ASN A CA 1
ATOM 2567 C C . ASN A 1 316 ? -30.894 -0.520 36.829 1.00 98.00 316 ASN A C 1
ATOM 2569 O O . ASN A 1 316 ? -30.413 -0.197 35.742 1.00 98.00 316 ASN A O 1
ATOM 2573 N N . GLU A 1 317 ? -31.456 -1.710 37.050 1.00 97.50 317 GLU A N 1
ATOM 2574 C CA . GLU A 1 317 ? -31.547 -2.748 36.024 1.00 97.50 317 GLU A CA 1
ATOM 2575 C C . GLU A 1 317 ? -32.342 -2.277 34.804 1.00 97.50 317 GLU A C 1
ATOM 2577 O O . GLU A 1 317 ? -31.892 -2.482 33.682 1.00 97.50 317 GLU A O 1
ATOM 2582 N N . THR A 1 318 ? -33.471 -1.592 34.997 1.00 98.25 318 THR A N 1
ATOM 2583 C CA . THR A 1 318 ? -34.303 -1.098 33.890 1.00 98.25 318 THR A CA 1
ATOM 2584 C C . THR A 1 318 ? -33.502 -0.192 32.957 1.00 98.25 318 THR A C 1
ATOM 2586 O O . THR A 1 318 ? -33.431 -0.463 31.761 1.00 98.25 318 THR A O 1
ATOM 2589 N N . ALA A 1 319 ? -32.827 0.822 33.507 1.00 98.31 319 ALA A N 1
ATOM 2590 C CA . ALA A 1 319 ? -32.005 1.743 32.722 1.00 98.31 319 ALA A CA 1
ATOM 2591 C C . ALA A 1 319 ? -30.800 1.042 32.069 1.00 98.31 319 ALA A C 1
ATOM 2593 O O . ALA A 1 319 ? -30.418 1.363 30.947 1.00 98.31 319 ALA A O 1
ATOM 2594 N N . TYR A 1 320 ? -30.200 0.057 32.742 1.00 98.31 320 TYR A N 1
ATOM 2595 C CA . TYR A 1 320 ? -29.131 -0.752 32.156 1.00 98.31 320 TYR A CA 1
ATOM 2596 C C . TYR A 1 320 ? -29.630 -1.588 30.965 1.00 98.31 320 TYR A C 1
ATOM 2598 O O . TYR A 1 320 ? -28.966 -1.650 29.931 1.00 98.31 320 TYR A O 1
ATOM 2606 N N . GLN A 1 321 ? -30.807 -2.211 31.079 1.00 97.19 321 GLN A N 1
ATOM 2607 C CA . GLN A 1 321 ? -31.367 -3.089 30.047 1.00 97.19 321 GLN A CA 1
ATOM 2608 C C . GLN A 1 321 ? -31.806 -2.330 28.784 1.00 97.19 321 GLN A C 1
ATOM 2610 O O . GLN A 1 321 ? -31.819 -2.912 27.695 1.00 97.19 321 GLN A O 1
ATOM 2615 N N . GLU A 1 322 ? -32.094 -1.028 28.879 1.00 97.62 322 GLU A N 1
ATOM 2616 C CA . GLU A 1 322 ? -32.387 -0.177 27.715 1.00 97.62 322 GLU A CA 1
ATOM 2617 C C . GLU A 1 322 ? -31.251 -0.184 26.678 1.00 97.62 322 GLU A C 1
ATOM 2619 O O . GLU A 1 322 ? -31.518 -0.161 25.471 1.00 97.62 322 GLU A O 1
ATOM 2624 N N . TYR A 1 323 ? -29.995 -0.325 27.118 1.00 98.19 323 TYR A N 1
ATOM 2625 C CA . TYR A 1 323 ? -28.827 -0.407 26.232 1.00 98.19 323 TYR A CA 1
ATOM 2626 C C . TYR A 1 323 ? -28.730 -1.710 25.423 1.00 98.19 323 TYR A C 1
ATOM 2628 O O . TYR A 1 323 ? -27.912 -1.827 24.510 1.00 98.19 323 TYR A O 1
ATOM 2636 N N . PHE A 1 324 ? -29.559 -2.708 25.734 1.00 97.38 324 PHE A N 1
ATOM 2637 C CA . PHE A 1 324 ? -29.596 -3.994 25.033 1.00 97.38 324 PHE A CA 1
ATOM 2638 C C . PHE A 1 324 ? -30.841 -4.150 24.154 1.00 97.38 324 PHE A C 1
ATOM 2640 O O . PHE A 1 324 ? -30.982 -5.161 23.464 1.00 97.38 324 PHE A O 1
ATOM 2647 N N . ALA A 1 325 ? -31.721 -3.142 24.102 1.00 96.50 325 ALA A N 1
ATOM 2648 C CA . ALA A 1 325 ? -32.944 -3.177 23.300 1.00 96.50 325 ALA A CA 1
ATOM 2649 C C . ALA A 1 325 ? -32.677 -3.381 21.795 1.00 96.50 325 ALA A C 1
ATOM 2651 O O . ALA A 1 325 ? -33.490 -3.993 21.099 1.00 96.50 325 ALA A O 1
ATOM 2652 N N . TRP A 1 326 ? -31.528 -2.919 21.290 1.00 96.81 326 TRP A N 1
ATOM 2653 C CA . TRP A 1 326 ? -31.120 -3.102 19.893 1.00 96.81 326 TRP A CA 1
ATOM 2654 C C . TRP A 1 326 ? -30.948 -4.578 19.503 1.00 96.81 326 TRP A C 1
ATOM 2656 O O . TRP A 1 326 ? -31.179 -4.921 18.348 1.00 96.81 326 TRP A O 1
ATOM 2666 N N . LYS A 1 327 ? -30.642 -5.478 20.452 1.00 95.62 327 LYS A N 1
ATOM 2667 C CA . LYS A 1 327 ? -30.499 -6.923 20.186 1.00 95.62 327 LYS A CA 1
ATOM 2668 C C . LYS A 1 327 ? -31.812 -7.602 19.780 1.00 95.62 327 LYS A C 1
ATOM 2670 O O . LYS A 1 327 ? -31.798 -8.741 19.338 1.00 95.62 327 LYS A O 1
ATOM 2675 N N . LYS A 1 328 ? -32.955 -6.926 19.931 1.00 95.25 328 LYS A N 1
ATOM 2676 C CA . LYS A 1 328 ? -34.276 -7.417 19.498 1.00 95.25 328 LYS A CA 1
ATOM 2677 C C . LYS A 1 328 ? -34.734 -6.800 18.171 1.00 95.25 328 LYS A C 1
ATOM 2679 O O . LYS A 1 328 ? -35.867 -7.025 17.757 1.00 95.25 328 LYS A O 1
ATOM 2684 N N . LYS A 1 329 ? -33.891 -5.984 17.534 1.00 95.50 329 LYS A N 1
ATOM 2685 C CA . LYS A 1 329 ? -34.176 -5.275 16.280 1.00 95.50 329 LYS A CA 1
ATOM 2686 C C . LYS A 1 329 ? -33.246 -5.780 15.168 1.00 95.50 329 LYS A C 1
ATOM 2688 O O . LYS A 1 329 ? -32.174 -6.306 15.478 1.00 95.50 329 LYS A O 1
ATOM 2693 N N . PRO A 1 330 ? -33.605 -5.612 13.884 1.00 96.56 330 PRO A N 1
ATOM 2694 C CA . PRO A 1 330 ? -32.657 -5.794 12.788 1.00 96.56 330 PRO A CA 1
ATOM 2695 C C . PRO A 1 330 ? -31.398 -4.943 13.002 1.00 96.56 330 PRO A C 1
ATOM 2697 O O . PRO A 1 330 ? -31.497 -3.809 13.481 1.00 96.56 330 PRO A O 1
ATOM 2700 N N . LEU A 1 331 ? -30.224 -5.486 12.668 1.00 96.19 331 LEU A N 1
ATOM 2701 C CA . LEU A 1 331 ? -28.981 -4.720 12.729 1.00 96.19 331 LEU A CA 1
ATOM 2702 C C . LEU A 1 331 ? -29.038 -3.553 11.733 1.00 96.19 331 LEU A C 1
ATOM 2704 O O . LEU A 1 331 ? -29.567 -3.721 10.632 1.00 96.19 331 LEU A O 1
ATOM 2708 N N . PRO A 1 332 ? -28.496 -2.374 12.087 1.00 96.44 332 PRO A N 1
ATOM 2709 C CA . PRO A 1 332 ? -28.442 -1.260 11.155 1.00 96.44 332 PRO A CA 1
ATOM 2710 C C . PRO A 1 332 ? -27.609 -1.595 9.918 1.00 96.44 332 PRO A C 1
ATOM 2712 O O . PRO A 1 332 ? -26.556 -2.227 10.027 1.00 96.44 332 PRO A O 1
ATOM 2715 N N . GLN A 1 333 ? -28.035 -1.084 8.762 1.00 96.19 333 GLN A N 1
ATOM 2716 C CA . GLN A 1 333 ? -27.354 -1.317 7.489 1.00 96.19 333 GLN A CA 1
ATOM 2717 C C . GLN A 1 333 ? -25.883 -0.881 7.527 1.00 96.19 333 GLN A C 1
ATOM 2719 O O . GLN A 1 333 ? -25.015 -1.607 7.051 1.00 96.19 333 GLN A O 1
ATOM 2724 N N . HIS A 1 334 ? -25.574 0.247 8.174 1.00 94.81 334 HIS A N 1
ATOM 2725 C CA . HIS A 1 334 ? -24.194 0.721 8.297 1.00 94.81 334 HIS A CA 1
ATOM 2726 C C . HIS A 1 334 ? -23.294 -0.254 9.065 1.00 94.81 334 HIS A C 1
ATOM 2728 O O . HIS A 1 334 ? -22.137 -0.414 8.699 1.00 94.81 334 HIS A O 1
ATOM 2734 N N . LEU A 1 335 ? -23.798 -0.951 10.091 1.00 95.00 335 LEU A N 1
ATOM 2735 C CA . LEU A 1 335 ? -23.013 -1.970 10.798 1.00 95.00 335 LEU A CA 1
ATOM 2736 C C . LEU A 1 335 ? -22.740 -3.176 9.890 1.00 95.00 335 LEU A C 1
ATOM 2738 O O . LEU A 1 335 ? -21.622 -3.687 9.887 1.00 95.00 335 LEU A O 1
ATOM 2742 N N . ILE A 1 336 ? -23.738 -3.606 9.113 1.00 93.69 336 ILE A N 1
ATOM 2743 C CA . ILE A 1 336 ? -23.599 -4.715 8.159 1.00 93.69 336 ILE A CA 1
ATOM 2744 C C . ILE A 1 336 ? -22.532 -4.369 7.113 1.00 93.69 336 ILE A C 1
ATOM 2746 O O . ILE A 1 336 ? -21.589 -5.132 6.929 1.00 93.69 336 ILE A O 1
ATOM 2750 N N . GLU A 1 337 ? -22.593 -3.175 6.523 1.00 92.19 337 GLU A N 1
ATOM 2751 C CA . GLU A 1 337 ? -21.594 -2.703 5.554 1.00 92.19 337 GLU A CA 1
ATOM 2752 C C . GLU A 1 337 ? -20.180 -2.625 6.147 1.00 92.19 337 GLU A C 1
ATOM 2754 O O . GLU A 1 337 ? -19.192 -2.891 5.460 1.00 92.19 337 GLU A O 1
ATOM 2759 N N . LYS A 1 338 ? -20.048 -2.252 7.427 1.00 92.50 338 LYS A N 1
ATOM 2760 C CA . LYS A 1 338 ? -18.750 -2.255 8.114 1.00 92.50 338 LYS A CA 1
ATOM 2761 C C . LYS A 1 338 ? -18.258 -3.680 8.350 1.00 92.50 338 LYS A C 1
ATOM 2763 O O . LYS A 1 338 ? -17.067 -3.920 8.154 1.00 92.50 338 LYS A O 1
ATOM 2768 N N . TYR A 1 339 ? -19.142 -4.609 8.718 1.00 90.38 339 TYR A N 1
ATOM 2769 C CA . TYR A 1 339 ? -18.820 -6.030 8.874 1.00 90.38 339 TYR A CA 1
ATOM 2770 C C . TYR A 1 339 ? -18.324 -6.642 7.565 1.00 90.38 339 TYR A C 1
ATOM 2772 O O . TYR A 1 339 ? -17.288 -7.301 7.546 1.00 90.38 339 TYR A O 1
ATOM 2780 N N . GLU A 1 340 ? -18.988 -6.331 6.452 1.00 86.19 340 GLU A N 1
ATOM 2781 C CA . GLU A 1 340 ? -18.593 -6.729 5.094 1.00 86.19 340 GLU A CA 1
ATOM 2782 C C . GLU A 1 340 ? -17.280 -6.095 4.616 1.00 86.19 340 GLU A C 1
ATOM 2784 O O . GLU A 1 340 ? -16.779 -6.446 3.548 1.00 86.19 340 GLU A O 1
ATOM 2789 N N . ARG A 1 341 ? -16.677 -5.195 5.395 1.00 85.75 341 ARG A N 1
ATOM 2790 C CA . ARG A 1 341 ? -15.335 -4.638 5.161 1.00 85.75 341 ARG A CA 1
ATOM 2791 C C . ARG A 1 341 ? -14.352 -4.995 6.271 1.00 85.75 341 ARG A C 1
ATOM 2793 O O . ARG A 1 341 ? -13.281 -4.392 6.357 1.00 85.75 341 ARG A O 1
ATOM 2800 N N . CYS A 1 342 ? -14.707 -5.927 7.154 1.00 85.62 342 CYS A N 1
ATOM 2801 C CA . CYS A 1 342 ? -13.796 -6.340 8.205 1.00 85.62 342 CYS A CA 1
ATOM 2802 C C . CYS A 1 342 ? -12.574 -7.041 7.605 1.00 85.62 342 CYS A C 1
ATOM 2804 O O . CYS A 1 342 ? -12.688 -7.958 6.788 1.00 85.62 342 CYS A O 1
ATOM 2806 N N . ILE A 1 343 ? -11.397 -6.645 8.086 1.00 80.00 343 ILE A N 1
ATOM 2807 C CA . ILE A 1 343 ? -10.104 -7.135 7.600 1.00 80.00 343 ILE A CA 1
ATOM 2808 C C . ILE A 1 343 ? -9.914 -8.659 7.711 1.00 80.00 343 ILE A C 1
ATOM 2810 O O . ILE A 1 343 ? -9.121 -9.232 6.970 1.00 80.00 343 ILE A O 1
ATOM 2814 N N . PHE A 1 344 ? -10.639 -9.322 8.617 1.00 74.88 344 PHE A N 1
ATOM 2815 C CA . PHE A 1 344 ? -10.531 -10.766 8.869 1.00 74.88 344 PHE A CA 1
ATOM 2816 C C . PHE A 1 344 ? -11.461 -11.635 8.016 1.00 74.88 344 PHE A C 1
ATOM 2818 O O . PHE A 1 344 ? -11.273 -12.850 7.963 1.00 74.88 344 PHE A O 1
ATOM 2825 N N . TYR A 1 345 ? -12.484 -11.044 7.397 1.00 73.94 345 TYR A N 1
ATOM 2826 C CA . TYR A 1 345 ? -13.516 -11.801 6.686 1.00 73.94 345 TYR A CA 1
ATOM 2827 C C . TYR A 1 345 ? -13.536 -11.498 5.195 1.00 73.94 345 TYR A C 1
ATOM 2829 O O . TYR A 1 345 ? -13.645 -12.427 4.394 1.00 73.94 345 TYR A O 1
ATOM 2837 N N . THR A 1 346 ? -13.447 -10.221 4.839 1.00 76.75 346 THR A N 1
ATOM 2838 C CA . THR A 1 346 ? -13.709 -9.735 3.480 1.00 76.75 346 THR A CA 1
ATOM 2839 C C . THR A 1 346 ? -12.796 -8.585 3.057 1.00 76.75 346 THR A C 1
ATOM 2841 O O . THR A 1 346 ? -12.821 -8.206 1.887 1.00 76.75 346 THR A O 1
ATOM 2844 N N . GLY A 1 347 ? -12.000 -8.002 3.959 1.00 79.88 347 GLY A N 1
ATOM 2845 C CA . GLY A 1 347 ? -11.148 -6.851 3.645 1.00 79.88 347 GLY A CA 1
ATOM 2846 C C . GLY A 1 347 ? -10.099 -7.162 2.576 1.00 79.88 347 GLY A C 1
ATOM 2847 O O . GLY A 1 347 ? -9.865 -6.358 1.677 1.00 79.88 347 GLY A O 1
ATOM 2848 N N . GLU A 1 348 ? -9.522 -8.355 2.610 1.00 79.06 348 GLU A N 1
ATOM 2849 C CA . GLU A 1 348 ? -8.633 -8.868 1.575 1.00 79.06 348 GLU A CA 1
ATOM 2850 C C . GLU A 1 348 ? -9.364 -9.044 0.236 1.00 79.06 348 GLU A C 1
ATOM 2852 O O . GLU A 1 348 ? -8.853 -8.649 -0.808 1.00 79.06 348 GLU A O 1
ATOM 2857 N N . CYS A 1 349 ? -10.621 -9.491 0.250 1.00 81.12 349 CYS A N 1
ATOM 2858 C CA . CYS A 1 349 ? -11.417 -9.548 -0.972 1.00 81.12 349 CYS A CA 1
ATOM 2859 C C . CYS A 1 349 ? -11.745 -8.148 -1.525 1.00 81.12 349 CYS A C 1
ATOM 2861 O O . CYS A 1 349 ? -11.722 -7.927 -2.737 1.00 81.12 349 CYS A O 1
ATOM 2863 N N . ALA A 1 350 ? -12.020 -7.176 -0.654 1.00 86.69 350 ALA A N 1
ATOM 2864 C CA . ALA A 1 350 ? -12.231 -5.792 -1.064 1.00 86.69 350 ALA A CA 1
ATOM 2865 C C . ALA A 1 350 ? -10.976 -5.210 -1.736 1.00 86.69 350 ALA A C 1
ATOM 2867 O O . ALA A 1 350 ? -11.086 -4.543 -2.766 1.00 86.69 350 ALA A O 1
ATOM 2868 N N . LEU A 1 351 ? -9.788 -5.516 -1.201 1.00 89.00 351 LEU A N 1
ATOM 2869 C CA . LEU A 1 351 ? -8.516 -5.160 -1.828 1.00 89.00 351 LEU A CA 1
ATOM 2870 C C . LEU A 1 351 ? -8.343 -5.860 -3.179 1.00 89.00 351 LEU A C 1
ATOM 2872 O O . LEU A 1 351 ? -8.056 -5.195 -4.168 1.00 89.00 351 LEU A O 1
ATOM 2876 N N . CYS A 1 352 ? -8.564 -7.173 -3.224 1.00 87.81 352 CYS A N 1
ATOM 2877 C CA . CYS A 1 352 ? -8.480 -8.000 -4.424 1.00 87.81 352 CYS A CA 1
ATOM 2878 C C . CYS A 1 352 ? -9.323 -7.429 -5.578 1.00 87.81 352 CYS A C 1
ATOM 2880 O O . CYS A 1 352 ? -8.797 -7.129 -6.649 1.00 87.81 352 CYS A O 1
ATOM 2882 N N . LYS A 1 353 ? -10.613 -7.163 -5.326 1.00 88.94 353 LYS A N 1
ATOM 2883 C CA . LYS A 1 353 ? -11.530 -6.549 -6.302 1.00 88.94 353 LYS A CA 1
ATOM 2884 C C . LYS A 1 353 ? -11.061 -5.165 -6.754 1.00 88.94 353 LYS A C 1
ATOM 2886 O O . LYS A 1 353 ? -11.241 -4.798 -7.913 1.00 88.94 353 LYS A O 1
ATOM 2891 N N . HIS A 1 354 ? -10.476 -4.381 -5.848 1.00 91.94 354 HIS A N 1
ATOM 2892 C CA . HIS A 1 354 ? -9.955 -3.062 -6.190 1.00 91.94 354 HIS A CA 1
ATOM 2893 C C . HIS A 1 354 ? -8.714 -3.147 -7.087 1.00 91.94 354 HIS A C 1
ATOM 2895 O O . HIS A 1 354 ? -8.620 -2.401 -8.059 1.00 91.94 354 HIS A O 1
ATOM 2901 N N . VAL A 1 355 ? -7.787 -4.062 -6.793 1.00 91.69 355 VAL A N 1
ATOM 2902 C CA . VAL A 1 355 ? -6.592 -4.294 -7.616 1.00 91.69 355 VAL A CA 1
ATOM 2903 C C . VAL A 1 355 ? -6.992 -4.790 -9.006 1.00 91.69 355 VAL A C 1
ATOM 2905 O O . VAL A 1 355 ? -6.592 -4.171 -9.987 1.00 91.69 355 VAL A O 1
ATOM 2908 N N . ASP A 1 356 ? -7.844 -5.815 -9.102 1.00 90.25 356 ASP A N 1
ATOM 2909 C CA . ASP A 1 356 ? -8.363 -6.336 -10.379 1.00 90.25 356 ASP A CA 1
ATOM 2910 C C . ASP A 1 356 ? -8.992 -5.233 -11.240 1.00 90.25 356 ASP A C 1
ATOM 2912 O O .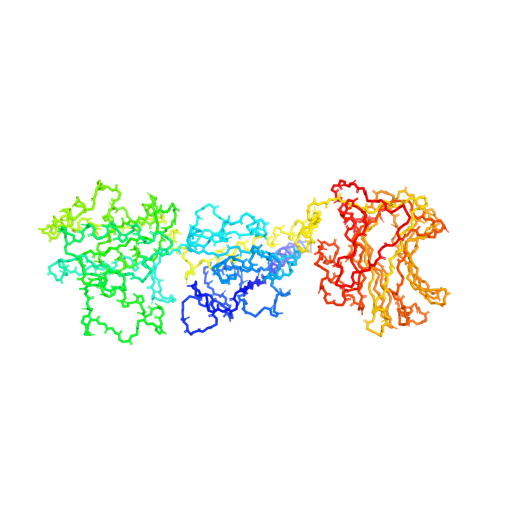 ASP A 1 356 ? -8.677 -5.092 -12.424 1.00 90.25 356 ASP A O 1
ATOM 2916 N N . LYS A 1 357 ? -9.816 -4.374 -10.626 1.00 90.00 357 LYS A N 1
ATOM 2917 C CA . LYS A 1 357 ? -10.389 -3.211 -11.306 1.00 90.00 357 LYS A CA 1
ATOM 2918 C C . LYS A 1 357 ? -9.304 -2.304 -11.897 1.00 90.00 357 LYS A C 1
ATOM 2920 O O . LYS A 1 357 ? -9.412 -1.927 -13.062 1.00 90.00 357 LYS A O 1
ATOM 2925 N N . LEU A 1 358 ? -8.275 -1.951 -11.124 1.00 86.69 358 LEU A N 1
ATOM 2926 C CA . LEU A 1 358 ? -7.196 -1.084 -11.609 1.00 86.69 358 LEU A CA 1
ATOM 2927 C C . LEU A 1 358 ? -6.370 -1.748 -12.716 1.00 86.69 358 LEU A C 1
ATOM 2929 O O . LEU A 1 358 ? -6.010 -1.074 -13.677 1.00 86.69 358 LEU A O 1
ATOM 2933 N N . LEU A 1 359 ? -6.103 -3.052 -12.622 1.00 83.75 359 LEU A N 1
ATOM 2934 C CA . LEU A 1 359 ? -5.388 -3.796 -13.663 1.00 83.75 359 LEU A CA 1
ATOM 2935 C C . LEU A 1 359 ? -6.195 -3.843 -14.968 1.00 83.75 359 LEU A C 1
ATOM 2937 O O . LEU A 1 359 ? -5.643 -3.615 -16.044 1.00 83.75 359 LEU A O 1
ATOM 2941 N N . LYS A 1 360 ? -7.514 -4.059 -14.894 1.00 82.44 360 LYS A N 1
ATOM 2942 C CA . LYS A 1 360 ? -8.413 -4.008 -16.061 1.00 82.44 360 LYS A CA 1
ATOM 2943 C C . LYS A 1 360 ? -8.473 -2.613 -16.679 1.00 82.44 360 LYS A C 1
ATOM 2945 O O . LYS A 1 360 ? -8.403 -2.480 -17.900 1.00 82.44 360 LYS A O 1
ATOM 2950 N N . GLU A 1 361 ? -8.569 -1.568 -15.858 1.00 77.38 361 GLU A N 1
ATOM 2951 C CA . GLU A 1 361 ? -8.511 -0.180 -16.328 1.00 77.38 361 GLU A CA 1
ATOM 2952 C C . GLU A 1 361 ? -7.181 0.130 -17.019 1.00 77.38 361 GLU A C 1
ATOM 2954 O O . GLU A 1 361 ? -7.174 0.766 -18.075 1.00 77.38 361 GLU A O 1
ATOM 2959 N N . ASP A 1 362 ? -6.066 -0.339 -16.462 1.00 70.88 362 ASP A N 1
ATOM 2960 C CA . ASP A 1 362 ? -4.754 -0.191 -17.075 1.00 70.88 362 ASP A CA 1
ATOM 2961 C C . ASP A 1 362 ? -4.681 -0.935 -18.402 1.00 70.88 362 ASP A C 1
ATOM 2963 O O . ASP A 1 362 ? -4.248 -0.343 -19.380 1.00 70.88 362 ASP A O 1
ATOM 2967 N N . LYS A 1 363 ? -5.179 -2.172 -18.499 1.00 66.62 363 LYS A N 1
ATOM 2968 C CA . LYS A 1 363 ? -5.244 -2.925 -19.766 1.00 66.62 363 LYS A CA 1
ATOM 2969 C C . LYS A 1 363 ? -6.074 -2.221 -20.839 1.00 66.62 363 LYS A C 1
ATOM 2971 O O . LYS A 1 363 ? -5.664 -2.159 -21.998 1.00 66.62 363 LYS A O 1
ATOM 2976 N N . LEU A 1 364 ? -7.209 -1.632 -20.464 1.00 59.72 364 LEU A N 1
ATOM 2977 C CA . LEU A 1 364 ? -8.044 -0.851 -21.382 1.00 59.72 364 LEU A CA 1
ATOM 2978 C C . LEU A 1 364 ? -7.347 0.440 -21.841 1.00 59.72 364 LEU A C 1
ATOM 2980 O O . LEU A 1 364 ? -7.438 0.802 -23.015 1.00 59.72 364 LEU A O 1
ATOM 2984 N N . LYS A 1 365 ? -6.616 1.115 -20.944 1.00 54.28 365 LYS A N 1
ATOM 2985 C CA . LYS A 1 365 ? -5.779 2.282 -21.280 1.00 54.28 365 LYS A CA 1
ATOM 2986 C C . LYS A 1 365 ? -4.571 1.885 -22.136 1.00 54.28 365 LYS A C 1
ATOM 2988 O O . LYS A 1 365 ? -4.226 2.598 -23.074 1.00 54.28 365 LYS A O 1
ATOM 2993 N N . LEU A 1 366 ? -3.977 0.722 -21.871 1.00 50.16 366 LEU A N 1
ATOM 2994 C CA . LEU A 1 366 ? -2.855 0.136 -22.608 1.00 50.16 366 LEU A CA 1
ATOM 2995 C C . LEU A 1 366 ? -3.201 -0.128 -24.075 1.00 50.16 366 LEU A C 1
ATOM 2997 O O . LEU A 1 366 ? -2.354 0.076 -24.941 1.00 50.16 366 LEU A O 1
ATOM 3001 N N . GLY A 1 367 ? -4.452 -0.494 -24.365 1.00 41.12 367 GLY A N 1
ATOM 3002 C CA . GLY A 1 367 ? -4.961 -0.599 -25.734 1.00 41.12 367 GLY A CA 1
ATOM 3003 C C . GLY A 1 367 ? -5.171 0.743 -26.453 1.00 41.12 367 GLY A C 1
ATOM 3004 O O . GLY A 1 367 ? -5.293 0.742 -27.673 1.00 41.12 367 GLY A O 1
ATOM 3005 N N . ASN A 1 368 ? -5.206 1.881 -25.740 1.00 37.75 368 ASN A N 1
ATOM 3006 C CA . ASN A 1 368 ? -5.728 3.158 -26.251 1.00 37.75 368 ASN A CA 1
ATOM 3007 C C . ASN A 1 368 ? -4.937 4.437 -25.865 1.00 37.75 368 ASN A C 1
ATOM 3009 O O . ASN A 1 368 ? -5.531 5.508 -25.934 1.00 37.75 368 ASN A O 1
ATOM 3013 N N . ILE A 1 369 ? -3.615 4.365 -25.593 1.00 41.41 369 ILE A N 1
ATOM 3014 C CA . ILE A 1 369 ? -2.593 5.465 -25.581 1.00 41.41 369 ILE A CA 1
ATOM 3015 C C . ILE A 1 369 ? -1.897 5.724 -24.215 1.00 41.41 369 ILE A C 1
ATOM 3017 O O . ILE A 1 369 ? -2.531 6.007 -23.206 1.00 41.41 369 ILE A O 1
ATOM 3021 N N . VAL A 1 370 ? -0.550 5.739 -24.294 1.00 40.06 370 VAL A N 1
ATOM 3022 C CA . VAL A 1 370 ? 0.518 6.319 -23.435 1.00 40.06 370 VAL A CA 1
ATOM 3023 C C . VAL A 1 370 ? 0.582 5.854 -21.971 1.00 40.06 370 VAL A C 1
ATOM 3025 O O . VAL A 1 370 ? -0.018 6.446 -21.080 1.00 40.06 370 VAL A O 1
ATOM 3028 N N . GLN A 1 371 ? 1.450 4.871 -21.692 1.00 43.22 371 GLN A N 1
ATOM 3029 C CA . GLN A 1 371 ? 2.024 4.718 -20.350 1.00 43.22 371 GLN A CA 1
ATOM 3030 C C . GLN A 1 371 ? 2.994 5.871 -20.073 1.00 43.22 371 GLN A C 1
ATOM 3032 O O . GLN A 1 371 ? 3.974 6.068 -20.791 1.00 43.22 371 GLN A O 1
ATOM 3037 N N . TYR A 1 372 ? 2.740 6.633 -19.018 1.00 46.56 372 TYR A N 1
ATOM 3038 C CA . TYR A 1 372 ? 3.721 7.575 -18.492 1.00 46.56 372 TYR A CA 1
ATOM 3039 C C . TYR A 1 372 ? 4.960 6.817 -18.003 1.00 46.56 372 TYR A C 1
ATOM 3041 O O . TYR A 1 372 ? 4.847 5.709 -17.480 1.00 46.56 372 TYR A O 1
ATOM 3049 N N . ARG A 1 373 ? 6.141 7.433 -18.141 1.00 52.59 373 ARG A N 1
ATOM 3050 C CA . ARG A 1 373 ? 7.345 6.988 -17.428 1.00 52.59 373 ARG A CA 1
ATOM 3051 C C . ARG A 1 373 ? 7.021 6.880 -15.941 1.00 52.59 373 ARG A C 1
ATOM 3053 O O . ARG A 1 373 ? 6.539 7.845 -15.348 1.00 52.59 373 ARG A O 1
ATOM 3060 N N . VAL A 1 374 ? 7.296 5.731 -15.338 1.00 52.06 374 VAL A N 1
ATOM 3061 C CA . VAL A 1 374 ? 7.115 5.561 -13.896 1.00 52.06 374 VAL A CA 1
ATOM 3062 C C . VAL A 1 374 ? 8.261 6.293 -13.200 1.00 52.06 374 VAL A C 1
ATOM 3064 O O . VAL A 1 374 ? 9.417 5.913 -13.351 1.00 52.06 374 VAL A O 1
ATOM 3067 N N . ASN A 1 375 ? 7.953 7.331 -12.415 1.00 50.66 375 ASN A N 1
ATOM 3068 C CA . ASN A 1 375 ? 8.935 8.122 -11.646 1.00 50.66 375 ASN A CA 1
ATOM 3069 C C . ASN A 1 375 ? 9.602 7.332 -10.499 1.00 50.66 375 ASN A C 1
ATOM 3071 O O . ASN A 1 375 ? 10.259 7.907 -9.632 1.00 50.66 375 ASN A O 1
ATOM 3075 N N . TYR A 1 376 ? 9.376 6.022 -10.430 1.00 49.44 376 TYR A N 1
ATOM 3076 C CA . TYR A 1 376 ? 9.841 5.179 -9.348 1.00 49.44 376 TYR A CA 1
ATOM 3077 C C . TYR A 1 376 ? 11.204 4.579 -9.692 1.00 49.44 376 TYR A C 1
ATOM 3079 O O . TYR A 1 376 ? 11.343 3.890 -10.696 1.00 49.44 376 TYR A O 1
ATOM 3087 N N . GLY A 1 377 ? 12.195 4.819 -8.835 1.00 57.69 377 GLY A N 1
ATOM 3088 C CA . GLY A 1 377 ? 13.568 4.345 -9.012 1.00 57.69 377 GLY A CA 1
ATOM 3089 C C . GLY A 1 377 ? 14.530 5.409 -9.530 1.00 57.69 377 GLY A C 1
ATOM 3090 O O . GLY A 1 377 ? 15.724 5.253 -9.331 1.00 57.69 377 GLY A O 1
ATOM 3091 N N . GLU A 1 378 ? 14.039 6.515 -10.094 1.00 67.38 378 GLU A N 1
ATOM 3092 C CA . GLU A 1 378 ? 14.910 7.599 -10.548 1.00 67.38 378 GLU A CA 1
ATOM 3093 C C . GLU A 1 378 ? 15.717 8.209 -9.378 1.00 67.38 378 GLU A C 1
ATOM 3095 O O . GLU A 1 378 ? 15.160 8.416 -8.291 1.00 67.38 378 GLU A O 1
ATOM 3100 N N . PRO A 1 379 ? 17.013 8.518 -9.572 1.00 67.62 379 PRO A N 1
ATOM 3101 C CA . PRO A 1 379 ? 17.836 9.142 -8.544 1.00 67.62 379 PRO A 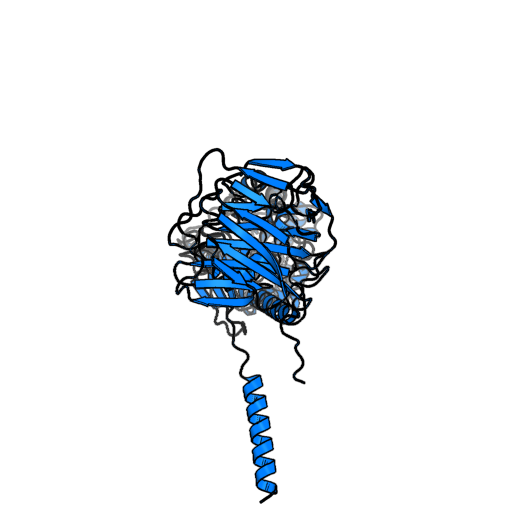CA 1
ATOM 3102 C C . PRO A 1 379 ? 17.201 10.422 -7.978 1.00 67.62 379 PRO A C 1
ATOM 3104 O O . PRO A 1 379 ? 16.709 11.286 -8.705 1.00 67.62 379 PRO A O 1
ATOM 3107 N N . ASN A 1 380 ? 17.237 10.567 -6.650 1.00 64.81 380 ASN A N 1
ATOM 3108 C CA . ASN A 1 380 ? 16.437 11.560 -5.916 1.00 64.81 380 ASN A CA 1
ATOM 3109 C C . ASN A 1 380 ? 16.644 13.032 -6.314 1.00 64.81 380 ASN A C 1
ATOM 3111 O O . ASN A 1 380 ? 15.772 13.849 -6.036 1.00 64.81 380 ASN A O 1
ATOM 3115 N N . HIS A 1 381 ? 17.782 13.390 -6.902 1.00 71.69 381 HIS A N 1
ATOM 3116 C CA . HIS A 1 381 ? 18.108 14.769 -7.282 1.00 71.69 381 HIS A CA 1
ATOM 3117 C C . HIS A 1 381 ? 17.618 15.137 -8.687 1.00 71.69 381 HIS A C 1
ATOM 3119 O O . HIS A 1 381 ? 17.497 16.320 -8.985 1.00 71.69 381 HIS A O 1
ATOM 3125 N N . VAL A 1 382 ? 17.294 14.146 -9.521 1.00 71.31 382 VAL A N 1
ATOM 3126 C CA . VAL A 1 382 ? 16.738 14.352 -10.868 1.00 71.31 382 VAL A CA 1
ATOM 3127 C C . VAL A 1 382 ? 15.288 13.901 -11.000 1.00 71.31 382 VAL A C 1
ATOM 3129 O O . VAL A 1 382 ? 14.651 14.208 -12.007 1.00 71.31 382 VAL A O 1
ATOM 3132 N N . ARG A 1 383 ? 14.729 13.241 -9.974 1.00 66.12 383 ARG A N 1
ATOM 3133 C CA . ARG A 1 383 ? 13.304 12.891 -9.943 1.00 66.12 383 ARG A CA 1
ATOM 3134 C C . ARG A 1 383 ? 12.445 14.139 -10.196 1.00 66.12 383 ARG A C 1
ATOM 3136 O O . ARG A 1 383 ? 12.639 15.167 -9.550 1.00 66.12 383 ARG A O 1
ATOM 3143 N N . HIS A 1 384 ? 11.494 14.034 -11.125 1.00 67.00 384 HIS A N 1
ATOM 3144 C CA . HIS A 1 384 ? 10.607 15.110 -11.620 1.00 67.00 384 HIS A CA 1
ATOM 3145 C C . HIS A 1 384 ? 11.206 16.090 -12.637 1.00 67.00 384 HIS A C 1
ATOM 3147 O O . HIS A 1 384 ? 10.453 16.880 -13.211 1.00 67.00 384 HIS A O 1
ATOM 3153 N N . SER A 1 385 ? 12.508 16.035 -12.907 1.00 75.69 385 SER A N 1
ATOM 3154 C CA . SER A 1 385 ? 13.083 16.752 -14.043 1.00 75.69 385 SER A CA 1
ATOM 3155 C C . SER A 1 385 ? 12.686 16.043 -15.345 1.00 75.69 385 SER A C 1
ATOM 3157 O O . SER A 1 385 ? 12.644 14.813 -15.418 1.00 75.69 385 SER A O 1
ATOM 3159 N N . MET A 1 386 ? 12.335 16.818 -16.372 1.00 80.19 386 MET A N 1
ATOM 3160 C CA . MET A 1 386 ? 12.002 16.309 -17.705 1.00 80.19 386 MET A CA 1
ATOM 3161 C C . MET A 1 386 ? 12.905 16.980 -18.726 1.00 80.19 386 MET A C 1
ATOM 3163 O O . MET A 1 386 ? 12.546 17.987 -19.341 1.00 80.19 386 MET A O 1
ATOM 3167 N N . ARG A 1 387 ? 14.099 16.424 -18.885 1.00 88.44 387 ARG A N 1
ATOM 3168 C CA . ARG A 1 387 ? 15.100 16.921 -19.819 1.00 88.44 387 ARG A CA 1
ATOM 3169 C C . ARG A 1 387 ? 15.558 15.794 -20.736 1.00 88.44 387 ARG A C 1
ATOM 3171 O O . ARG A 1 387 ? 15.200 14.634 -20.555 1.00 88.44 387 ARG A O 1
ATOM 3178 N N . ALA A 1 388 ? 16.270 16.170 -21.783 1.00 90.56 388 ALA A N 1
ATOM 3179 C CA . ALA A 1 388 ? 16.902 15.248 -22.711 1.00 90.56 388 ALA A CA 1
ATOM 3180 C C . ALA A 1 388 ? 18.220 15.842 -23.198 1.00 90.56 388 ALA A C 1
ATOM 3182 O O . ALA A 1 388 ? 18.392 17.066 -23.217 1.00 90.56 388 ALA A O 1
ATOM 3183 N N . LEU A 1 389 ? 19.136 14.984 -23.638 1.00 91.75 389 LEU A N 1
ATOM 3184 C CA . LEU A 1 389 ? 20.361 15.419 -24.295 1.00 91.75 389 LEU A CA 1
ATOM 3185 C C . LEU A 1 389 ? 20.019 16.094 -25.626 1.00 91.75 389 LEU A C 1
ATOM 3187 O O . LEU A 1 389 ? 19.351 15.500 -26.474 1.00 91.75 389 LEU A O 1
ATOM 3191 N N . SER A 1 390 ? 20.518 17.313 -25.831 1.00 91.44 390 SER A N 1
ATOM 3192 C CA . SER A 1 390 ? 20.410 18.016 -27.108 1.00 91.44 390 SER A CA 1
ATOM 3193 C C . SER A 1 390 ? 21.569 17.634 -28.026 1.00 91.44 390 SER A C 1
ATOM 3195 O O . SER A 1 390 ? 22.718 18.024 -27.810 1.00 91.44 390 SER A O 1
ATOM 3197 N N . LEU A 1 391 ? 21.263 16.868 -29.073 1.00 90.31 391 LEU A N 1
ATOM 3198 C CA . LEU A 1 391 ? 22.214 16.495 -30.112 1.00 90.31 391 LEU A CA 1
ATOM 3199 C C . LEU A 1 391 ? 22.200 17.574 -31.204 1.00 90.31 391 LEU A C 1
ATOM 3201 O O . LEU A 1 391 ? 21.205 17.762 -31.911 1.00 90.31 391 LEU A O 1
ATOM 3205 N N . LYS A 1 392 ? 23.308 18.306 -31.333 1.00 86.38 392 LYS A N 1
ATOM 3206 C CA . LYS A 1 392 ? 23.531 19.361 -32.332 1.00 86.38 392 LYS A CA 1
ATOM 3207 C C . LYS A 1 392 ? 24.923 19.225 -32.947 1.00 86.38 392 LYS A C 1
ATOM 3209 O O . LYS A 1 392 ? 25.765 18.460 -32.483 1.00 86.38 392 LYS A O 1
ATOM 3214 N N . ASN A 1 393 ? 25.186 19.974 -34.016 1.00 80.81 393 ASN A N 1
ATOM 3215 C CA . ASN A 1 393 ? 26.513 19.974 -34.629 1.00 80.81 393 ASN A CA 1
ATOM 3216 C C . ASN A 1 393 ? 27.573 20.420 -33.604 1.00 80.81 393 ASN A C 1
ATOM 3218 O O . ASN A 1 393 ? 27.472 21.516 -33.056 1.00 80.81 393 ASN A O 1
ATOM 3222 N N . GLY A 1 394 ? 28.578 19.575 -33.369 1.00 79.69 394 GLY A N 1
ATOM 3223 C CA . GLY A 1 394 ? 29.628 19.809 -32.376 1.00 79.69 394 GLY A CA 1
ATOM 3224 C C . GLY A 1 394 ? 29.357 19.226 -30.985 1.00 79.69 394 GLY A C 1
ATOM 3225 O O . GLY A 1 394 ? 30.262 19.283 -30.157 1.00 79.69 394 GLY A O 1
ATOM 3226 N N . THR A 1 395 ? 28.180 18.643 -30.725 1.00 87.06 395 THR A N 1
ATOM 3227 C CA . THR A 1 395 ? 27.953 17.839 -29.514 1.00 87.06 395 THR A CA 1
ATOM 3228 C C . THR A 1 395 ? 28.918 16.660 -29.505 1.00 87.06 395 THR A C 1
ATOM 3230 O O . THR A 1 395 ? 28.975 15.918 -30.475 1.00 87.06 395 THR A O 1
ATOM 3233 N N . CYS A 1 396 ? 29.673 16.463 -28.427 1.00 89.56 396 CYS A N 1
ATOM 3234 C CA . CYS A 1 396 ? 30.470 15.256 -28.240 1.00 89.56 396 CYS A CA 1
ATOM 3235 C C . CYS A 1 396 ? 30.610 14.949 -26.751 1.00 89.56 396 CYS A C 1
ATOM 3237 O O . CYS A 1 396 ? 31.373 15.590 -26.022 1.00 89.56 396 CYS A O 1
ATOM 3239 N N . MET A 1 397 ? 29.865 13.945 -26.297 1.00 90.69 397 MET A N 1
ATOM 3240 C CA . MET A 1 397 ? 29.979 13.416 -24.945 1.00 90.69 397 MET A CA 1
ATOM 3241 C C . MET A 1 397 ? 30.838 12.158 -24.976 1.00 90.69 397 MET A C 1
ATOM 3243 O O . MET A 1 397 ? 30.479 11.200 -25.653 1.00 90.69 397 MET A O 1
ATOM 3247 N N . ARG A 1 398 ? 31.947 12.147 -24.229 1.00 91.31 398 ARG A N 1
ATOM 3248 C CA . ARG A 1 398 ? 32.760 10.945 -24.017 1.00 91.31 398 ARG A CA 1
ATOM 3249 C C . ARG A 1 398 ? 32.743 10.560 -22.548 1.00 91.31 398 ARG A C 1
ATOM 3251 O O . ARG A 1 398 ? 33.093 11.369 -21.689 1.00 91.31 398 ARG A O 1
ATOM 3258 N N . LEU A 1 399 ? 32.343 9.329 -22.284 1.00 90.31 399 LEU A N 1
ATOM 3259 C CA . LEU A 1 399 ? 32.276 8.722 -20.964 1.00 90.31 399 LEU A CA 1
ATOM 3260 C C . LEU A 1 399 ? 33.437 7.746 -20.835 1.00 90.31 399 LEU A C 1
ATOM 3262 O O . LEU A 1 399 ? 33.616 6.887 -21.698 1.00 90.31 399 LEU A O 1
ATOM 3266 N N . TYR A 1 400 ? 34.220 7.895 -19.772 1.00 89.81 400 TYR A N 1
ATOM 3267 C CA . TYR A 1 400 ? 35.406 7.088 -19.518 1.00 89.81 400 TYR A CA 1
ATOM 3268 C C . TYR A 1 400 ? 35.236 6.287 -18.241 1.00 89.81 400 TYR A C 1
ATOM 3270 O O . TYR A 1 400 ? 34.858 6.831 -17.203 1.00 89.81 400 TYR A O 1
ATOM 3278 N N . GLN A 1 401 ? 35.608 5.015 -18.303 1.00 86.12 401 GLN A N 1
ATOM 3279 C CA . GLN A 1 401 ? 35.754 4.192 -17.115 1.00 86.12 401 GLN A CA 1
ATOM 3280 C C . GLN A 1 401 ? 37.224 4.149 -16.691 1.00 86.1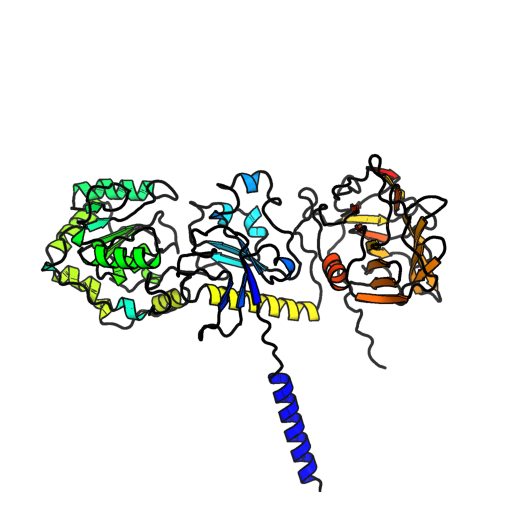2 401 GLN A C 1
ATOM 3282 O O . GLN A 1 401 ? 38.062 3.535 -17.354 1.00 86.12 401 GLN A O 1
ATOM 3287 N N . GLU A 1 402 ? 37.543 4.836 -15.594 1.00 73.25 402 GLU A N 1
ATOM 3288 C CA . GLU A 1 402 ? 38.923 5.011 -15.123 1.00 73.25 402 GLU A CA 1
ATOM 3289 C C . GLU A 1 402 ? 39.403 3.848 -14.233 1.00 73.25 402 GLU A C 1
ATOM 3291 O O . GLU A 1 402 ? 40.608 3.639 -14.108 1.00 73.25 402 GLU A O 1
ATOM 3296 N N . SER A 1 403 ? 38.484 3.063 -13.653 1.00 66.69 403 SER A N 1
ATOM 3297 C CA . SER A 1 403 ? 38.810 2.084 -12.602 1.00 66.69 403 SER A CA 1
ATOM 3298 C C . SER A 1 403 ? 38.720 0.611 -13.029 1.00 66.69 403 SER A C 1
ATOM 3300 O O . SER A 1 403 ? 39.513 -0.208 -12.560 1.00 66.69 403 SER A O 1
ATOM 3302 N N . LYS A 1 404 ? 37.785 0.248 -13.922 1.00 72.75 404 LYS A N 1
ATOM 3303 C CA . LYS A 1 404 ? 37.572 -1.144 -14.361 1.00 72.75 404 LYS A CA 1
ATOM 3304 C C . LYS A 1 404 ? 36.847 -1.221 -15.706 1.00 72.75 404 LYS A C 1
ATOM 3306 O O . LYS A 1 404 ? 35.649 -0.990 -15.771 1.00 72.75 404 LYS A O 1
ATOM 3311 N N . SER A 1 405 ? 37.560 -1.571 -16.775 1.00 77.19 405 SER A N 1
ATOM 3312 C CA . SER A 1 405 ? 36.944 -1.807 -18.090 1.00 77.19 405 SER A CA 1
ATOM 3313 C C . SER A 1 405 ? 35.921 -2.954 -18.020 1.00 77.19 405 SER A C 1
ATOM 3315 O O . SER A 1 405 ? 36.139 -3.967 -17.344 1.00 77.19 405 SER A O 1
ATOM 3317 N N . HIS A 1 406 ? 34.793 -2.773 -18.709 1.00 85.25 406 HIS A N 1
ATOM 3318 C CA . HIS A 1 406 ? 33.755 -3.784 -18.861 1.00 85.25 406 HIS A CA 1
ATOM 3319 C C . HIS A 1 406 ? 33.841 -4.366 -20.267 1.00 85.25 406 HIS A C 1
ATOM 3321 O O . HIS A 1 406 ? 33.416 -3.730 -21.226 1.00 85.25 406 HIS A O 1
ATOM 3327 N N . VAL A 1 407 ? 34.378 -5.578 -20.375 1.00 87.25 407 VAL A N 1
ATOM 3328 C CA . VAL A 1 407 ? 34.430 -6.321 -21.636 1.00 87.25 407 VAL A CA 1
ATOM 3329 C C . VAL A 1 407 ? 33.216 -7.238 -21.723 1.00 87.25 407 VAL A C 1
ATOM 3331 O O . VAL A 1 407 ? 32.925 -7.979 -20.778 1.00 87.25 407 VAL A O 1
ATOM 3334 N N . ILE A 1 408 ? 32.497 -7.180 -22.840 1.00 86.25 408 ILE A N 1
ATOM 3335 C CA . ILE A 1 408 ? 31.363 -8.066 -23.100 1.00 86.25 408 ILE A CA 1
ATOM 3336 C C . ILE A 1 408 ? 31.862 -9.491 -23.355 1.00 86.25 408 ILE A C 1
ATOM 3338 O O . ILE A 1 408 ? 32.795 -9.701 -24.129 1.00 86.25 408 ILE A O 1
ATOM 3342 N N . GLY A 1 409 ? 31.232 -10.463 -22.697 1.00 81.44 409 GLY A N 1
ATOM 3343 C CA . GLY A 1 409 ? 31.437 -11.891 -22.950 1.00 81.44 409 GLY A CA 1
ATOM 3344 C C . GLY A 1 409 ? 30.223 -12.537 -23.621 1.00 81.44 409 GLY A C 1
ATOM 3345 O O . GLY A 1 409 ? 29.302 -11.853 -24.059 1.00 81.44 409 GLY A O 1
ATOM 3346 N N . ASP A 1 410 ? 30.177 -13.865 -23.598 1.00 79.88 410 ASP A N 1
ATOM 3347 C CA . ASP A 1 410 ? 29.249 -14.666 -24.414 1.00 79.88 410 ASP A CA 1
ATOM 3348 C C . ASP A 1 410 ? 27.759 -14.564 -24.010 1.00 79.88 410 ASP A C 1
ATOM 3350 O O . ASP A 1 410 ? 26.872 -15.024 -24.728 1.00 79.88 410 ASP A O 1
ATOM 3354 N N . ASN A 1 411 ? 27.449 -13.938 -22.868 1.00 78.81 411 ASN A N 1
ATOM 3355 C CA . ASN A 1 411 ? 26.082 -13.795 -22.339 1.00 78.81 411 ASN A CA 1
ATOM 3356 C C . ASN A 1 411 ? 25.228 -12.747 -23.085 1.00 78.81 411 ASN A C 1
ATOM 3358 O O . ASN A 1 411 ? 24.089 -12.464 -22.694 1.00 78.81 411 ASN A O 1
ATOM 3362 N N . GLY A 1 412 ? 25.775 -12.158 -24.146 1.00 84.50 412 GLY A N 1
ATOM 3363 C CA . GLY A 1 412 ? 25.114 -11.135 -24.937 1.00 84.50 412 GLY A CA 1
ATOM 3364 C C . GLY A 1 412 ? 25.183 -9.741 -24.319 1.00 84.50 412 GLY A C 1
ATOM 3365 O O . GLY A 1 412 ? 25.859 -9.483 -23.324 1.00 84.50 412 GLY A O 1
ATOM 3366 N N . PHE A 1 413 ? 24.486 -8.813 -24.957 1.00 91.50 413 PHE A N 1
ATOM 3367 C CA . PHE A 1 413 ? 24.663 -7.382 -24.772 1.00 91.50 413 PHE A CA 1
ATOM 3368 C C . PHE A 1 413 ? 23.395 -6.635 -25.159 1.00 91.50 413 PHE A C 1
ATOM 3370 O O . PHE A 1 413 ? 22.761 -6.984 -26.155 1.00 91.50 413 PHE A O 1
ATOM 3377 N N . THR A 1 414 ? 23.039 -5.598 -24.401 1.00 96.06 414 THR A N 1
ATOM 3378 C CA . THR A 1 414 ? 21.875 -4.764 -24.717 1.00 96.06 414 THR A CA 1
ATOM 3379 C C . THR A 1 414 ? 22.208 -3.284 -24.616 1.00 96.06 414 THR A C 1
ATOM 3381 O O . THR A 1 414 ? 22.760 -2.852 -23.607 1.00 96.06 414 THR A O 1
ATOM 3384 N N . ILE A 1 415 ? 21.810 -2.503 -25.620 1.00 97.19 415 ILE A N 1
ATOM 3385 C CA . ILE A 1 415 ? 21.789 -1.033 -25.574 1.00 97.19 415 ILE A CA 1
ATOM 3386 C C . ILE A 1 415 ? 20.349 -0.582 -25.782 1.00 97.19 415 ILE A C 1
ATOM 3388 O O . ILE A 1 415 ? 19.717 -1.021 -26.740 1.00 97.19 415 ILE A O 1
ATOM 3392 N N . SER A 1 416 ? 19.844 0.322 -24.946 1.00 96.38 416 SER A N 1
ATOM 3393 C CA . SER A 1 416 ? 18.514 0.905 -25.132 1.00 96.38 416 SER A CA 1
ATOM 3394 C C . SER A 1 416 ? 18.515 2.403 -24.885 1.00 96.38 416 SER A C 1
ATOM 3396 O O . SER A 1 416 ? 19.183 2.870 -23.965 1.00 96.38 416 SER A O 1
ATOM 3398 N N . PHE A 1 417 ? 17.782 3.158 -25.700 1.00 95.62 417 PHE A N 1
ATOM 3399 C CA . PHE A 1 417 ? 17.602 4.601 -25.531 1.00 95.62 417 PHE A CA 1
ATOM 3400 C C . PHE A 1 417 ? 16.367 5.112 -26.276 1.00 95.62 417 PHE A C 1
ATOM 3402 O O . PHE A 1 417 ? 15.838 4.488 -27.197 1.00 95.62 417 PHE A O 1
ATOM 3409 N N . TRP A 1 418 ? 15.933 6.307 -25.902 1.00 93.06 418 TRP A N 1
ATOM 3410 C CA . TRP A 1 418 ? 14.963 7.112 -26.629 1.00 93.06 418 TRP A CA 1
ATOM 3411 C C . TRP A 1 418 ? 15.660 8.085 -27.576 1.00 93.06 418 TRP A C 1
ATOM 3413 O O . TRP A 1 418 ? 16.674 8.685 -27.222 1.00 93.06 418 TRP A O 1
ATOM 3423 N N . ILE A 1 419 ? 15.088 8.298 -28.762 1.00 93.19 419 ILE A N 1
ATOM 3424 C CA . ILE A 1 419 ? 15.598 9.271 -29.732 1.00 93.19 419 ILE A CA 1
ATOM 3425 C C . ILE A 1 419 ? 14.476 10.036 -30.436 1.00 93.19 419 ILE A C 1
ATOM 3427 O O . ILE A 1 419 ? 13.439 9.467 -30.773 1.00 93.19 419 ILE A O 1
ATOM 3431 N N . GLU A 1 420 ? 14.699 11.324 -30.691 1.00 92.81 420 GLU A N 1
ATOM 3432 C CA . GLU A 1 420 ? 13.804 12.209 -31.441 1.00 92.81 420 GLU A CA 1
ATOM 3433 C C . GLU A 1 420 ? 14.606 12.963 -32.517 1.00 92.81 420 GLU A C 1
ATOM 3435 O O . GLU A 1 420 ? 15.231 13.986 -32.229 1.00 92.81 420 GLU A O 1
ATOM 3440 N N . PRO A 1 421 ? 14.629 12.496 -33.777 1.00 92.25 421 PRO A N 1
ATOM 3441 C CA . PRO A 1 421 ? 15.439 13.127 -34.813 1.00 92.25 421 PRO A CA 1
ATOM 3442 C C . PRO A 1 421 ? 14.745 14.361 -35.407 1.00 92.25 421 PRO A C 1
ATOM 3444 O O . PRO A 1 421 ? 13.599 14.308 -35.856 1.00 92.25 421 PRO A O 1
ATOM 3447 N N . PHE A 1 422 ? 15.452 15.484 -35.513 1.00 92.12 422 PHE A N 1
ATOM 3448 C CA . PHE A 1 422 ? 14.962 16.705 -36.171 1.00 92.12 422 PHE A CA 1
ATOM 3449 C C . PHE A 1 422 ? 15.273 16.748 -37.662 1.00 92.12 422 PHE A C 1
ATOM 3451 O O . PHE A 1 422 ? 14.551 17.379 -38.447 1.00 92.12 422 PHE A O 1
ATOM 3458 N N . HIS A 1 423 ? 16.323 16.043 -38.067 1.00 87.81 423 HIS A N 1
ATOM 3459 C CA . HIS A 1 423 ? 16.714 15.877 -39.455 1.00 87.81 423 HIS A CA 1
ATOM 3460 C C . HIS A 1 423 ? 16.855 14.389 -39.773 1.00 87.81 423 HIS A C 1
ATOM 3462 O O . HIS A 1 423 ? 17.428 13.627 -39.003 1.00 87.81 423 HIS A O 1
ATOM 3468 N N . LEU A 1 424 ? 16.301 13.980 -40.916 1.00 89.38 424 LEU A N 1
ATOM 3469 C CA . LEU A 1 424 ? 16.387 12.610 -41.412 1.00 89.38 424 LEU A CA 1
ATOM 3470 C C . LEU A 1 424 ? 17.539 12.527 -42.416 1.00 89.38 424 LEU A C 1
ATOM 3472 O O . LEU A 1 424 ? 17.517 13.173 -43.471 1.00 89.38 424 LEU A O 1
ATOM 3476 N N . GLY A 1 425 ? 18.557 11.749 -42.076 1.00 88.69 425 GLY A N 1
ATOM 3477 C CA . GLY A 1 425 ? 19.777 11.615 -42.857 1.00 88.69 425 GLY A CA 1
ATOM 3478 C C . GLY A 1 425 ? 20.583 10.401 -42.430 1.00 88.69 425 GLY A C 1
ATOM 3479 O O . GLY A 1 425 ? 20.062 9.519 -41.754 1.00 88.69 425 GLY A O 1
ATOM 3480 N N . THR A 1 426 ? 21.835 10.372 -42.871 1.00 91.12 426 THR A N 1
ATOM 3481 C CA . THR A 1 426 ? 22.853 9.491 -42.303 1.00 91.12 426 THR A CA 1
ATOM 3482 C C . THR A 1 426 ? 23.528 10.246 -41.170 1.00 91.12 426 THR A C 1
ATOM 3484 O O . THR A 1 426 ? 23.866 11.419 -41.350 1.00 91.12 426 THR A O 1
ATOM 3487 N N . SER A 1 427 ? 23.682 9.625 -40.006 1.00 90.94 427 SER A N 1
ATOM 3488 C CA . SER A 1 427 ? 24.318 10.251 -38.844 1.00 90.94 427 SER A CA 1
ATOM 3489 C C . SER A 1 427 ? 24.857 9.224 -37.862 1.00 90.94 427 SER A C 1
ATOM 3491 O O . SER A 1 427 ? 24.218 8.195 -37.663 1.00 90.94 427 SER A O 1
ATOM 3493 N N . HIS A 1 428 ? 25.967 9.534 -37.201 1.00 90.50 428 HIS A N 1
ATOM 3494 C CA . HIS A 1 428 ? 26.489 8.757 -36.079 1.00 90.50 428 HIS A CA 1
ATOM 3495 C C . HIS A 1 428 ? 25.805 9.196 -34.781 1.00 90.50 428 HIS A C 1
ATOM 3497 O O . HIS A 1 428 ? 25.520 10.383 -34.590 1.00 90.50 428 HIS A O 1
ATOM 3503 N N . ILE A 1 429 ? 25.495 8.231 -33.914 1.00 93.38 429 ILE A N 1
ATOM 3504 C CA . ILE A 1 429 ? 24.783 8.475 -32.655 1.00 93.38 429 ILE A CA 1
ATOM 3505 C C . ILE A 1 429 ? 25.640 8.031 -31.473 1.00 93.38 429 ILE A C 1
ATOM 3507 O O . ILE A 1 429 ? 25.949 8.859 -30.619 1.00 93.38 429 ILE A O 1
ATOM 3511 N N . ILE A 1 430 ? 26.010 6.750 -31.423 1.00 94.62 430 ILE A N 1
ATOM 3512 C CA . ILE A 1 430 ? 26.770 6.154 -30.318 1.00 94.62 430 ILE A CA 1
ATOM 3513 C C . ILE A 1 430 ? 27.944 5.371 -30.900 1.00 94.62 430 ILE A C 1
ATOM 3515 O O . ILE A 1 430 ? 27.761 4.630 -31.864 1.00 94.62 430 ILE A O 1
ATOM 3519 N N . GLU A 1 431 ? 29.117 5.513 -30.295 1.00 93.69 431 GLU A N 1
ATOM 3520 C CA . GLU A 1 431 ? 30.288 4.669 -30.536 1.00 93.69 431 GLU A CA 1
ATOM 3521 C C . GLU A 1 431 ? 30.765 4.087 -29.200 1.00 93.69 431 GLU A C 1
ATOM 3523 O O . GLU A 1 431 ? 30.846 4.792 -28.192 1.00 93.69 431 GLU A O 1
ATOM 3528 N N . ILE A 1 432 ? 31.051 2.790 -29.185 1.00 92.81 432 ILE A N 1
ATOM 3529 C CA . ILE A 1 432 ? 31.567 2.049 -28.034 1.00 92.81 432 ILE A CA 1
ATOM 3530 C C . ILE A 1 432 ? 32.787 1.268 -28.502 1.00 92.81 432 ILE A C 1
ATOM 3532 O O . ILE A 1 432 ? 32.723 0.630 -29.552 1.00 92.81 432 ILE A O 1
ATOM 3536 N N . GLY A 1 433 ? 33.854 1.260 -27.709 1.00 88.12 433 GLY A N 1
ATOM 3537 C CA . GLY A 1 433 ? 35.081 0.528 -28.024 1.00 88.12 433 GLY A CA 1
ATOM 3538 C C . GLY A 1 433 ? 36.222 1.437 -28.464 1.00 88.12 433 GLY A C 1
ATOM 3539 O O . GLY A 1 433 ? 36.275 2.614 -28.098 1.00 88.12 433 GLY A O 1
ATOM 3540 N N . ASP A 1 434 ? 37.164 0.865 -29.209 1.00 80.06 434 ASP A N 1
ATOM 3541 C CA . ASP A 1 434 ? 38.363 1.551 -29.690 1.00 80.06 434 ASP A CA 1
ATOM 3542 C C . ASP A 1 434 ? 38.508 1.455 -31.219 1.00 80.06 434 ASP A C 1
ATOM 3544 O O . ASP A 1 434 ? 37.603 1.033 -31.936 1.00 80.06 434 ASP A O 1
ATOM 3548 N N . THR A 1 435 ? 39.654 1.878 -31.753 1.00 76.19 435 THR A N 1
ATOM 3549 C CA . THR A 1 435 ? 39.898 1.868 -33.202 1.00 76.19 435 THR A CA 1
ATOM 3550 C C . THR A 1 435 ? 39.996 0.469 -33.813 1.00 76.19 435 THR A C 1
ATOM 3552 O O . THR A 1 435 ? 39.907 0.357 -35.032 1.00 76.19 435 THR A O 1
ATOM 3555 N N . ASN A 1 436 ? 40.225 -0.571 -33.007 1.00 78.06 436 ASN A N 1
ATOM 3556 C CA . ASN A 1 436 ? 40.421 -1.944 -33.472 1.00 78.06 436 ASN A CA 1
ATOM 3557 C C . ASN A 1 436 ? 39.140 -2.769 -33.382 1.00 78.06 436 ASN A C 1
ATOM 3559 O O . ASN A 1 436 ? 38.932 -3.643 -34.216 1.00 78.06 436 ASN A O 1
ATOM 3563 N N . TYR A 1 437 ? 38.303 -2.512 -32.375 1.00 86.88 437 TYR A N 1
ATOM 3564 C CA . TYR A 1 437 ? 37.041 -3.216 -32.197 1.00 86.88 437 TYR A CA 1
ATOM 3565 C C . TYR A 1 437 ? 35.994 -2.274 -31.612 1.00 86.88 437 TYR A C 1
ATOM 3567 O O . TYR A 1 437 ? 36.086 -1.854 -30.453 1.00 86.88 437 TYR A O 1
ATOM 3575 N N . LYS A 1 438 ? 34.990 -1.938 -32.425 1.00 90.12 438 LYS A N 1
ATOM 3576 C CA . LYS A 1 438 ? 33.945 -0.994 -32.037 1.00 90.12 438 LYS A CA 1
ATOM 3577 C C . LYS A 1 438 ? 32.547 -1.427 -32.425 1.00 90.12 438 LYS A C 1
ATOM 3579 O O . LYS A 1 438 ? 32.324 -2.131 -33.412 1.00 90.12 438 LYS A O 1
ATOM 3584 N N . CYS A 1 439 ? 31.609 -0.935 -31.631 1.00 92.88 439 CYS A N 1
ATOM 3585 C CA . CYS A 1 439 ? 30.185 -0.970 -31.882 1.00 92.88 439 CYS A CA 1
ATOM 3586 C C . CYS A 1 439 ? 29.702 0.449 -32.189 1.00 92.88 439 CYS A C 1
ATOM 3588 O O . CYS A 1 439 ? 29.922 1.376 -31.411 1.00 92.88 439 CYS A O 1
ATOM 3590 N N . GLU A 1 440 ? 29.002 0.610 -33.305 1.00 93.81 440 GLU A N 1
ATOM 3591 C CA . GLU A 1 440 ? 28.516 1.891 -33.800 1.00 93.81 440 GLU A CA 1
ATOM 3592 C C . GLU A 1 440 ? 27.010 1.839 -34.028 1.00 93.81 440 GLU A C 1
ATOM 3594 O O . GLU A 1 440 ? 26.496 0.984 -34.753 1.00 93.81 440 GLU A O 1
ATOM 3599 N N . ILE A 1 441 ? 26.302 2.812 -33.465 1.00 95.31 441 ILE A N 1
ATOM 3600 C CA . ILE A 1 441 ? 24.892 3.048 -33.745 1.00 95.31 441 ILE A CA 1
ATOM 3601 C C . ILE A 1 441 ? 24.784 4.290 -34.605 1.00 95.31 441 ILE A C 1
ATOM 3603 O O . ILE A 1 441 ? 25.238 5.380 -34.246 1.00 95.31 441 ILE A O 1
ATOM 3607 N N . GLN A 1 442 ? 24.145 4.115 -35.752 1.00 94.19 442 GLN A N 1
ATOM 3608 C CA . GLN A 1 442 ? 24.044 5.148 -36.763 1.00 94.19 442 GLN A CA 1
ATOM 3609 C C . GLN A 1 442 ? 22.696 5.086 -37.467 1.00 94.19 442 GLN A C 1
ATOM 3611 O O . GLN A 1 442 ? 22.046 4.045 -37.573 1.00 94.19 442 GLN A O 1
ATOM 3616 N N . THR A 1 443 ? 22.288 6.231 -37.985 1.00 94.69 443 THR A N 1
ATOM 3617 C CA . THR A 1 443 ? 21.202 6.324 -38.949 1.00 94.69 443 THR A CA 1
ATOM 3618 C C . THR A 1 443 ? 21.765 6.306 -40.354 1.00 94.69 443 THR A C 1
ATOM 3620 O O . THR A 1 443 ? 22.877 6.776 -40.594 1.00 94.69 443 THR A O 1
ATOM 3623 N N . TYR A 1 444 ? 20.998 5.779 -41.297 1.00 92.12 444 TYR A N 1
ATOM 3624 C CA . TYR A 1 444 ? 21.341 5.808 -42.711 1.00 92.12 444 TYR A CA 1
ATOM 3625 C C . TYR A 1 444 ? 20.078 5.972 -43.553 1.00 92.12 444 TYR A C 1
ATOM 3627 O O . TYR A 1 444 ? 18.966 5.666 -43.115 1.00 92.12 444 TYR A O 1
ATOM 3635 N N . ARG A 1 445 ? 20.236 6.519 -44.760 1.00 90.81 445 ARG A N 1
ATOM 3636 C CA . ARG A 1 445 ? 19.112 6.940 -45.598 1.00 90.81 445 ARG A CA 1
ATOM 3637 C C . ARG A 1 445 ? 19.000 6.102 -46.870 1.00 90.81 445 ARG A C 1
ATOM 3639 O O . ARG A 1 445 ? 19.908 6.114 -47.692 1.00 90.81 445 ARG A O 1
ATOM 3646 N N . ILE A 1 446 ? 17.842 5.473 -47.077 1.00 88.62 446 ILE A N 1
ATOM 3647 C CA . ILE A 1 446 ? 17.463 4.781 -48.320 1.00 88.62 446 ILE A CA 1
ATOM 3648 C C . ILE A 1 446 ? 16.158 5.384 -48.838 1.00 88.62 446 ILE A C 1
ATOM 3650 O O . ILE A 1 446 ? 15.201 5.534 -48.085 1.00 88.62 446 ILE A O 1
ATOM 3654 N N . LEU A 1 447 ? 16.093 5.724 -50.133 1.00 84.44 447 LEU A N 1
ATOM 3655 C CA . LEU A 1 447 ? 14.856 6.147 -50.818 1.00 84.44 447 LEU A CA 1
ATOM 3656 C C . LEU A 1 447 ? 14.030 7.180 -50.018 1.00 84.44 447 LEU A C 1
ATOM 3658 O O . LEU A 1 447 ? 12.816 7.069 -49.872 1.00 84.44 447 LEU A O 1
ATOM 3662 N N . LYS A 1 448 ? 14.713 8.205 -49.487 1.00 85.44 448 LYS A N 1
ATOM 3663 C CA . LYS A 1 448 ? 14.166 9.295 -48.648 1.00 85.44 448 LYS A CA 1
ATOM 3664 C C . LYS A 1 448 ? 13.700 8.911 -47.234 1.00 85.44 448 LYS A C 1
ATOM 3666 O O . LYS A 1 448 ? 13.332 9.821 -46.496 1.00 85.44 448 LYS A O 1
ATOM 3671 N N . LYS A 1 449 ? 13.772 7.644 -46.841 1.00 91.25 449 LYS A N 1
ATOM 3672 C CA . LYS A 1 449 ? 13.514 7.166 -45.479 1.00 91.25 449 LYS A CA 1
ATOM 3673 C C . LYS A 1 449 ? 14.829 6.998 -44.720 1.00 91.25 449 LYS A C 1
ATOM 3675 O O . LYS A 1 449 ? 15.844 6.653 -45.321 1.00 91.25 449 LYS A O 1
ATOM 3680 N N . THR A 1 450 ? 14.807 7.260 -43.420 1.00 94.31 450 THR A N 1
ATOM 3681 C CA . THR A 1 450 ? 15.966 7.090 -42.540 1.00 94.31 450 THR A CA 1
ATOM 3682 C C . THR A 1 450 ? 15.705 5.934 -41.598 1.00 94.31 450 THR A C 1
ATOM 3684 O O . THR A 1 450 ? 14.669 5.908 -40.947 1.00 94.31 450 THR A O 1
ATOM 3687 N N . PHE A 1 451 ? 16.646 5.007 -41.523 1.00 95.44 451 PHE A N 1
ATOM 3688 C CA . PHE A 1 451 ? 16.595 3.820 -40.679 1.00 95.44 451 PHE A CA 1
ATOM 3689 C C . PHE A 1 451 ? 17.723 3.892 -39.661 1.00 95.44 451 PHE A C 1
ATOM 3691 O O . PHE A 1 451 ? 18.742 4.541 -39.916 1.00 95.44 451 PHE A O 1
ATOM 3698 N N . ILE A 1 452 ? 17.549 3.230 -38.524 1.00 95.75 452 ILE A N 1
ATOM 3699 C CA . ILE A 1 452 ? 18.611 3.046 -37.538 1.00 95.75 452 ILE A CA 1
ATOM 3700 C C . ILE A 1 452 ? 19.245 1.667 -37.713 1.00 95.75 452 ILE A C 1
ATOM 3702 O O . ILE A 1 452 ? 18.557 0.708 -38.069 1.00 95.75 452 ILE A O 1
ATOM 3706 N N . ARG A 1 453 ? 20.557 1.575 -37.513 1.00 94.56 453 ARG A N 1
ATOM 3707 C CA . ARG A 1 453 ? 21.322 0.329 -37.581 1.00 94.56 453 ARG A CA 1
ATOM 3708 C C . ARG A 1 453 ? 22.374 0.289 -36.485 1.00 94.56 453 ARG A C 1
ATOM 3710 O O . ARG A 1 453 ? 22.864 1.342 -36.068 1.00 94.56 453 ARG A O 1
ATOM 3717 N N . LEU A 1 454 ? 22.740 -0.921 -36.093 1.00 93.94 454 LEU A N 1
ATOM 3718 C CA . LEU A 1 454 ? 23.888 -1.185 -35.239 1.00 93.94 454 LEU A CA 1
ATOM 3719 C C . LEU A 1 454 ? 24.914 -1.978 -36.039 1.00 93.94 454 LEU A C 1
ATOM 3721 O O . LEU A 1 454 ? 24.557 -2.896 -36.779 1.00 93.94 454 LEU A O 1
ATOM 3725 N N . CYS A 1 455 ? 26.173 -1.585 -35.907 1.00 91.62 455 CYS A N 1
ATOM 3726 C CA . CYS A 1 455 ? 27.306 -2.250 -36.520 1.00 91.62 455 CYS A CA 1
ATOM 3727 C C . CYS A 1 455 ? 28.292 -2.667 -35.435 1.00 91.62 455 CYS A C 1
ATOM 3729 O O . CYS A 1 455 ? 28.638 -1.833 -34.606 1.00 91.62 455 CYS A O 1
ATOM 3731 N N . VAL A 1 456 ? 28.770 -3.907 -35.455 1.00 90.00 456 VAL A N 1
ATOM 3732 C CA . VAL A 1 456 ? 29.914 -4.341 -34.640 1.00 90.00 456 VAL A CA 1
ATOM 3733 C C . VAL A 1 456 ? 30.970 -4.875 -35.583 1.00 90.00 456 VAL A C 1
ATOM 3735 O O . VAL A 1 456 ? 30.663 -5.736 -36.405 1.00 90.00 456 VAL A O 1
ATOM 3738 N N . ASP A 1 457 ? 32.174 -4.314 -35.506 1.00 85.06 457 ASP A N 1
ATOM 3739 C CA . ASP A 1 457 ? 33.312 -4.697 -36.352 1.00 85.06 457 ASP A CA 1
ATOM 3740 C C . ASP A 1 457 ? 32.962 -4.756 -37.857 1.00 85.06 457 ASP A C 1
ATOM 3742 O O . ASP A 1 457 ? 33.200 -5.725 -38.575 1.00 85.06 457 ASP A O 1
ATOM 3746 N N . GLY A 1 458 ? 32.273 -3.714 -38.336 1.00 84.00 458 GLY A N 1
ATOM 3747 C CA . GLY A 1 458 ? 31.857 -3.579 -39.737 1.00 84.00 458 GLY A CA 1
ATOM 3748 C C . GLY A 1 458 ? 30.644 -4.421 -40.159 1.00 84.00 458 GLY A C 1
ATOM 3749 O O . GLY A 1 458 ? 30.091 -4.179 -41.233 1.00 84.00 458 GLY A O 1
ATOM 3750 N N . GLN A 1 459 ? 30.173 -5.351 -39.327 1.00 88.44 459 GLN A N 1
ATOM 3751 C CA . GLN A 1 459 ? 28.963 -6.131 -39.587 1.00 88.44 459 GLN A CA 1
ATOM 3752 C C . GLN A 1 459 ? 27.740 -5.397 -39.053 1.00 88.44 459 GLN A C 1
ATOM 3754 O O . GLN A 1 459 ? 27.669 -5.094 -37.866 1.00 88.44 459 GLN A O 1
ATOM 3759 N N . CYS A 1 460 ? 26.773 -5.106 -39.923 1.00 89.44 460 CYS A N 1
ATOM 3760 C CA . CYS A 1 460 ? 25.639 -4.246 -39.602 1.00 89.44 460 CYS A CA 1
ATOM 3761 C C . CYS A 1 460 ? 24.300 -4.942 -39.825 1.00 89.44 460 CYS A C 1
ATOM 3763 O O . CYS A 1 460 ? 24.118 -5.621 -40.831 1.00 89.44 460 CYS A O 1
ATOM 3765 N N . PHE A 1 461 ? 23.327 -4.629 -38.974 1.00 91.12 461 PHE A N 1
ATOM 3766 C CA . PHE A 1 461 ? 21.916 -4.949 -39.184 1.00 91.12 461 PHE A CA 1
ATOM 3767 C C . PHE A 1 461 ? 21.065 -3.715 -38.890 1.00 91.12 461 PHE A C 1
ATOM 3769 O O . PHE A 1 461 ? 21.419 -2.865 -38.067 1.00 91.12 461 PHE A O 1
ATOM 3776 N N . ALA A 1 462 ? 19.977 -3.568 -39.636 1.00 92.50 462 ALA A N 1
ATOM 3777 C CA . ALA A 1 462 ? 19.203 -2.342 -39.704 1.00 92.50 462 ALA A CA 1
ATOM 3778 C C . ALA A 1 462 ? 17.725 -2.591 -39.446 1.00 92.50 462 ALA A C 1
ATOM 3780 O O . ALA A 1 462 ? 17.192 -3.619 -39.840 1.00 92.50 462 ALA A O 1
ATOM 3781 N N . SER A 1 463 ? 17.076 -1.592 -38.855 1.00 93.94 463 SER A N 1
ATOM 3782 C CA . SER A 1 463 ? 15.622 -1.558 -38.688 1.00 93.94 463 SER A CA 1
ATOM 3783 C C . SER A 1 463 ? 14.902 -1.659 -40.033 1.00 93.94 463 SER A C 1
ATOM 3785 O O . SER A 1 463 ? 15.348 -1.092 -41.037 1.00 93.94 463 SER A O 1
ATOM 3787 N N . GLU A 1 464 ? 13.753 -2.329 -40.031 1.00 91.31 464 GLU A N 1
ATOM 3788 C CA . GLU A 1 464 ? 12.813 -2.346 -41.152 1.00 91.31 464 GLU A CA 1
ATOM 3789 C C . GLU A 1 464 ? 11.892 -1.125 -41.124 1.00 91.31 464 GLU A C 1
ATOM 3791 O O . GLU A 1 464 ? 11.413 -0.655 -42.163 1.00 91.31 464 GLU A O 1
ATOM 3796 N N . ARG A 1 465 ? 11.638 -0.578 -39.929 1.00 90.88 465 ARG A N 1
ATOM 3797 C CA . ARG A 1 465 ? 10.806 0.614 -39.754 1.00 90.88 465 ARG A CA 1
ATOM 3798 C C . ARG A 1 465 ? 11.657 1.884 -39.742 1.00 90.88 465 ARG A C 1
ATOM 3800 O O . ARG A 1 465 ? 12.584 2.007 -38.946 1.00 90.88 465 ARG A O 1
ATOM 3807 N N . PRO A 1 466 ? 11.329 2.884 -40.580 1.00 92.56 466 PRO A N 1
ATOM 3808 C CA . PRO A 1 466 ? 12.077 4.129 -40.604 1.00 92.56 466 PRO A CA 1
ATOM 3809 C C . PRO A 1 466 ? 11.745 5.015 -39.400 1.00 92.56 466 PRO A C 1
ATOM 3811 O O . PRO A 1 466 ? 10.594 5.097 -38.964 1.00 92.56 466 PRO A O 1
ATOM 3814 N N . LEU A 1 467 ? 12.740 5.774 -38.949 1.00 92.31 467 LEU A N 1
ATOM 3815 C CA . LEU A 1 467 ? 12.557 6.871 -38.009 1.00 92.31 467 LEU A CA 1
ATOM 3816 C C . LEU A 1 467 ? 11.743 8.004 -38.641 1.00 92.31 467 LEU A C 1
ATOM 3818 O O . LEU A 1 467 ? 11.814 8.273 -39.848 1.00 92.31 467 LEU A O 1
ATOM 3822 N N . ARG A 1 468 ? 10.998 8.714 -37.795 1.00 90.69 468 ARG A N 1
ATOM 3823 C CA . ARG A 1 468 ? 10.164 9.851 -38.185 1.00 90.69 468 ARG A CA 1
ATOM 3824 C C . ARG A 1 468 ? 10.669 11.131 -37.539 1.00 90.69 468 ARG A C 1
ATOM 3826 O O . ARG A 1 468 ? 11.168 11.138 -36.420 1.00 90.69 468 ARG A O 1
ATOM 3833 N N . LYS A 1 469 ? 10.571 12.226 -38.289 1.00 91.19 469 LYS A N 1
ATOM 3834 C CA . LYS A 1 469 ? 11.055 13.539 -37.862 1.00 91.19 469 LYS A CA 1
ATOM 3835 C C . LYS A 1 469 ? 10.192 14.069 -36.713 1.00 91.19 469 LYS A C 1
ATOM 3837 O O . LYS A 1 469 ? 8.982 14.151 -36.889 1.00 91.19 469 LYS A O 1
ATOM 3842 N N . LYS A 1 470 ? 10.827 14.530 -35.627 1.00 88.88 470 LYS A N 1
ATOM 3843 C CA . LYS A 1 470 ? 10.181 15.075 -34.416 1.00 88.88 470 LYS A CA 1
ATOM 3844 C C . LYS A 1 470 ? 9.205 14.094 -33.758 1.00 88.88 470 LYS A C 1
ATOM 3846 O O . LYS A 1 470 ? 8.150 14.484 -33.268 1.00 88.88 470 LYS A O 1
ATOM 3851 N N . GLU A 1 471 ? 9.535 12.809 -33.812 1.00 87.19 471 GLU A N 1
ATOM 3852 C CA . GLU A 1 471 ? 8.790 11.771 -33.113 1.00 87.19 471 GLU A CA 1
ATOM 3853 C C . GLU A 1 471 ? 9.747 10.966 -32.237 1.00 87.19 471 GLU A C 1
ATOM 3855 O O . GLU A 1 471 ? 10.772 10.472 -32.714 1.00 87.19 471 GLU A O 1
ATOM 3860 N N . TRP A 1 472 ? 9.395 10.827 -30.960 1.00 87.81 472 TRP A N 1
ATOM 3861 C CA . TRP A 1 472 ? 10.127 9.982 -30.029 1.00 87.81 472 TRP A CA 1
ATOM 3862 C C . TRP A 1 472 ? 9.968 8.513 -30.405 1.00 87.81 472 TRP A C 1
ATOM 3864 O O . TRP A 1 472 ? 8.855 8.012 -30.571 1.00 87.81 472 TRP A O 1
ATOM 3874 N N . THR A 1 473 ? 11.099 7.829 -30.514 1.00 90.44 473 THR A N 1
ATOM 3875 C CA . THR A 1 473 ? 11.177 6.393 -30.771 1.00 90.44 473 THR A CA 1
ATOM 3876 C C . THR A 1 473 ? 12.100 5.763 -29.739 1.00 90.44 473 THR A C 1
ATOM 3878 O O . THR A 1 473 ? 13.223 6.232 -29.558 1.00 90.44 473 THR A O 1
ATOM 3881 N N . HIS A 1 474 ? 11.634 4.722 -29.055 1.00 91.62 474 HIS A N 1
ATOM 3882 C CA . HIS A 1 474 ? 12.492 3.889 -28.221 1.00 91.62 474 HIS A CA 1
ATOM 3883 C C . HIS A 1 474 ? 13.155 2.848 -29.105 1.00 91.62 474 HIS A C 1
ATOM 3885 O O . HIS A 1 474 ? 12.466 2.163 -29.867 1.00 91.62 474 HIS A O 1
ATOM 3891 N N . VAL A 1 475 ? 14.471 2.730 -28.998 1.00 95.25 475 VAL A N 1
ATOM 3892 C CA . VAL A 1 475 ? 15.255 1.753 -29.741 1.00 95.25 475 VAL A CA 1
ATOM 3893 C C . VAL A 1 475 ? 16.026 0.902 -28.748 1.00 95.25 475 VAL A C 1
ATOM 3895 O O . VAL A 1 475 ? 16.794 1.434 -27.950 1.00 95.25 475 VAL A O 1
ATOM 3898 N N . GLY A 1 476 ? 15.822 -0.410 -28.823 1.00 96.38 476 GLY A N 1
ATOM 3899 C CA . GLY A 1 476 ? 16.604 -1.405 -28.098 1.00 96.38 476 GLY A CA 1
ATOM 3900 C C . GLY A 1 476 ? 17.369 -2.282 -29.080 1.00 96.38 476 GLY A C 1
ATOM 3901 O O . GLY A 1 476 ? 16.784 -2.793 -30.029 1.00 96.38 476 GLY A O 1
ATOM 3902 N N . PHE A 1 477 ? 18.660 -2.477 -28.861 1.00 96.44 477 PHE A N 1
ATOM 3903 C CA . PHE A 1 477 ? 19.474 -3.448 -29.581 1.00 96.44 477 PHE A CA 1
ATOM 3904 C C . PHE A 1 477 ? 19.867 -4.555 -28.619 1.00 96.44 477 PHE A C 1
ATOM 3906 O O . PHE A 1 477 ? 20.526 -4.275 -27.621 1.00 96.44 477 PHE A O 1
ATOM 3913 N N . VAL A 1 478 ? 19.489 -5.793 -28.928 1.00 95.00 478 VAL A N 1
ATOM 3914 C CA . VAL A 1 478 ? 19.848 -6.981 -28.149 1.00 95.00 478 VAL A CA 1
ATOM 3915 C C . VAL A 1 478 ? 20.705 -7.886 -29.023 1.00 95.00 478 VAL A C 1
ATOM 3917 O O . VAL A 1 478 ? 20.254 -8.348 -30.067 1.00 95.00 478 VAL A O 1
ATOM 3920 N N . LEU A 1 479 ? 21.939 -8.142 -28.600 1.00 91.25 479 LEU A N 1
ATOM 3921 C CA . LEU A 1 479 ? 22.867 -9.047 -29.270 1.00 91.25 479 LEU A CA 1
ATOM 3922 C C . LEU A 1 479 ? 23.179 -10.246 -28.380 1.00 91.25 479 LEU A C 1
ATOM 3924 O O . LEU A 1 479 ? 23.366 -10.121 -27.174 1.00 91.25 479 LEU A O 1
ATOM 3928 N N . THR A 1 480 ? 23.283 -11.412 -28.997 1.00 86.50 480 THR A N 1
ATOM 3929 C CA . THR A 1 480 ? 23.781 -12.663 -28.418 1.00 86.50 480 THR A CA 1
ATOM 3930 C C . THR A 1 480 ? 24.774 -13.280 -29.402 1.00 86.50 480 THR A C 1
ATOM 3932 O O . THR A 1 480 ? 24.911 -12.797 -30.524 1.00 86.50 480 THR A O 1
ATOM 3935 N N . GLU A 1 481 ? 25.409 -14.395 -29.046 1.00 79.44 481 GLU A N 1
ATOM 3936 C CA . GLU A 1 481 ? 26.250 -15.152 -29.989 1.00 79.44 481 GLU A CA 1
ATOM 3937 C C . GLU A 1 481 ? 25.492 -15.684 -31.220 1.00 79.44 481 GLU A C 1
ATOM 3939 O O . GLU A 1 481 ? 26.109 -16.024 -32.227 1.00 79.44 481 GLU A O 1
ATOM 3944 N N . THR A 1 482 ? 24.159 -15.784 -31.153 1.00 79.50 482 THR A N 1
ATOM 3945 C CA . THR A 1 482 ? 23.349 -16.450 -32.191 1.00 79.50 482 THR A CA 1
ATOM 3946 C C . THR A 1 482 ? 22.277 -15.566 -32.817 1.00 79.50 482 THR A C 1
ATOM 3948 O O . THR A 1 482 ? 21.725 -15.928 -33.855 1.00 79.50 482 THR A O 1
ATOM 3951 N N . LYS A 1 483 ? 21.975 -14.414 -32.215 1.00 87.00 483 LYS A N 1
ATOM 3952 C CA . LYS A 1 483 ? 20.878 -13.526 -32.617 1.00 87.00 483 LYS A CA 1
ATOM 3953 C C . LYS A 1 483 ? 21.230 -12.065 -32.394 1.00 87.00 483 LYS A C 1
ATOM 3955 O O . LYS A 1 483 ? 21.780 -11.729 -31.343 1.00 87.00 483 LYS A O 1
ATOM 3960 N N . ALA A 1 484 ? 20.816 -11.215 -33.325 1.00 90.12 484 ALA A N 1
ATOM 3961 C CA . ALA A 1 484 ? 20.798 -9.768 -33.173 1.00 90.12 484 ALA A CA 1
ATOM 3962 C C . ALA A 1 484 ? 19.372 -9.256 -33.426 1.00 90.12 484 ALA A C 1
ATOM 3964 O O . ALA A 1 484 ? 18.781 -9.547 -34.464 1.00 90.12 484 ALA A O 1
ATOM 3965 N N . ILE A 1 485 ? 18.800 -8.529 -32.466 1.00 93.81 485 ILE A N 1
ATOM 3966 C CA . ILE A 1 485 ? 17.402 -8.088 -32.494 1.00 93.81 485 ILE A CA 1
ATOM 3967 C C . ILE A 1 485 ? 17.345 -6.574 -32.303 1.00 93.81 485 ILE A C 1
ATOM 3969 O O . ILE A 1 485 ? 17.973 -6.038 -31.386 1.00 93.81 485 ILE A O 1
ATOM 3973 N N . ILE A 1 486 ? 16.582 -5.886 -33.156 1.00 95.44 486 ILE A N 1
ATOM 3974 C CA . ILE A 1 486 ? 16.200 -4.484 -32.940 1.00 95.44 486 ILE A CA 1
ATOM 3975 C C . ILE A 1 486 ? 14.767 -4.462 -32.438 1.00 95.44 486 ILE A C 1
ATOM 3977 O O . ILE A 1 486 ? 13.872 -5.031 -33.059 1.00 95.44 486 ILE A O 1
ATOM 3981 N N . TYR A 1 487 ? 14.550 -3.746 -31.347 1.00 94.44 487 TYR A N 1
ATOM 3982 C CA . TYR A 1 487 ? 13.241 -3.417 -30.821 1.00 94.44 487 TYR A CA 1
ATOM 3983 C C . TYR A 1 487 ? 12.936 -1.952 -31.106 1.00 94.44 487 TYR A C 1
ATOM 3985 O O . TYR A 1 487 ? 13.736 -1.070 -30.793 1.00 94.44 487 TYR A O 1
ATOM 3993 N N . MET A 1 488 ? 11.754 -1.691 -31.652 1.00 91.12 488 MET A N 1
ATOM 3994 C CA . MET A 1 488 ? 11.240 -0.352 -31.923 1.00 91.12 488 MET A CA 1
ATOM 3995 C C . MET A 1 488 ? 9.969 -0.152 -31.104 1.00 91.12 488 MET A C 1
ATOM 3997 O O . MET A 1 488 ? 8.988 -0.874 -31.277 1.00 91.12 488 MET A O 1
ATOM 4001 N N . ASN A 1 489 ? 9.982 0.824 -30.196 1.00 85.62 489 ASN A N 1
ATOM 4002 C CA . ASN A 1 489 ? 8.889 1.088 -29.254 1.00 85.62 489 ASN A CA 1
ATOM 4003 C C . ASN A 1 489 ? 8.476 -0.156 -28.446 1.00 85.62 489 ASN A C 1
ATOM 4005 O O . ASN A 1 489 ? 7.293 -0.460 -28.304 1.00 85.62 489 ASN A O 1
ATOM 4009 N N . GLY A 1 490 ? 9.477 -0.883 -27.938 1.00 80.50 490 GLY A N 1
ATOM 4010 C CA . GLY A 1 490 ? 9.277 -2.025 -27.042 1.00 80.50 490 GLY A CA 1
ATOM 4011 C C . GLY A 1 490 ? 8.827 -3.311 -27.740 1.00 80.50 490 GLY A C 1
ATOM 4012 O O . GLY A 1 490 ? 8.555 -4.294 -27.063 1.00 80.50 490 GLY A O 1
ATOM 4013 N N . LYS A 1 491 ? 8.733 -3.317 -29.076 1.00 84.44 491 LYS A N 1
ATOM 4014 C CA . LYS A 1 491 ? 8.340 -4.482 -29.880 1.00 84.44 491 LYS A CA 1
ATOM 4015 C C . LYS A 1 491 ? 9.440 -4.886 -30.857 1.00 84.44 491 LYS A C 1
ATOM 4017 O O . LYS A 1 491 ? 10.124 -3.989 -31.355 1.00 84.44 491 LYS A O 1
ATOM 4022 N N . PRO A 1 492 ? 9.616 -6.189 -31.137 1.00 89.81 492 PRO A N 1
ATOM 4023 C CA . PRO A 1 492 ? 10.610 -6.646 -32.099 1.00 89.81 492 PRO A CA 1
ATOM 4024 C C . PRO A 1 492 ? 10.301 -6.059 -33.483 1.00 89.81 492 PRO A C 1
ATOM 4026 O O . PRO A 1 492 ? 9.154 -6.060 -33.935 1.00 89.81 492 PRO A O 1
ATOM 4029 N N . ASP A 1 493 ? 11.327 -5.504 -34.122 1.00 91.88 493 ASP A N 1
ATOM 4030 C CA . ASP A 1 493 ? 11.279 -4.937 -35.473 1.00 91.88 493 ASP A CA 1
ATOM 4031 C C . ASP A 1 493 ? 11.967 -5.864 -36.474 1.00 91.88 493 ASP A C 1
ATOM 4033 O O . ASP A 1 493 ? 11.372 -6.234 -37.478 1.00 91.88 493 ASP A O 1
ATOM 4037 N N . VAL A 1 494 ? 13.197 -6.279 -36.165 1.00 90.00 494 VAL A N 1
ATOM 4038 C CA . VAL A 1 494 ? 13.969 -7.236 -36.964 1.00 90.00 494 VAL A CA 1
ATOM 4039 C C . VAL A 1 494 ? 14.733 -8.178 -36.041 1.00 90.00 494 VAL A C 1
ATOM 4041 O O . VAL A 1 494 ? 15.258 -7.750 -35.011 1.00 90.00 494 VAL A O 1
ATOM 4044 N N . GLU A 1 495 ? 14.803 -9.448 -36.428 1.00 89.12 495 GLU A N 1
ATOM 4045 C CA . GLU A 1 495 ? 15.670 -10.468 -35.838 1.00 89.12 495 GLU A CA 1
ATOM 4046 C C . GLU A 1 495 ? 16.542 -11.046 -36.953 1.00 89.12 495 GLU A C 1
ATOM 4048 O O . GLU A 1 495 ? 16.026 -11.526 -37.962 1.00 89.12 495 GLU A O 1
ATOM 4053 N N . ASP A 1 496 ? 17.857 -10.994 -36.767 1.00 81.56 496 ASP A N 1
ATOM 4054 C CA . ASP A 1 496 ? 18.834 -11.601 -37.664 1.00 81.56 496 ASP A CA 1
ATOM 4055 C C . ASP A 1 496 ? 19.512 -12.779 -36.953 1.00 81.56 496 ASP A C 1
ATOM 4057 O O . ASP A 1 496 ? 20.007 -12.650 -35.824 1.00 81.56 496 ASP A O 1
ATOM 4061 N N . LEU A 1 497 ? 19.507 -13.947 -37.598 1.00 73.12 497 LEU A N 1
ATOM 4062 C CA . LEU A 1 497 ? 20.196 -15.136 -37.103 1.00 73.12 497 LEU A CA 1
ATOM 4063 C C . LEU A 1 497 ? 21.676 -14.978 -37.443 1.00 73.12 497 LEU A C 1
ATOM 4065 O O . LEU A 1 497 ? 22.040 -14.856 -38.610 1.00 73.12 497 LEU A O 1
ATOM 4069 N N . VAL A 1 498 ? 22.545 -14.998 -36.434 1.00 61.94 498 VAL A N 1
ATOM 4070 C CA . VAL A 1 498 ? 23.976 -14.700 -36.583 1.00 61.94 498 VAL A CA 1
ATOM 4071 C C . VAL A 1 498 ? 24.693 -15.880 -37.256 1.00 61.94 498 VAL A C 1
ATOM 4073 O O . VAL A 1 498 ? 25.407 -16.662 -36.639 1.00 61.94 498 VAL A O 1
ATOM 4076 N N . GLY A 1 499 ? 24.512 -16.004 -38.570 1.00 54.41 499 GLY A N 1
ATOM 4077 C CA . GLY A 1 499 ? 25.312 -16.816 -39.486 1.00 54.41 499 GLY A CA 1
ATOM 4078 C C . GLY A 1 499 ? 26.400 -15.970 -40.149 1.00 54.41 499 GLY A C 1
ATOM 4079 O O . GLY A 1 499 ? 26.509 -15.967 -41.370 1.00 54.41 499 GLY A O 1
ATOM 4080 N N . GLY A 1 500 ? 27.149 -15.202 -39.344 1.00 59.47 500 GLY A N 1
ATOM 4081 C CA . GLY A 1 500 ? 28.111 -14.183 -39.797 1.00 59.47 500 GLY A CA 1
ATOM 4082 C C . GLY A 1 500 ? 27.716 -12.727 -39.502 1.00 59.47 500 GLY A C 1
ATOM 4083 O O . GLY A 1 500 ? 28.275 -11.830 -40.121 1.00 59.47 500 GLY A O 1
ATOM 4084 N N . GLY A 1 501 ? 26.751 -12.490 -38.608 1.00 64.44 501 GLY A N 1
ATOM 4085 C CA . GLY A 1 501 ? 26.360 -11.157 -38.121 1.00 64.44 501 GLY A CA 1
ATOM 4086 C C . GLY A 1 501 ? 27.185 -10.658 -36.917 1.00 64.44 501 GLY A C 1
ATOM 4087 O O . GLY A 1 501 ? 28.030 -11.401 -36.410 1.00 64.44 501 GLY A O 1
ATOM 4088 N N . PRO A 1 502 ? 26.924 -9.424 -36.439 1.00 73.38 502 PRO A N 1
ATOM 4089 C CA . PRO A 1 502 ? 27.748 -8.747 -35.438 1.00 73.38 502 PRO A CA 1
ATOM 4090 C C . PRO A 1 502 ? 27.834 -9.514 -34.118 1.00 73.38 502 PRO A C 1
ATOM 4092 O O . PRO A 1 502 ? 26.813 -9.841 -33.513 1.00 73.38 502 PRO A O 1
ATOM 4095 N N . LYS A 1 503 ? 29.062 -9.739 -33.640 1.00 82.06 503 LYS A N 1
ATOM 4096 C CA . LYS A 1 503 ? 29.332 -10.438 -32.378 1.00 82.06 503 LYS A CA 1
ATOM 4097 C C . LYS A 1 503 ? 29.753 -9.456 -31.291 1.00 82.06 503 LYS A C 1
ATOM 4099 O O . LYS A 1 503 ? 30.727 -8.733 -31.480 1.00 82.06 503 LYS A O 1
ATOM 4104 N N . PRO A 1 504 ? 29.070 -9.408 -30.139 1.00 83.69 504 PRO A N 1
ATOM 4105 C CA . PRO A 1 504 ? 29.393 -8.414 -29.123 1.00 83.69 504 PRO A CA 1
ATOM 4106 C C . PRO A 1 504 ? 30.590 -8.828 -28.248 1.00 83.69 504 PRO A C 1
ATOM 4108 O O . PRO A 1 504 ? 31.172 -7.976 -27.581 1.00 83.69 504 PRO A O 1
ATOM 4111 N N . SER A 1 505 ? 30.977 -10.106 -28.252 1.00 87.69 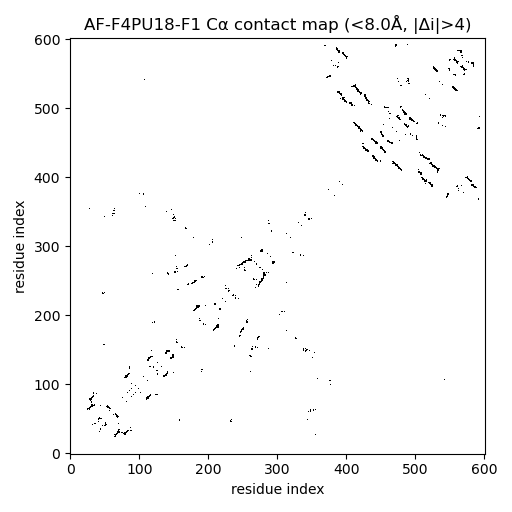505 SER A N 1
ATOM 4112 C CA . SER A 1 505 ? 32.068 -10.637 -27.432 1.00 87.69 505 SER A CA 1
ATOM 4113 C C . SER A 1 505 ? 33.404 -9.959 -27.730 1.00 87.69 505 SER A C 1
ATOM 4115 O O . SER A 1 505 ? 33.801 -9.810 -28.883 1.00 87.69 505 SER A O 1
ATOM 4117 N N . GLY A 1 506 ? 34.095 -9.530 -26.674 1.00 87.25 506 GLY A N 1
ATOM 4118 C CA . GLY A 1 506 ? 35.339 -8.764 -26.760 1.00 87.25 506 GLY A CA 1
ATOM 4119 C C . GLY A 1 506 ? 35.156 -7.245 -26.844 1.00 87.25 506 GLY A C 1
ATOM 4120 O O . GLY A 1 506 ? 36.145 -6.526 -26.717 1.00 87.25 506 GLY A O 1
ATOM 4121 N N . LEU A 1 507 ? 33.925 -6.734 -26.991 1.00 88.81 507 LEU A N 1
ATOM 4122 C CA . LEU A 1 507 ? 33.667 -5.292 -26.980 1.00 88.81 507 LEU A CA 1
ATOM 4123 C C . LEU A 1 507 ? 34.001 -4.692 -25.609 1.00 88.81 507 LEU A C 1
ATOM 4125 O O . LEU A 1 507 ? 33.397 -5.060 -24.602 1.00 88.81 507 LEU A O 1
ATOM 4129 N N . ASP A 1 508 ? 34.946 -3.753 -25.582 1.00 90.12 508 ASP A N 1
ATOM 4130 C CA . ASP A 1 508 ? 35.371 -3.045 -24.374 1.00 90.12 508 ASP A CA 1
ATOM 4131 C C . ASP A 1 508 ? 34.595 -1.729 -24.205 1.00 90.12 508 ASP A C 1
ATOM 4133 O O . ASP A 1 508 ? 34.700 -0.809 -25.014 1.00 90.12 508 ASP A O 1
ATOM 4137 N N . LEU A 1 509 ? 33.847 -1.602 -23.109 1.00 90.44 509 LEU A N 1
ATOM 4138 C CA . LEU A 1 509 ? 33.113 -0.391 -22.746 1.00 90.44 509 LEU A CA 1
ATOM 4139 C C . LEU A 1 509 ? 33.952 0.607 -21.947 1.00 90.44 509 LEU A C 1
ATOM 4141 O O . LEU A 1 509 ? 33.403 1.386 -21.175 1.00 90.44 509 LEU A O 1
ATOM 4145 N N . LYS A 1 510 ? 35.278 0.620 -22.088 1.00 90.06 510 LYS A N 1
ATOM 4146 C CA . LYS A 1 510 ? 36.142 1.630 -21.458 1.00 90.06 510 LYS A CA 1
ATOM 4147 C C . LYS A 1 510 ? 35.787 3.057 -21.881 1.00 90.06 510 LYS A C 1
ATOM 4149 O O . LYS A 1 510 ? 35.919 3.977 -21.071 1.00 90.06 510 LYS A O 1
ATOM 4154 N N . VAL A 1 511 ? 35.355 3.230 -23.132 1.00 90.50 511 VAL A N 1
ATOM 4155 C CA . VAL A 1 511 ? 34.916 4.513 -23.688 1.00 90.50 511 VAL A CA 1
ATOM 4156 C C . VAL A 1 511 ? 33.558 4.344 -24.358 1.00 90.50 511 VAL A C 1
ATOM 4158 O O . VAL A 1 511 ? 33.378 3.468 -25.202 1.00 90.50 511 VAL A O 1
ATOM 4161 N N . VAL A 1 512 ? 32.617 5.211 -23.988 1.00 92.81 512 VAL A N 1
ATOM 4162 C CA . VAL A 1 512 ? 31.318 5.351 -24.653 1.00 92.81 512 VAL A CA 1
ATOM 4163 C C . VAL A 1 512 ? 31.185 6.789 -25.133 1.00 92.81 512 VAL A C 1
ATOM 4165 O O . VAL A 1 512 ? 31.247 7.731 -24.340 1.00 92.81 512 VAL A O 1
ATOM 4168 N N . SER A 1 513 ? 31.017 6.963 -26.437 1.00 92.50 513 SER A N 1
ATOM 4169 C CA . SER A 1 513 ? 30.895 8.262 -27.089 1.00 92.50 513 SER A CA 1
ATOM 4170 C C . SER A 1 513 ? 29.480 8.459 -27.617 1.00 92.50 513 SER A C 1
ATOM 4172 O O . SER A 1 513 ? 28.925 7.573 -28.258 1.00 92.50 513 SER A O 1
ATOM 4174 N N . VAL A 1 514 ? 28.903 9.639 -27.393 1.00 93.19 514 VAL A N 1
ATOM 4175 C CA . VAL A 1 514 ? 27.577 10.019 -27.894 1.00 93.19 514 VAL A CA 1
ATOM 4176 C C . VAL A 1 514 ? 27.681 11.333 -28.665 1.00 93.19 514 VAL A C 1
ATOM 4178 O O . VAL A 1 514 ? 28.164 12.344 -28.148 1.00 93.19 514 VAL A O 1
ATOM 4181 N N . GLY A 1 515 ? 27.239 11.311 -29.923 1.00 89.44 515 GLY A N 1
ATOM 4182 C CA . GLY A 1 515 ? 27.197 12.462 -30.830 1.00 89.44 515 GLY A CA 1
ATOM 4183 C C . GLY A 1 515 ? 28.541 12.905 -31.425 1.00 89.44 515 GLY A C 1
ATOM 4184 O O . GLY A 1 515 ? 28.553 13.829 -32.228 1.00 89.44 515 GLY A O 1
ATOM 4185 N N . CYS A 1 516 ? 29.657 12.260 -31.071 1.00 86.19 516 CYS A N 1
ATOM 4186 C CA . CYS A 1 516 ? 31.005 12.753 -31.374 1.00 86.19 516 CYS A CA 1
ATOM 4187 C C . CYS A 1 516 ? 31.408 12.745 -32.857 1.00 86.19 516 CYS A C 1
ATOM 4189 O O . CYS A 1 516 ? 32.167 13.624 -33.278 1.00 86.19 516 CYS A O 1
ATOM 4191 N N . ASP A 1 517 ? 30.926 11.782 -33.641 1.00 76.62 517 ASP A N 1
ATOM 4192 C CA . ASP A 1 517 ? 31.358 11.606 -35.029 1.00 76.62 517 ASP A CA 1
ATOM 4193 C C . ASP A 1 517 ? 30.482 12.356 -36.025 1.00 76.62 517 ASP A C 1
ATOM 4195 O O . ASP A 1 517 ? 29.300 12.624 -35.801 1.00 76.62 517 ASP A O 1
ATOM 4199 N N . ARG A 1 518 ? 31.082 12.715 -37.166 1.00 73.75 518 ARG A N 1
ATOM 4200 C CA . ARG A 1 518 ? 30.414 13.499 -38.205 1.00 73.75 518 ARG A CA 1
ATOM 4201 C C . ARG A 1 518 ? 29.977 12.619 -39.379 1.00 73.75 518 ARG A C 1
ATOM 4203 O O . ARG A 1 518 ? 30.795 11.858 -39.885 1.00 73.75 518 ARG A O 1
ATOM 4210 N N . PRO A 1 519 ? 28.750 12.807 -39.899 1.00 79.00 519 PRO A N 1
ATOM 4211 C CA . PRO A 1 519 ? 27.738 13.770 -39.444 1.00 79.00 519 PRO A CA 1
ATOM 4212 C C . PRO A 1 519 ? 27.048 13.332 -38.137 1.00 79.00 519 PRO A C 1
ATOM 4214 O O . PRO A 1 519 ? 26.600 12.195 -38.034 1.00 79.00 519 PRO A O 1
ATOM 4217 N N . ALA A 1 520 ? 26.926 14.240 -37.164 1.00 77.31 520 ALA A N 1
ATOM 4218 C CA . ALA A 1 520 ? 26.205 13.983 -35.916 1.00 77.31 520 ALA A CA 1
ATOM 4219 C C . ALA A 1 520 ? 24.692 14.119 -36.133 1.00 77.31 520 ALA A C 1
ATOM 4221 O O . ALA A 1 520 ? 24.246 14.952 -36.933 1.00 77.31 520 ALA A O 1
ATOM 4222 N N . LEU A 1 521 ? 23.895 13.325 -35.414 1.00 85.31 521 LEU A N 1
ATOM 4223 C CA . LEU A 1 521 ? 22.441 13.450 -35.477 1.00 85.31 521 LEU A CA 1
ATOM 4224 C C . LEU A 1 521 ? 22.010 14.789 -34.869 1.00 85.31 521 LEU A C 1
ATOM 4226 O O . LEU A 1 521 ? 22.467 15.165 -33.797 1.00 85.31 521 LEU A O 1
ATOM 4230 N N . ALA A 1 522 ? 21.086 15.486 -35.526 1.00 90.44 522 ALA A N 1
ATOM 4231 C CA . ALA A 1 522 ? 20.390 16.615 -34.923 1.00 90.44 522 ALA A CA 1
ATOM 4232 C C . ALA A 1 522 ? 19.062 16.142 -34.324 1.00 90.44 522 ALA A C 1
ATOM 4234 O O . ALA A 1 522 ? 18.213 15.625 -35.060 1.00 90.44 522 ALA A O 1
ATOM 4235 N N . GLY A 1 523 ? 18.864 16.332 -33.024 1.00 92.94 523 GLY A N 1
ATOM 4236 C CA . GLY A 1 523 ? 17.679 15.845 -32.326 1.00 92.94 523 GLY A CA 1
ATOM 4237 C C . GLY A 1 523 ? 17.847 15.802 -30.815 1.00 92.94 523 GLY A C 1
ATOM 4238 O O . GLY A 1 523 ? 18.731 16.451 -30.259 1.00 92.94 523 GLY A O 1
ATOM 4239 N N . HIS A 1 524 ? 17.012 15.003 -30.165 1.00 93.06 524 HIS A N 1
ATOM 4240 C CA . HIS A 1 524 ? 17.128 14.709 -28.743 1.00 93.06 524 HIS A CA 1
ATOM 4241 C C . HIS A 1 524 ? 17.396 13.223 -28.501 1.00 93.06 524 HIS A C 1
ATOM 4243 O O . HIS A 1 524 ? 16.981 12.375 -29.295 1.00 93.06 524 HIS A O 1
ATOM 4249 N N . MET A 1 525 ? 18.073 12.915 -27.397 1.00 92.94 525 MET A N 1
ATOM 4250 C CA . MET A 1 525 ? 18.255 11.557 -26.882 1.00 92.94 525 MET A CA 1
ATOM 4251 C C . MET A 1 525 ? 17.875 11.512 -25.409 1.00 92.94 525 MET A C 1
ATOM 4253 O O . MET A 1 525 ? 18.119 12.479 -24.686 1.00 92.94 525 MET A O 1
ATOM 4257 N N . ASP A 1 526 ? 17.313 10.387 -24.967 1.00 91.31 526 ASP A N 1
ATOM 4258 C CA . ASP A 1 526 ? 17.073 10.186 -23.549 1.00 91.31 526 ASP A CA 1
ATOM 4259 C C . ASP A 1 526 ? 17.172 8.725 -23.053 1.00 91.31 526 ASP A C 1
ATOM 4261 O O . ASP A 1 526 ? 17.091 7.807 -23.861 1.00 91.31 526 ASP A O 1
ATOM 4265 N N . ASP A 1 527 ? 17.325 8.516 -21.738 1.00 89.94 527 ASP A N 1
ATOM 4266 C CA . ASP A 1 527 ? 17.477 7.224 -21.035 1.00 89.94 527 ASP A CA 1
ATOM 4267 C C . ASP A 1 527 ? 18.421 6.241 -21.745 1.00 89.94 527 ASP A C 1
ATOM 4269 O O . ASP A 1 527 ? 18.021 5.137 -22.122 1.00 89.94 527 ASP A O 1
ATOM 4273 N N . LEU A 1 528 ? 19.685 6.628 -21.938 1.00 94.94 528 LEU A N 1
ATOM 4274 C CA . LEU A 1 528 ? 20.671 5.692 -22.474 1.00 94.94 528 LEU A CA 1
ATOM 4275 C C . LEU A 1 528 ? 21.034 4.661 -21.405 1.00 94.94 528 LEU A C 1
ATOM 4277 O O . LEU A 1 528 ? 21.557 5.008 -20.348 1.00 94.94 528 LEU A O 1
ATOM 4281 N N . THR A 1 529 ? 20.793 3.393 -21.715 1.00 95.50 529 THR A N 1
ATOM 4282 C CA . THR A 1 529 ? 21.117 2.245 -20.870 1.00 95.50 529 THR A CA 1
ATOM 4283 C C . THR A 1 529 ? 21.961 1.238 -21.630 1.00 95.50 529 THR A C 1
ATOM 4285 O O . THR A 1 529 ? 21.770 1.025 -22.831 1.00 95.50 529 THR A O 1
ATOM 4288 N N . ILE A 1 530 ? 22.896 0.607 -20.922 1.00 95.69 530 ILE A N 1
ATOM 4289 C CA . ILE A 1 530 ? 23.707 -0.484 -21.459 1.00 95.69 530 ILE A CA 1
ATOM 4290 C C . ILE A 1 530 ? 23.783 -1.616 -20.436 1.00 95.69 530 ILE A C 1
ATOM 4292 O O . ILE A 1 530 ? 24.173 -1.380 -19.294 1.00 95.69 530 ILE A O 1
ATOM 4296 N N . TYR A 1 531 ? 23.459 -2.841 -20.849 1.00 95.19 531 TYR A N 1
ATOM 4297 C CA . TYR A 1 531 ? 23.544 -4.056 -20.035 1.00 95.19 531 TYR A CA 1
ATOM 4298 C C . TYR A 1 531 ? 24.563 -5.046 -20.612 1.00 95.19 531 TYR A C 1
ATOM 4300 O O . TYR A 1 531 ? 24.638 -5.240 -21.826 1.00 95.19 531 TYR A O 1
ATOM 4308 N N . LYS A 1 532 ? 25.283 -5.761 -19.737 1.00 92.44 532 LYS A N 1
ATOM 4309 C CA . LYS A 1 532 ? 26.214 -6.855 -20.109 1.00 92.44 532 LYS A CA 1
ATOM 4310 C C . LYS A 1 532 ? 25.540 -8.219 -20.307 1.00 92.44 532 LYS A C 1
ATOM 4312 O O . LYS A 1 532 ? 26.141 -9.260 -20.040 1.00 92.44 532 LYS A O 1
ATOM 4317 N N . ARG A 1 533 ? 24.263 -8.201 -20.680 1.00 93.38 533 ARG A N 1
ATOM 4318 C CA . ARG A 1 533 ? 23.460 -9.383 -20.993 1.00 93.38 533 ARG A CA 1
ATOM 4319 C C . ARG A 1 533 ? 22.424 -9.040 -22.052 1.00 93.38 533 ARG A C 1
ATOM 4321 O O . ARG A 1 533 ? 22.052 -7.873 -22.204 1.00 93.38 533 ARG A O 1
ATOM 4328 N N . ALA A 1 534 ? 21.912 -10.060 -22.726 1.00 93.12 534 ALA A N 1
ATOM 4329 C CA . ALA A 1 534 ? 20.711 -9.922 -23.535 1.00 93.12 534 ALA A CA 1
ATOM 4330 C C . ALA A 1 534 ? 19.465 -9.769 -22.641 1.00 93.12 534 ALA A C 1
ATOM 4332 O O . ALA A 1 534 ? 19.224 -10.597 -21.758 1.00 93.12 534 ALA A O 1
ATOM 4333 N N . LEU A 1 535 ? 18.699 -8.696 -22.850 1.00 93.88 535 LEU A N 1
ATOM 4334 C CA . LEU A 1 535 ? 17.369 -8.532 -22.261 1.00 93.88 535 LEU A CA 1
ATOM 4335 C C . LEU A 1 535 ? 16.326 -9.296 -23.089 1.00 93.88 535 LEU A C 1
ATOM 4337 O O . LEU A 1 535 ? 16.434 -9.394 -24.313 1.00 93.88 535 LEU A O 1
ATOM 4341 N N . THR A 1 536 ? 15.312 -9.827 -22.414 1.00 90.50 536 THR A N 1
ATOM 4342 C CA . THR A 1 536 ? 14.135 -10.445 -23.046 1.00 90.50 536 THR A CA 1
ATOM 4343 C C . THR A 1 536 ? 13.210 -9.394 -23.676 1.00 90.50 536 THR A C 1
ATOM 4345 O O . THR A 1 536 ? 13.318 -8.204 -23.372 1.00 90.50 536 THR A O 1
ATOM 4348 N N . GLU A 1 537 ? 12.277 -9.814 -24.540 1.00 85.44 537 GLU A N 1
ATOM 4349 C CA . GLU A 1 537 ? 11.272 -8.906 -25.125 1.00 85.44 537 GLU A CA 1
ATOM 4350 C C . GLU A 1 537 ? 10.462 -8.179 -24.039 1.00 85.44 537 GLU A C 1
ATOM 4352 O O . GLU A 1 537 ? 10.293 -6.961 -24.116 1.00 85.44 537 GLU A O 1
ATOM 4357 N N . ASP A 1 538 ? 10.026 -8.896 -23.000 1.00 75.81 538 ASP A N 1
ATOM 4358 C CA . ASP A 1 538 ? 9.260 -8.314 -21.893 1.00 75.81 538 ASP A CA 1
ATOM 4359 C C . ASP A 1 538 ? 10.082 -7.278 -21.118 1.00 75.81 538 ASP A C 1
ATOM 4361 O O . ASP A 1 538 ? 9.596 -6.185 -20.821 1.00 75.81 538 ASP A O 1
ATOM 4365 N N . GLU A 1 539 ? 11.358 -7.572 -20.849 1.00 85.06 539 GLU A N 1
ATOM 4366 C CA . GLU A 1 539 ? 12.266 -6.623 -20.200 1.00 85.06 539 GLU A CA 1
ATOM 4367 C C . GLU A 1 539 ? 12.477 -5.361 -21.046 1.00 85.06 539 GLU A C 1
ATOM 4369 O O . GLU A 1 539 ? 12.494 -4.264 -20.491 1.00 85.06 539 GLU A O 1
ATOM 4374 N N . ILE A 1 540 ? 12.589 -5.479 -22.374 1.00 86.25 540 ILE A N 1
ATOM 4375 C CA . ILE A 1 540 ? 12.692 -4.324 -23.282 1.00 86.25 540 ILE A CA 1
ATOM 4376 C C . ILE A 1 540 ? 11.393 -3.509 -23.300 1.00 86.25 540 ILE A C 1
ATOM 4378 O O . ILE A 1 540 ? 11.435 -2.273 -23.277 1.00 86.25 540 ILE A O 1
ATOM 4382 N N . GLY A 1 541 ? 10.241 -4.183 -23.321 1.00 76.94 541 GLY A N 1
ATOM 4383 C CA . GLY A 1 541 ? 8.929 -3.547 -23.230 1.00 76.94 541 GLY A CA 1
ATOM 4384 C C . GLY A 1 541 ? 8.766 -2.756 -21.930 1.00 76.94 541 GLY A C 1
ATOM 4385 O O . GLY A 1 541 ? 8.310 -1.614 -21.957 1.00 76.94 541 GLY A O 1
ATOM 4386 N N . ILE A 1 542 ? 9.210 -3.319 -20.804 1.00 74.12 542 ILE A N 1
ATOM 4387 C CA . ILE A 1 542 ? 9.214 -2.662 -19.490 1.00 74.12 542 ILE A CA 1
ATOM 4388 C C . ILE A 1 542 ? 10.200 -1.489 -19.453 1.00 74.12 542 ILE A C 1
ATOM 4390 O O . ILE A 1 542 ? 9.839 -0.400 -19.001 1.00 74.12 542 ILE A O 1
ATOM 4394 N N . LEU A 1 543 ? 11.431 -1.689 -19.935 1.00 80.81 543 LEU A N 1
ATOM 4395 C CA . LEU A 1 543 ? 12.509 -0.695 -19.905 1.00 80.81 543 LEU A CA 1
ATOM 4396 C C . LEU A 1 543 ? 12.111 0.608 -20.605 1.00 80.81 543 LEU A C 1
ATOM 4398 O O . LEU A 1 543 ? 12.443 1.691 -20.134 1.00 80.81 543 LEU A O 1
ATOM 4402 N N . MET A 1 544 ? 11.312 0.512 -21.669 1.00 81.06 544 MET A N 1
ATOM 4403 C CA . MET A 1 544 ? 10.755 1.665 -22.376 1.00 81.06 544 MET A CA 1
ATOM 4404 C C . MET A 1 544 ? 9.964 2.624 -21.459 1.00 81.06 544 MET A C 1
ATOM 4406 O O . MET A 1 544 ? 9.930 3.835 -21.704 1.00 81.06 544 MET A O 1
ATOM 4410 N N . HIS A 1 545 ? 9.333 2.096 -20.408 1.00 72.62 545 HIS A N 1
ATOM 4411 C CA . HIS A 1 545 ? 8.439 2.819 -19.498 1.00 72.62 545 HIS A CA 1
ATOM 4412 C C . HIS A 1 545 ? 9.025 3.049 -18.101 1.00 72.62 545 HIS A C 1
ATOM 4414 O O . HIS A 1 545 ? 8.454 3.796 -17.299 1.00 72.62 545 HIS A O 1
ATOM 4420 N N . LYS A 1 546 ? 10.152 2.409 -17.791 1.00 73.19 546 LYS A N 1
ATOM 4421 C CA . LYS A 1 546 ? 10.684 2.289 -16.436 1.00 73.19 546 LYS A CA 1
ATOM 4422 C C . LYS A 1 546 ? 11.907 3.178 -16.237 1.00 73.19 546 LYS A C 1
ATOM 4424 O O . LYS A 1 546 ? 12.823 3.177 -17.050 1.00 73.19 546 LYS A O 1
ATOM 4429 N N . LYS A 1 547 ? 11.945 3.898 -15.113 1.00 78.31 547 LYS A N 1
ATOM 4430 C CA . LYS A 1 547 ? 13.160 4.566 -14.638 1.00 78.31 547 LYS A CA 1
ATOM 4431 C C . LYS A 1 547 ? 13.966 3.631 -13.743 1.00 78.31 547 LYS A C 1
ATOM 4433 O O . LYS A 1 547 ? 13.417 2.903 -12.912 1.00 78.31 547 LYS A O 1
ATOM 4438 N N . LEU A 1 548 ? 15.278 3.654 -13.937 1.00 80.31 548 LEU A N 1
ATOM 4439 C CA . LEU A 1 548 ? 16.219 2.793 -13.233 1.00 80.31 548 LEU A CA 1
ATOM 4440 C C . LEU A 1 548 ? 16.798 3.473 -11.987 1.00 80.31 548 LEU A C 1
ATOM 4442 O O . LEU A 1 548 ? 16.860 4.701 -11.928 1.00 80.31 548 LEU A O 1
ATOM 4446 N N . ARG A 1 549 ? 17.221 2.663 -11.012 1.00 78.50 549 ARG A N 1
ATOM 4447 C CA . ARG A 1 549 ? 17.972 3.066 -9.811 1.00 78.50 549 ARG A CA 1
ATOM 4448 C C . ARG A 1 549 ? 19.473 3.120 -10.049 1.00 78.50 549 ARG A C 1
ATOM 4450 O O . ARG A 1 549 ? 20.166 3.806 -9.307 1.00 78.50 549 ARG A O 1
ATOM 4457 N N . GLY A 1 550 ? 19.962 2.394 -11.052 1.00 84.31 550 GLY A N 1
ATOM 4458 C CA . GLY A 1 550 ? 21.378 2.291 -11.387 1.00 84.31 550 GLY A CA 1
ATOM 4459 C C . GLY A 1 550 ? 22.077 1.049 -10.828 1.00 84.31 550 GLY A C 1
ATOM 4460 O O . GLY A 1 550 ? 23.197 0.736 -11.231 1.00 84.31 550 GLY A O 1
ATOM 4461 N N . ASN A 1 551 ? 21.433 0.323 -9.913 1.00 83.50 551 ASN A N 1
ATOM 4462 C CA . ASN A 1 551 ? 21.955 -0.908 -9.316 1.00 83.50 551 ASN A CA 1
ATOM 4463 C C . ASN A 1 551 ? 21.300 -2.178 -9.876 1.00 83.50 551 ASN A C 1
ATOM 4465 O O . ASN A 1 551 ? 21.435 -3.255 -9.290 1.00 83.50 551 ASN A O 1
ATOM 4469 N N . GLU A 1 552 ? 20.583 -2.064 -10.993 1.00 85.62 552 GLU A N 1
ATOM 4470 C CA . GLU A 1 552 ? 19.992 -3.195 -11.687 1.00 85.62 552 GLU A CA 1
ATOM 4471 C C . GLU A 1 552 ? 21.062 -4.221 -12.056 1.00 85.62 552 GLU A C 1
ATOM 4473 O O . GLU A 1 552 ? 22.181 -3.897 -12.467 1.00 85.62 552 GLU A O 1
ATOM 4478 N N . LYS A 1 553 ? 20.692 -5.497 -11.934 1.00 86.56 553 LYS A N 1
ATOM 4479 C CA . LYS A 1 553 ? 21.580 -6.604 -12.264 1.00 86.56 553 LYS A CA 1
ATOM 4480 C C . LYS A 1 553 ? 22.092 -6.456 -13.700 1.00 86.56 553 LYS A C 1
ATOM 4482 O O . LYS A 1 553 ? 21.309 -6.377 -14.646 1.00 86.56 553 LYS A O 1
ATOM 4487 N N . ASP A 1 554 ? 23.415 -6.485 -13.834 1.00 91.56 554 ASP A N 1
ATOM 4488 C CA . ASP A 1 554 ? 24.147 -6.429 -15.100 1.00 91.56 554 ASP A CA 1
ATOM 4489 C C . ASP A 1 554 ? 24.051 -5.096 -15.873 1.00 91.56 554 ASP A C 1
ATOM 4491 O O . ASP A 1 554 ? 24.483 -5.033 -17.025 1.00 91.56 554 ASP A O 1
ATOM 4495 N N . LEU A 1 555 ? 23.561 -4.021 -15.246 1.00 92.81 555 LEU A N 1
ATOM 4496 C CA . LEU A 1 555 ? 23.617 -2.668 -15.805 1.00 92.81 555 LEU A CA 1
ATOM 4497 C C . LEU A 1 555 ? 25.057 -2.125 -15.768 1.00 92.81 555 LEU A C 1
ATOM 4499 O O . LEU A 1 555 ? 25.704 -2.105 -14.719 1.00 92.81 555 LEU A O 1
ATOM 4503 N N . ILE A 1 556 ? 25.563 -1.692 -16.923 1.00 93.31 556 ILE A N 1
ATOM 4504 C CA . ILE A 1 556 ? 26.881 -1.055 -17.075 1.00 93.31 556 ILE A CA 1
ATOM 4505 C C . ILE A 1 556 ? 26.767 0.466 -17.019 1.00 93.31 556 ILE A C 1
ATOM 4507 O O . ILE A 1 556 ? 27.581 1.103 -16.363 1.00 93.31 556 ILE A O 1
ATOM 4511 N N . LEU A 1 557 ? 25.804 1.043 -17.736 1.00 93.38 557 LEU A N 1
ATOM 4512 C CA . LEU A 1 557 ? 25.693 2.488 -17.920 1.00 93.38 557 LEU A CA 1
ATOM 4513 C C . LEU A 1 557 ? 24.228 2.900 -17.848 1.00 93.38 557 LEU A C 1
ATOM 4515 O O . LEU A 1 557 ? 23.388 2.233 -18.457 1.00 93.38 557 LEU A O 1
ATOM 4519 N N . TYR A 1 558 ? 23.938 4.004 -17.159 1.00 93.38 558 TYR A N 1
ATOM 4520 C CA . TYR A 1 558 ? 22.611 4.610 -17.161 1.00 93.38 558 TYR A CA 1
ATOM 4521 C C . TYR A 1 558 ? 22.669 6.135 -17.098 1.00 93.38 558 TYR A C 1
ATOM 4523 O O . TYR A 1 558 ? 23.020 6.719 -16.076 1.00 93.38 558 TYR A O 1
ATOM 4531 N N . LEU A 1 559 ? 22.259 6.773 -18.193 1.00 92.00 559 LEU A N 1
ATOM 4532 C CA . LEU A 1 559 ? 22.174 8.224 -18.330 1.00 92.00 559 LEU A CA 1
ATOM 4533 C C . LEU A 1 559 ? 20.707 8.632 -18.452 1.00 92.00 559 LEU A C 1
ATOM 4535 O O . LEU A 1 559 ? 20.064 8.338 -19.459 1.00 92.00 559 LEU A O 1
ATOM 4539 N N . THR A 1 560 ? 20.192 9.341 -17.447 1.00 88.00 560 THR A N 1
ATOM 4540 C CA . THR A 1 560 ? 18.811 9.864 -17.456 1.00 88.00 560 THR A CA 1
ATOM 4541 C C . THR A 1 560 ? 18.667 11.159 -18.243 1.00 88.00 560 THR A C 1
ATOM 4543 O O . THR A 1 560 ? 17.545 11.578 -18.489 1.00 88.00 560 THR A O 1
ATOM 4546 N N . PHE A 1 561 ? 19.786 11.857 -18.483 1.00 89.94 561 PHE A N 1
ATOM 4547 C CA . PHE A 1 561 ? 19.869 13.218 -19.031 1.00 89.94 561 PHE A CA 1
ATOM 4548 C C . PHE A 1 561 ? 18.974 14.267 -18.354 1.00 89.94 561 PHE A C 1
ATOM 4550 O O . PHE A 1 561 ? 18.727 15.335 -18.918 1.00 89.94 561 PHE A O 1
ATOM 4557 N N . ASN A 1 562 ? 18.527 13.982 -17.131 1.00 87.19 562 ASN A N 1
ATOM 4558 C CA . ASN A 1 562 ? 17.643 14.840 -16.357 1.00 87.19 562 ASN A CA 1
ATOM 4559 C C . ASN A 1 562 ? 18.400 15.862 -15.492 1.00 87.19 562 ASN A C 1
ATOM 4561 O O . ASN A 1 562 ? 17.781 16.780 -14.945 1.00 87.19 562 ASN A O 1
ATOM 4565 N N . ASP A 1 563 ? 19.722 15.742 -15.407 1.00 84.62 563 ASP A N 1
ATOM 4566 C CA . ASP A 1 563 ? 20.624 16.696 -14.768 1.00 84.62 563 ASP A CA 1
ATOM 4567 C C . ASP A 1 563 ? 20.651 18.050 -15.486 1.00 84.62 563 ASP A C 1
ATOM 4569 O O . ASP A 1 563 ? 20.662 18.132 -16.720 1.00 84.62 563 ASP A O 1
ATOM 4573 N N . ILE A 1 564 ? 20.729 19.131 -14.710 1.00 81.25 564 ILE A N 1
ATOM 4574 C CA . ILE A 1 564 ? 20.926 20.483 -15.248 1.00 81.25 564 ILE A CA 1
ATOM 4575 C C . ILE A 1 564 ? 22.399 20.769 -15.569 1.00 81.25 564 ILE A C 1
ATOM 4577 O O . ILE A 1 564 ? 22.680 21.461 -16.544 1.00 81.25 564 ILE A O 1
ATOM 4581 N N . ASP A 1 565 ? 23.320 20.186 -14.797 1.00 78.56 565 ASP A N 1
ATOM 4582 C CA . ASP A 1 565 ? 24.764 20.449 -14.874 1.00 78.56 565 ASP A CA 1
ATOM 4583 C C . ASP A 1 565 ? 25.483 19.601 -15.941 1.00 78.56 565 ASP A C 1
ATOM 4585 O O . ASP A 1 565 ? 26.702 19.675 -16.103 1.00 78.56 565 ASP A O 1
ATOM 4589 N N . GLY A 1 566 ? 24.716 18.821 -16.706 1.00 76.62 566 GLY A N 1
ATOM 4590 C CA . GLY A 1 566 ? 25.199 17.935 -17.758 1.00 76.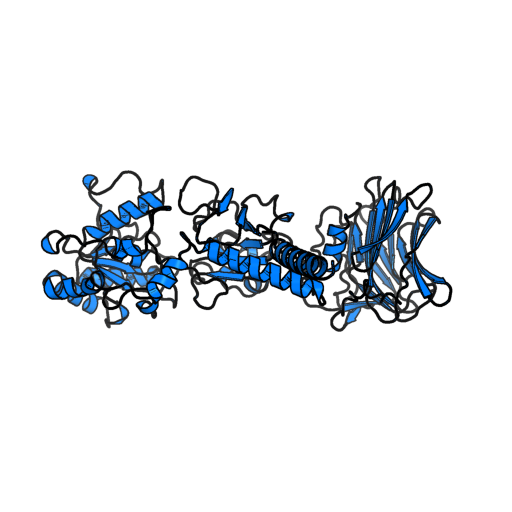62 566 GLY A CA 1
ATOM 4591 C C . GLY A 1 566 ? 25.042 16.452 -17.407 1.00 76.62 566 GLY A C 1
ATOM 4592 O O . GLY A 1 566 ? 24.667 16.117 -16.291 1.00 76.62 566 GLY A O 1
ATOM 4593 N N . PRO A 1 567 ? 25.276 15.542 -18.366 1.00 85.25 567 PRO A N 1
ATOM 4594 C CA . PRO A 1 567 ? 24.933 14.129 -18.205 1.00 85.25 567 PRO A CA 1
ATOM 4595 C C . PRO A 1 567 ? 25.724 13.417 -17.095 1.00 85.25 567 PRO A C 1
ATOM 4597 O O . PRO A 1 567 ? 26.956 13.407 -17.129 1.00 85.25 567 PRO A O 1
ATOM 4600 N N . THR A 1 568 ? 25.010 12.751 -16.184 1.00 88.00 568 THR A N 1
ATOM 4601 C CA . THR A 1 568 ? 25.570 11.933 -15.094 1.00 88.00 568 THR A CA 1
ATOM 4602 C C . THR A 1 568 ? 25.307 10.441 -15.332 1.00 88.00 568 THR A C 1
ATOM 4604 O O . THR A 1 568 ? 24.202 10.066 -15.731 1.00 88.00 568 THR A O 1
ATOM 4607 N N . ASP A 1 569 ? 26.299 9.578 -15.063 1.00 90.56 569 ASP A N 1
ATOM 4608 C CA . ASP A 1 569 ? 26.088 8.124 -14.985 1.00 90.56 569 ASP A CA 1
ATOM 4609 C C . ASP A 1 569 ? 25.608 7.701 -13.598 1.00 90.56 569 ASP A C 1
ATOM 4611 O O . ASP A 1 569 ? 26.321 7.798 -12.595 1.00 90.56 569 ASP A O 1
ATOM 4615 N N . TYR A 1 570 ? 24.385 7.188 -13.578 1.00 88.38 570 TYR A N 1
ATOM 4616 C CA . TYR A 1 570 ? 23.709 6.712 -12.385 1.00 88.38 570 TYR A CA 1
ATOM 4617 C C . TYR A 1 570 ? 23.893 5.237 -12.116 1.00 88.38 570 TYR A C 1
ATOM 4619 O O . TYR A 1 570 ? 23.473 4.774 -11.058 1.00 88.38 570 TYR A O 1
ATOM 4627 N N . SER A 1 571 ? 24.509 4.495 -13.036 1.00 89.06 571 SER A N 1
ATOM 4628 C CA . SER A 1 571 ? 24.901 3.128 -12.740 1.00 89.06 571 SER A CA 1
ATOM 4629 C C . SER A 1 571 ? 25.872 3.094 -11.557 1.00 89.06 571 SER A C 1
ATOM 4631 O O . SER A 1 571 ? 26.606 4.050 -11.304 1.00 89.06 571 SER A O 1
ATOM 4633 N N . ILE A 1 572 ? 25.958 1.950 -10.881 1.00 87.06 572 ILE A N 1
ATOM 4634 C CA . ILE A 1 572 ? 26.972 1.717 -9.838 1.00 87.06 572 ILE A CA 1
ATOM 4635 C C . ILE A 1 572 ? 28.425 1.835 -10.341 1.00 87.06 572 ILE A C 1
ATOM 4637 O O . ILE A 1 572 ? 29.351 1.790 -9.533 1.00 87.06 572 ILE A O 1
ATOM 4641 N N . ASN A 1 573 ? 28.646 1.938 -11.658 1.00 87.56 573 ASN A N 1
ATOM 4642 C CA . ASN A 1 573 ? 29.978 2.015 -12.255 1.00 87.56 573 ASN A CA 1
ATOM 4643 C C . ASN A 1 573 ? 30.479 3.461 -12.415 1.00 87.56 573 ASN A C 1
ATOM 4645 O O . ASN A 1 573 ? 31.682 3.645 -12.596 1.00 87.56 573 ASN A O 1
ATOM 4649 N N . HIS A 1 574 ? 29.595 4.462 -12.325 1.00 87.06 574 HIS A N 1
ATOM 4650 C CA . HIS A 1 574 ? 29.919 5.894 -12.276 1.00 87.06 574 HIS A CA 1
ATOM 4651 C C . HIS A 1 574 ? 30.954 6.358 -13.316 1.00 87.06 574 HIS A C 1
ATOM 4653 O O . HIS A 1 574 ? 32.017 6.880 -12.976 1.00 87.06 574 HIS A O 1
ATOM 4659 N N . TYR A 1 575 ? 30.655 6.165 -14.600 1.00 87.94 575 TYR A N 1
ATOM 4660 C CA . TYR A 1 575 ? 31.505 6.634 -15.693 1.00 87.94 575 TYR A CA 1
ATOM 4661 C C . TYR A 1 575 ? 31.755 8.150 -15.628 1.00 87.94 575 TYR A C 1
ATOM 4663 O O . TYR A 1 575 ? 30.828 8.954 -15.524 1.00 87.94 575 TYR A O 1
ATOM 4671 N N . SER A 1 576 ? 33.018 8.550 -15.787 1.00 85.19 576 SER A N 1
ATOM 4672 C CA . SER A 1 576 ? 33.431 9.954 -15.788 1.00 85.19 576 SER A CA 1
ATOM 4673 C C . SER A 1 576 ? 33.165 10.596 -17.148 1.00 85.19 576 SER A C 1
ATOM 4675 O O . SER A 1 576 ? 33.804 10.253 -18.149 1.00 85.19 576 SER A O 1
ATOM 4677 N N . ALA A 1 577 ? 32.260 11.571 -17.197 1.00 79.62 577 ALA A N 1
ATOM 4678 C CA . ALA A 1 577 ? 32.004 12.360 -18.397 1.00 79.62 577 ALA A CA 1
ATOM 4679 C C . ALA A 1 577 ? 33.102 13.416 -18.617 1.00 79.62 577 ALA A C 1
ATOM 4681 O O . ALA A 1 577 ? 33.339 14.274 -17.771 1.00 79.62 577 ALA A O 1
ATOM 4682 N N . LYS A 1 578 ? 33.751 13.398 -19.787 1.00 75.56 578 LYS A N 1
ATOM 4683 C CA . LYS A 1 578 ? 34.582 14.510 -20.286 1.00 75.56 578 LYS A CA 1
ATOM 4684 C C . LYS A 1 578 ? 33.897 15.049 -21.540 1.00 75.56 578 LYS A C 1
ATOM 4686 O O . LYS A 1 578 ? 34.055 14.498 -22.630 1.00 75.56 578 LYS A O 1
ATOM 4691 N N . SER A 1 579 ? 33.052 16.065 -21.375 1.00 64.75 579 SER A N 1
ATOM 4692 C CA . SER A 1 579 ? 32.217 16.600 -22.455 1.00 64.75 579 SER A CA 1
ATOM 4693 C C . SER A 1 579 ? 32.876 17.768 -23.197 1.00 64.75 579 SER A C 1
ATOM 4695 O O . SER A 1 579 ? 33.615 18.573 -22.630 1.00 64.75 579 SER A O 1
ATOM 4697 N N . GLN A 1 580 ? 32.549 17.886 -24.486 1.00 62.12 580 GLN A N 1
ATOM 4698 C CA . GLN A 1 580 ? 32.471 19.164 -25.189 1.00 62.12 580 GLN A CA 1
ATOM 4699 C C . GLN A 1 580 ? 31.005 19.349 -25.623 1.00 62.12 580 GLN A C 1
ATOM 4701 O O . GLN A 1 580 ? 30.479 18.536 -26.382 1.00 62.12 580 GLN A O 1
ATOM 4706 N N . LEU A 1 581 ? 30.337 20.408 -25.142 1.00 69.38 581 LEU A N 1
ATOM 4707 C CA . LEU A 1 581 ? 29.018 20.864 -25.631 1.00 69.38 581 LEU A CA 1
ATOM 4708 C C . LEU A 1 581 ? 27.875 19.818 -25.546 1.00 69.38 581 LEU A C 1
ATOM 4710 O O . LEU A 1 581 ? 27.108 19.651 -26.499 1.00 69.38 581 LEU A O 1
ATOM 4714 N N . ALA A 1 582 ? 27.759 19.105 -24.421 1.00 77.88 582 ALA A N 1
ATOM 4715 C CA . ALA A 1 582 ? 26.669 18.159 -24.151 1.00 77.88 582 ALA A CA 1
ATOM 4716 C C . ALA A 1 582 ? 25.623 18.784 -23.210 1.00 77.88 582 ALA A C 1
ATOM 4718 O O . ALA A 1 582 ? 25.617 18.516 -22.012 1.00 77.88 582 ALA A O 1
ATOM 4719 N N . ASP A 1 583 ? 24.760 19.638 -23.764 1.00 86.25 583 ASP A N 1
ATOM 4720 C CA . ASP A 1 583 ? 23.720 20.333 -22.999 1.00 86.25 583 ASP A CA 1
ATOM 4721 C C . ASP A 1 583 ? 22.450 19.479 -22.892 1.00 86.25 583 ASP A C 1
ATOM 4723 O O . ASP A 1 583 ? 22.018 18.856 -23.870 1.00 86.25 583 ASP A O 1
ATOM 4727 N N . THR A 1 584 ? 21.805 19.505 -21.729 1.00 88.50 584 THR A N 1
ATOM 4728 C CA . THR A 1 584 ? 20.444 18.985 -21.558 1.00 88.50 584 THR A CA 1
ATOM 4729 C C . THR A 1 584 ? 19.437 20.119 -21.739 1.00 88.50 584 THR A C 1
ATOM 4731 O O . THR A 1 584 ? 19.705 21.267 -21.378 1.00 88.50 584 THR A O 1
ATOM 4734 N N . VAL A 1 585 ? 18.267 19.826 -22.304 1.00 89.31 585 VAL A N 1
ATOM 4735 C CA . VAL A 1 585 ? 17.188 20.806 -22.519 1.00 89.31 585 VAL A CA 1
ATOM 4736 C C . VAL A 1 585 ? 15.880 20.284 -21.952 1.00 89.31 585 VAL A C 1
ATOM 4738 O O . VAL A 1 585 ? 15.630 19.083 -21.998 1.00 89.31 585 VAL A O 1
ATOM 4741 N N . GLU A 1 586 ? 15.041 21.177 -21.424 1.00 87.06 586 GLU A N 1
ATOM 4742 C CA . GLU A 1 586 ? 13.689 20.804 -21.005 1.00 87.06 586 GLU A CA 1
ATOM 4743 C C . GLU A 1 586 ? 12.860 20.353 -22.204 1.00 87.06 586 GLU A C 1
ATOM 4745 O O . GLU A 1 586 ? 12.885 20.970 -23.273 1.00 87.06 586 GLU A O 1
ATOM 4750 N N . ILE A 1 587 ? 12.098 19.283 -22.008 1.00 79.81 587 ILE A N 1
ATOM 4751 C CA . ILE A 1 587 ? 11.195 18.739 -23.016 1.00 79.81 587 ILE A CA 1
ATOM 4752 C C . ILE A 1 587 ? 9.774 18.659 -22.460 1.00 79.81 587 ILE A C 1
ATOM 4754 O O . ILE A 1 587 ? 9.547 18.399 -21.278 1.00 79.81 587 ILE A O 1
ATOM 4758 N N . THR A 1 588 ? 8.790 18.888 -23.329 1.00 63.78 588 THR A N 1
ATOM 4759 C CA . THR A 1 588 ? 7.375 18.703 -22.978 1.00 63.78 588 THR A CA 1
ATOM 4760 C C . THR A 1 588 ? 7.019 17.212 -22.961 1.00 63.78 588 THR A C 1
ATOM 4762 O O . THR A 1 588 ? 7.775 16.380 -23.465 1.00 63.78 588 THR A O 1
ATOM 4765 N N . HIS A 1 589 ? 5.894 16.854 -22.328 1.00 53.09 589 HIS A N 1
ATOM 4766 C CA . HIS A 1 589 ? 5.445 15.465 -22.172 1.00 53.09 589 HIS A CA 1
ATOM 4767 C C . HIS A 1 589 ? 5.586 14.643 -23.456 1.00 53.09 589 HIS A C 1
ATOM 4769 O O . HIS A 1 589 ? 5.129 15.059 -24.515 1.00 53.09 589 HIS A O 1
ATOM 4775 N N . ARG A 1 590 ? 6.181 13.451 -23.326 1.00 58.31 590 ARG A N 1
ATOM 4776 C CA . ARG A 1 590 ? 6.416 12.498 -24.416 1.00 58.31 590 ARG A CA 1
ATOM 4777 C C . ARG A 1 590 ? 5.088 11.952 -24.929 1.00 58.31 590 ARG A C 1
ATOM 4779 O O . ARG A 1 590 ? 4.463 11.153 -24.228 1.00 58.31 590 ARG A O 1
ATOM 4786 N N . PRO A 1 591 ? 4.665 12.265 -26.157 1.00 42.81 591 PRO A N 1
ATOM 4787 C CA . PRO A 1 591 ? 3.702 11.419 -26.825 1.00 42.81 591 PRO A CA 1
ATOM 4788 C C . PRO A 1 591 ? 4.470 10.154 -27.222 1.00 42.81 591 PRO A C 1
ATOM 4790 O O . PRO A 1 591 ? 5.296 10.187 -28.134 1.00 42.81 591 PRO A O 1
ATOM 4793 N N . LEU A 1 592 ? 4.251 9.042 -26.519 1.00 46.69 592 LEU A N 1
ATOM 4794 C CA . LEU A 1 592 ? 4.726 7.742 -26.989 1.00 46.69 592 LEU A CA 1
ATOM 4795 C C . LEU A 1 592 ? 4.045 7.455 -28.332 1.00 46.69 592 LEU A C 1
ATOM 4797 O O . LEU A 1 592 ? 2.816 7.347 -28.389 1.00 46.69 592 LEU A O 1
ATOM 4801 N N . ASN A 1 593 ? 4.810 7.337 -29.420 1.00 42.12 593 ASN A N 1
ATOM 4802 C CA . ASN A 1 593 ? 4.240 6.916 -30.695 1.00 42.12 593 ASN A CA 1
ATOM 4803 C C . ASN A 1 593 ? 3.964 5.403 -30.671 1.00 42.12 593 ASN A C 1
ATOM 4805 O O . ASN A 1 593 ? 4.763 4.591 -31.133 1.00 42.12 593 ASN A O 1
ATOM 4809 N N . LEU A 1 594 ? 2.796 5.032 -30.148 1.00 40.47 594 LEU A N 1
ATOM 4810 C CA . LEU A 1 594 ? 2.306 3.652 -30.122 1.00 40.47 594 LEU A CA 1
ATOM 4811 C C . LEU A 1 594 ? 1.564 3.251 -31.412 1.00 40.47 594 LEU A C 1
ATOM 4813 O O . LEU A 1 594 ? 1.037 2.145 -31.490 1.00 40.47 594 LEU A O 1
ATOM 4817 N N . ARG A 1 595 ? 1.530 4.094 -32.462 1.00 38.66 595 ARG A N 1
ATOM 4818 C CA . ARG A 1 595 ? 0.830 3.795 -33.735 1.00 38.66 595 ARG A CA 1
ATOM 4819 C C . ARG A 1 595 ? 1.558 2.759 -34.607 1.00 38.66 595 ARG A C 1
ATOM 4821 O O . ARG A 1 595 ? 1.477 2.822 -35.833 1.00 38.66 595 ARG A O 1
ATOM 4828 N N . CYS A 1 596 ? 2.287 1.813 -34.016 1.00 37.78 596 CYS A N 1
ATOM 4829 C CA . CYS A 1 596 ? 3.065 0.831 -34.773 1.00 37.78 596 CYS A CA 1
ATOM 4830 C C . CYS A 1 596 ? 2.204 -0.268 -35.436 1.00 37.78 596 CYS A C 1
ATOM 4832 O O . CYS A 1 596 ? 2.741 -1.061 -36.202 1.00 37.78 596 CYS A O 1
ATOM 4834 N N . CYS A 1 597 ? 0.878 -0.264 -35.232 1.00 36.38 597 CYS A N 1
ATOM 4835 C CA . CYS A 1 597 ? -0.025 -1.284 -35.784 1.00 36.38 597 CYS A CA 1
ATOM 4836 C C . CYS A 1 597 ? -1.144 -0.765 -36.711 1.00 36.38 597 CYS A C 1
ATOM 4838 O O . CYS A 1 597 ? -1.843 -1.582 -37.301 1.00 36.38 597 CYS A O 1
ATOM 4840 N N . ASP A 1 598 ? -1.300 0.547 -36.924 1.00 33.12 598 ASP A N 1
ATOM 4841 C CA . ASP A 1 598 ? -2.298 1.067 -37.876 1.00 33.12 598 ASP A CA 1
ATOM 4842 C C . ASP A 1 598 ? -1.701 1.213 -39.282 1.00 33.12 598 ASP A C 1
ATOM 4844 O O . ASP A 1 598 ? -1.429 2.313 -39.773 1.00 33.12 598 ASP A O 1
ATOM 4848 N N . TYR A 1 599 ? -1.522 0.080 -39.962 1.00 29.66 599 TYR A N 1
ATOM 4849 C CA . TYR A 1 599 ? -1.621 0.060 -41.419 1.00 29.66 599 TYR A CA 1
ATOM 4850 C C . TYR A 1 599 ? -2.991 -0.498 -41.780 1.00 29.66 599 TYR A C 1
ATOM 4852 O O . TYR A 1 599 ? -3.240 -1.702 -41.717 1.00 29.66 599 TYR A O 1
ATOM 4860 N N . LYS A 1 600 ? -3.893 0.409 -42.166 1.00 29.86 600 LYS A N 1
ATOM 4861 C CA . LYS A 1 600 ? -5.099 0.049 -42.906 1.00 29.86 600 LYS A CA 1
ATOM 4862 C C . LYS A 1 600 ? -4.688 -0.876 -44.053 1.00 29.86 600 LYS A C 1
ATOM 4864 O O . LYS A 1 600 ? -3.878 -0.484 -44.894 1.00 29.86 600 LYS A O 1
ATOM 4869 N N . LYS A 1 601 ? -5.255 -2.085 -44.068 1.00 30.66 601 LYS A N 1
ATOM 4870 C CA . LYS A 1 601 ? -5.374 -2.898 -45.279 1.00 30.66 601 LYS A CA 1
ATOM 4871 C C . LYS A 1 601 ? -6.070 -2.025 -46.326 1.00 30.66 601 LYS A C 1
ATOM 4873 O O . LYS A 1 601 ? -7.249 -1.718 -46.154 1.00 30.66 601 LYS A O 1
ATOM 4878 N N . ASN A 1 602 ? -5.325 -1.586 -47.334 1.00 30.53 602 ASN A N 1
ATOM 4879 C CA . ASN A 1 602 ? -5.895 -1.238 -48.629 1.00 30.53 602 ASN A CA 1
ATOM 4880 C C . ASN A 1 602 ? -5.772 -2.463 -49.521 1.00 30.53 602 ASN A C 1
ATOM 4882 O O . ASN A 1 602 ? -4.653 -3.028 -49.547 1.00 30.53 602 ASN A O 1
#

Mean predicted aligned error: 12.77 Å

pLDDT: mean 81.61, std 16.25, range [29.66, 98.81]

Radius of gyration: 32.58 Å; Cα contacts (8 Å, |Δi|>4): 1274; chains: 1; bounding box: 75×46×93 Å

InterPro domains:
  IPR001503 Glycosyl transferase family 10 [PTHR11929] (28-368)
  IPR013320 Concanavalin A-like lectin/glucanase domain superfamily [SSF49899] (406-563)
  IPR031481 Fucosyltransferase, N-terminal [PF17039] (30-151)
  IPR038577 GT10-like, C-terminal domain superfamily [G3DSA:3.40.50.11660] (119-335)
  IPR055270 Fucosyltransferase, C-terminal [PF00852] (177-360)